Protein AF-R9P8Z2-F1 (afdb_monomer)

Nearest PDB structures (foldseek):
  3o5b-assembly1_A  TM=9.188E-01  e=6.561E-48  Kluyveromyces lactis
  1ig8-assembly1_A  TM=9.311E-01  e=1.978E-47  Saccharomyces cerevisiae
  3b8a-assembly1_X  TM=9.154E-01  e=5.962E-47  Saccharomyces cerevisiae
  4jax-assembly9_F  TM=9.308E-01  e=1.098E-44  Kluyveromyces lactis NRRL Y-1140
  4qs9-assembly1_A  TM=9.046E-01  e=1.386E-37  Arabidopsis thaliana

InterPro domains:
  IPR001312 Hexokinase [PS51748] (271-720)
  IPR001312 Hexokinase [PTHR19443] (221-727)
  IPR019807 Hexokinase, binding site [PS00378] (407-432)
  IPR022672 Hexokinase, N-terminal [PF00349] (278-475)
  IPR022673 Hexokinase, C-terminal [PF03727] (481-721)
  IPR043129 ATPase, nucleotide binding domain [SSF53067] (272-477)
  IPR043129 ATPase, nucleotide binding domain [SSF53067] (479-732)

Foldseek 3Di:
DDDDDDDDDDDDDDDDDDDDDDDDDDDDDDDDDDDPPDDDDDDDDDDPVVVVVVVPDDDDDDDDDDDDDDDDYDDDDDDDDDDDDDDDDDDDDDDDDDDDDDDDDDDDDDDDDDDDDDDDDDDDDDDDDDDDDDDDDDDDDDDDDDDDDDDDDDDDDDDDDDDDDDDDDDDDDDDDDDDDDDDDDDDDDDDDDDDDDDDDDDDDDDDDDDDDDDDDDDDDDDDDDDPDCDDPVNVVVVVVVVADPVRVVVVVVVVVPPCPDPPPFPAFDLVNLVVLLVVVLVQQDQALVLLQLLLVVLLVQLLVLLQAAPGLFNFAFQQQWDAFPLAFFDWAWFWADDLFWTKIWIWGRHGNLDIDIDMDTHTDDLCLLAEALLVVLLVSLVVVLVVQQVPQADPVSDHDDPAQHEYFYADAADFHDPHFLWTAHCDDDSSGDHPPRHRHTSSVSNVVSCVVSVHSHDYLGYGHLQLLLQRSQCSNPVLRAKEWEAAQFIWIKGKDFQLSRNHCVVVVDDRRIITMITRSCLSPCFPPVPSCPVNQDPQLQVCQCPDPHHRGSSLRCLAHQQNLQSSLLVSVVVCVVVVRRQRPHDQVCSVDGSSGTLVLLQLLQPQPDQQSVSPQCVCCPRPVGGDHSSRSVSSNSSSVSSLLSNLLSSLSNVSSVCVSVVCLVVAGEYAYEYCSCPPRPCSVVSNLVSLCSNPPPSSVSHHYDHTDRSSTNSSRSSSSSSVVCVVVVHPVVD

pLDDT: mean 71.3, std 31.74, range [21.75, 98.88]

Structure (mmCIF, N/CA/C/O backbone):
data_AF-R9P8Z2-F1
#
_entry.id   AF-R9P8Z2-F1
#
loop_
_atom_site.group_PDB
_atom_site.id
_atom_site.type_symbol
_atom_site.label_atom_id
_atom_site.label_alt_id
_atom_site.label_comp_id
_atom_site.label_asym_id
_atom_site.label_entity_id
_atom_site.label_seq_id
_atom_site.pdbx_PDB_ins_code
_atom_site.Cartn_x
_atom_site.Cartn_y
_atom_site.Cartn_z
_atom_site.occupancy
_atom_site.B_iso_or_equiv
_atom_site.auth_seq_id
_atom_site.auth_comp_id
_atom_site.auth_asym_id
_atom_site.auth_atom_id
_atom_site.pdbx_PDB_model_num
ATOM 1 N N . MET A 1 1 ? -23.413 -1.712 -39.910 1.00 28.67 1 MET A N 1
ATOM 2 C CA . MET A 1 1 ? -23.652 -2.907 -40.761 1.00 28.67 1 MET A CA 1
ATOM 3 C C . MET A 1 1 ? -22.457 -3.089 -41.691 1.00 28.67 1 MET A C 1
ATOM 5 O O . MET A 1 1 ? -21.985 -2.057 -42.129 1.00 28.67 1 MET A O 1
ATOM 9 N N . ARG A 1 2 ? -22.063 -4.339 -42.013 1.00 27.00 2 ARG A N 1
ATOM 10 C CA . ARG A 1 2 ? -21.223 -4.803 -43.161 1.00 27.00 2 ARG A CA 1
ATOM 11 C C . ARG A 1 2 ? -19.884 -4.048 -43.402 1.00 27.00 2 ARG A C 1
ATOM 13 O O . ARG A 1 2 ? -19.918 -2.874 -43.724 1.00 27.00 2 ARG A O 1
ATOM 20 N N . SER A 1 3 ? -18.672 -4.593 -43.212 1.00 24.34 3 SER A N 1
ATOM 21 C CA . SER A 1 3 ? -18.052 -5.896 -43.591 1.00 24.34 3 SER A CA 1
ATOM 22 C C . SER A 1 3 ? -17.592 -5.994 -45.062 1.00 24.34 3 SER A C 1
ATOM 24 O O . SER A 1 3 ? -18.260 -5.447 -45.931 1.00 24.34 3 SER A O 1
ATOM 26 N N . ILE A 1 4 ? -16.538 -6.807 -45.303 1.00 27.42 4 ILE A N 1
ATOM 27 C CA . ILE A 1 4 ? -15.798 -7.093 -46.572 1.00 27.42 4 ILE A CA 1
ATOM 28 C C . ILE A 1 4 ? -14.643 -6.086 -46.842 1.00 27.42 4 ILE A C 1
ATOM 30 O O . ILE A 1 4 ? -14.912 -4.895 -46.807 1.00 27.42 4 ILE A O 1
ATOM 34 N N . SER A 1 5 ? -13.349 -6.397 -47.094 1.00 27.88 5 SER A N 1
ATOM 35 C CA . SER A 1 5 ? -12.473 -7.610 -47.163 1.00 27.88 5 SER A CA 1
ATOM 36 C C . SER A 1 5 ? -11.809 -7.902 -48.541 1.00 27.88 5 SER A C 1
ATOM 38 O O . SER A 1 5 ? -12.386 -7.599 -49.578 1.00 27.88 5 SER A O 1
ATOM 40 N N . LEU A 1 6 ? -10.635 -8.571 -48.503 1.00 28.00 6 LEU A N 1
ATOM 41 C CA . LEU A 1 6 ? -9.881 -9.299 -49.565 1.00 28.00 6 LEU A CA 1
ATOM 42 C C . LEU A 1 6 ? -8.944 -8.568 -50.577 1.00 28.00 6 LEU A C 1
ATOM 44 O O . LEU A 1 6 ? -9.321 -8.247 -51.696 1.00 28.00 6 LEU A O 1
ATOM 48 N N . ALA A 1 7 ? -7.655 -8.497 -50.200 1.00 27.22 7 ALA A N 1
ATOM 49 C CA . ALA A 1 7 ? -6.505 -9.267 -50.745 1.00 27.22 7 ALA A CA 1
ATOM 50 C C . ALA A 1 7 ? -6.088 -9.284 -52.250 1.00 27.22 7 ALA A C 1
ATOM 52 O O . ALA A 1 7 ? -6.879 -9.583 -53.138 1.00 27.22 7 ALA A O 1
ATOM 53 N N . ARG A 1 8 ? -4.758 -9.168 -52.473 1.00 25.72 8 ARG A N 1
ATOM 54 C CA . ARG A 1 8 ? -3.860 -9.684 -53.558 1.00 25.72 8 ARG A CA 1
ATOM 55 C C . ARG A 1 8 ? -2.406 -9.317 -53.159 1.00 25.72 8 ARG A C 1
ATOM 57 O O . ARG A 1 8 ? -2.261 -8.347 -52.429 1.00 25.72 8 ARG A O 1
ATOM 64 N N . CYS A 1 9 ? -1.283 -9.947 -53.534 1.00 25.83 9 CYS A N 1
ATOM 65 C CA . CYS A 1 9 ? -0.875 -11.172 -54.264 1.00 25.83 9 CYS A CA 1
ATOM 66 C C . CYS A 1 9 ? 0.359 -11.753 -53.495 1.00 25.83 9 CYS A C 1
ATOM 68 O O . CYS A 1 9 ? 0.898 -11.056 -52.646 1.00 25.83 9 CYS A O 1
ATOM 70 N N . TYR A 1 10 ? 0.860 -12.986 -53.657 1.00 24.64 10 TYR A N 1
ATOM 71 C CA . TYR A 1 10 ? 1.324 -13.663 -54.883 1.00 24.64 10 TYR A CA 1
ATOM 72 C C . TYR A 1 10 ? 1.335 -15.204 -54.728 1.00 24.64 10 TYR A C 1
ATOM 74 O O . TYR A 1 10 ? 1.198 -15.733 -53.628 1.00 24.64 10 TYR A O 1
ATOM 82 N N . ARG A 1 11 ? 1.539 -15.934 -55.834 1.00 27.38 11 ARG A N 1
ATOM 83 C CA . ARG A 1 11 ? 1.837 -17.383 -55.871 1.00 27.38 11 ARG A CA 1
ATOM 84 C C . ARG A 1 11 ? 3.133 -17.625 -56.648 1.00 27.38 11 ARG A C 1
ATOM 86 O O . ARG A 1 11 ? 3.341 -16.918 -57.626 1.00 27.38 11 ARG A O 1
ATOM 93 N N . HIS A 1 12 ? 3.870 -18.693 -56.327 1.00 26.55 12 HIS A N 1
ATOM 94 C CA . HIS A 1 12 ? 4.244 -19.741 -57.298 1.00 26.55 12 HIS A CA 1
ATOM 95 C C . HIS A 1 12 ? 5.006 -20.903 -56.638 1.00 26.55 12 HIS A C 1
ATOM 97 O O . HIS A 1 12 ? 6.060 -20.682 -56.059 1.00 26.55 12 HIS A O 1
ATOM 103 N N . PHE A 1 13 ? 4.514 -22.137 -56.805 1.00 26.36 13 PHE A N 1
ATOM 104 C CA . PHE A 1 13 ? 5.244 -23.229 -57.476 1.00 26.36 13 PHE A CA 1
ATOM 105 C C . PHE A 1 13 ? 4.272 -24.377 -57.831 1.00 26.36 13 PHE A C 1
ATOM 107 O O . PHE A 1 13 ? 3.124 -24.392 -57.384 1.00 26.36 13 PHE A O 1
ATOM 114 N N . SER A 1 14 ? 4.700 -25.297 -58.696 1.00 29.19 14 SER A N 1
ATOM 115 C CA . SER A 1 14 ? 3.964 -26.499 -59.148 1.00 29.19 14 SER A CA 1
ATOM 116 C C . SER A 1 14 ? 4.787 -27.765 -58.783 1.00 29.19 14 SER A C 1
ATOM 118 O O . SER A 1 14 ? 5.890 -27.610 -58.274 1.00 29.19 14 SER A O 1
ATOM 120 N N . ALA A 1 15 ? 4.362 -29.025 -58.964 1.00 28.64 15 ALA A N 1
ATOM 121 C CA . ALA A 1 15 ? 3.275 -29.559 -59.787 1.00 28.64 15 ALA A CA 1
ATOM 122 C C . ALA A 1 15 ? 2.685 -30.903 -59.279 1.00 28.64 15 ALA A C 1
ATOM 124 O O . ALA A 1 15 ? 3.244 -31.587 -58.431 1.00 28.64 15 ALA A O 1
ATOM 125 N N . THR A 1 16 ? 1.543 -31.244 -59.880 1.00 27.23 16 THR A N 1
ATOM 126 C CA . THR A 1 16 ? 0.771 -32.506 -59.930 1.00 27.23 16 THR A CA 1
ATOM 127 C C . THR A 1 16 ? 1.476 -33.859 -59.737 1.00 27.23 16 THR A C 1
ATOM 129 O O . THR A 1 16 ? 2.517 -34.093 -60.345 1.00 27.23 16 THR A O 1
ATOM 132 N N . LEU A 1 17 ? 0.729 -34.832 -59.180 1.00 25.80 17 LEU A N 1
ATOM 133 C CA . LEU A 1 17 ? 0.397 -36.083 -59.898 1.00 25.80 17 LEU A CA 1
ATOM 134 C C . LEU A 1 17 ? -0.925 -36.740 -59.410 1.00 25.80 17 LEU A C 1
ATOM 136 O O . LEU A 1 17 ? -1.504 -36.347 -58.401 1.00 25.80 17 LEU A O 1
ATOM 140 N N . SER A 1 18 ? -1.424 -37.677 -60.220 1.00 28.12 18 SER A N 1
ATOM 141 C CA . SER A 1 18 ? -2.702 -38.427 -60.204 1.00 28.12 18 SER A CA 1
ATOM 142 C C . SER A 1 18 ? -2.717 -39.628 -59.225 1.00 28.12 18 SER A C 1
ATOM 144 O O . SER A 1 18 ? -1.652 -40.023 -58.770 1.00 28.12 18 SER A O 1
ATOM 146 N N . SER A 1 19 ? -3.800 -40.368 -58.918 1.00 28.25 19 SER A N 1
ATOM 147 C CA . SER A 1 19 ? -5.279 -40.257 -59.053 1.00 28.25 19 SER A CA 1
ATOM 148 C C . SER A 1 19 ? -5.928 -41.524 -58.449 1.00 28.25 19 SER A C 1
ATOM 150 O O . SER A 1 19 ? -5.305 -42.581 -58.522 1.00 28.25 19 SER A O 1
ATOM 152 N N . GLY A 1 20 ? -7.193 -41.497 -58.003 1.00 24.89 20 GLY A N 1
ATOM 153 C CA . GLY A 1 20 ? -7.981 -42.733 -57.808 1.00 24.89 20 GLY A CA 1
ATOM 154 C C . GLY A 1 20 ? -9.013 -42.701 -56.673 1.00 24.89 20 GLY A C 1
ATOM 155 O O . GLY A 1 20 ? -8.813 -42.047 -55.656 1.00 24.89 20 GLY A O 1
ATOM 156 N N . ALA A 1 21 ? -10.117 -43.428 -56.856 1.00 26.70 21 ALA A N 1
ATOM 157 C CA . ALA A 1 21 ? -11.208 -43.626 -55.895 1.00 26.70 21 ALA A CA 1
ATOM 158 C C . ALA A 1 21 ? -11.855 -45.014 -56.143 1.00 26.70 21 ALA A C 1
ATOM 160 O O . ALA A 1 21 ? -11.475 -45.684 -57.102 1.00 26.70 21 ALA A O 1
ATOM 161 N N . PRO A 1 22 ? -12.882 -45.432 -55.382 1.00 39.81 22 PRO A N 1
ATOM 162 C CA . PRO A 1 22 ? -12.872 -45.619 -53.932 1.00 39.81 22 PRO A CA 1
ATOM 163 C C . PRO A 1 22 ? -13.195 -47.083 -53.551 1.00 39.81 22 PRO A C 1
ATOM 165 O O . PRO A 1 22 ? -13.855 -47.798 -54.302 1.00 39.81 22 PRO A O 1
ATOM 168 N N . ALA A 1 23 ? -12.821 -47.519 -52.344 1.00 26.72 23 ALA A N 1
ATOM 169 C CA . ALA A 1 23 ? -13.267 -48.804 -51.794 1.00 26.72 23 ALA A CA 1
ATOM 170 C C . ALA A 1 23 ? -13.554 -48.696 -50.289 1.00 26.72 23 ALA A C 1
ATOM 172 O O . ALA A 1 23 ? -12.707 -48.262 -49.510 1.00 26.72 23 ALA A O 1
ATOM 173 N N . SER A 1 24 ? -14.758 -49.092 -49.881 1.00 24.89 24 SER A N 1
ATOM 174 C CA . SER A 1 24 ? -15.201 -49.105 -48.486 1.00 24.89 24 SER A CA 1
ATOM 175 C C . SER A 1 24 ? -14.982 -50.470 -47.838 1.00 24.89 24 SER A C 1
ATOM 177 O O . SER A 1 24 ? -15.460 -51.465 -48.375 1.00 24.89 24 SER A O 1
ATOM 179 N N . ILE A 1 25 ? -14.397 -50.509 -46.639 1.00 26.02 25 ILE A N 1
ATOM 180 C CA . ILE A 1 25 ? -14.626 -51.572 -45.646 1.00 26.02 25 ILE A CA 1
ATOM 181 C C . ILE A 1 25 ? -14.477 -50.976 -44.239 1.00 26.02 25 ILE A C 1
ATOM 183 O O . ILE A 1 25 ? -13.687 -50.065 -44.002 1.00 26.02 25 ILE A O 1
ATOM 187 N N . SER A 1 26 ? -15.296 -51.461 -43.311 1.00 25.94 26 SER A N 1
ATOM 188 C CA . SER A 1 26 ? -15.452 -50.917 -41.963 1.00 25.94 26 SER A CA 1
ATOM 189 C C . SER A 1 26 ? -14.285 -51.229 -41.024 1.00 25.94 26 SER A C 1
ATOM 191 O O . SER A 1 26 ? -13.891 -52.390 -40.907 1.00 25.94 26 SER A O 1
ATOM 193 N N . ARG A 1 27 ? -13.890 -50.252 -40.197 1.00 25.56 27 ARG A N 1
ATOM 194 C CA . ARG A 1 27 ? -13.475 -50.499 -38.804 1.00 25.56 27 ARG A CA 1
ATOM 195 C C . ARG A 1 27 ? -13.757 -49.283 -37.923 1.00 25.56 27 ARG A C 1
ATOM 197 O O . ARG A 1 27 ? -13.506 -48.148 -38.311 1.00 25.56 27 ARG A O 1
ATOM 204 N N . SER A 1 28 ? -14.304 -49.538 -36.740 1.00 27.58 28 SER A N 1
ATOM 205 C CA . SER A 1 28 ? -14.616 -48.525 -35.732 1.00 27.58 28 SER A CA 1
ATOM 206 C C . SER A 1 28 ? -13.343 -47.998 -35.069 1.00 27.58 28 SER A C 1
ATOM 208 O O . SER A 1 28 ? -12.590 -48.785 -34.495 1.00 27.58 28 SER A O 1
ATOM 210 N N . LEU A 1 29 ? -13.144 -46.679 -35.074 1.00 25.56 29 LEU A N 1
ATOM 211 C CA . LEU A 1 29 ? -12.130 -46.014 -34.255 1.00 25.56 29 LEU A CA 1
ATOM 212 C C . LEU A 1 29 ? -12.804 -45.065 -33.261 1.00 25.56 29 LEU A C 1
ATOM 214 O O . LEU A 1 29 ? -13.435 -44.077 -33.631 1.00 25.56 29 LEU A O 1
ATOM 218 N N . SER A 1 30 ? -12.667 -45.398 -31.981 1.00 26.55 30 SER A N 1
ATOM 219 C CA . SER A 1 30 ? -13.044 -44.550 -30.853 1.00 26.55 30 SER A CA 1
ATOM 220 C C . SER A 1 30 ? -12.188 -43.282 -30.809 1.00 26.55 30 SER A C 1
ATOM 222 O O . SER A 1 30 ? -10.988 -43.334 -31.076 1.00 26.55 30 SER A O 1
ATOM 224 N N . ARG A 1 31 ? -12.789 -42.155 -30.404 1.00 25.12 31 ARG A N 1
ATOM 225 C CA . ARG A 1 31 ? -12.075 -40.887 -30.177 1.00 25.12 31 ARG A CA 1
ATOM 226 C C . ARG A 1 31 ? -10.886 -41.091 -29.219 1.00 25.12 31 ARG A C 1
ATOM 228 O O . ARG A 1 31 ? -11.092 -41.682 -28.157 1.00 25.12 31 ARG A O 1
ATOM 235 N N . PRO A 1 32 ? -9.690 -40.549 -29.509 1.00 25.56 32 PRO A N 1
ATOM 236 C CA . PRO A 1 32 ? -8.650 -40.401 -28.499 1.00 25.56 32 PRO A CA 1
ATOM 237 C C . PRO A 1 32 ? -9.146 -39.477 -27.381 1.00 25.56 32 PRO A C 1
ATOM 239 O O . PRO A 1 32 ? -9.642 -38.382 -27.651 1.00 25.56 32 PRO A O 1
ATOM 242 N N . GLN A 1 33 ? -9.005 -39.896 -26.124 1.00 26.72 33 GLN A N 1
ATOM 243 C CA . GLN A 1 33 ? -9.189 -38.995 -24.988 1.00 26.72 33 GLN A CA 1
ATOM 244 C C . GLN A 1 33 ? -8.021 -38.003 -24.952 1.00 26.72 33 GLN A C 1
ATOM 246 O O . GLN A 1 33 ? -6.869 -38.417 -24.802 1.00 26.72 33 GLN A O 1
ATOM 251 N N . GLN A 1 34 ? -8.299 -36.699 -25.027 1.00 25.02 34 GLN A N 1
ATOM 252 C CA . GLN A 1 34 ? -7.321 -35.702 -24.596 1.00 25.02 34 GLN A CA 1
ATOM 253 C C . GLN A 1 34 ? -7.116 -35.860 -23.086 1.00 25.02 34 GLN A C 1
ATOM 255 O O . GLN A 1 34 ? -8.022 -35.599 -22.297 1.00 25.02 34 GLN A O 1
ATOM 260 N N . ARG A 1 35 ? -5.922 -36.300 -22.678 1.00 23.81 35 ARG A N 1
ATOM 261 C CA . ARG A 1 35 ? -5.507 -36.257 -21.274 1.00 23.81 35 ARG A CA 1
ATOM 262 C C . ARG A 1 35 ? -5.142 -34.819 -20.925 1.00 23.81 35 ARG A C 1
ATOM 264 O O . ARG A 1 35 ? -4.061 -34.354 -21.277 1.00 23.81 35 ARG A O 1
ATOM 271 N N . SER A 1 36 ? -6.044 -34.130 -20.236 1.00 23.64 36 SER A N 1
ATOM 272 C CA . SER A 1 36 ? -5.796 -32.822 -19.633 1.00 23.64 36 SER A CA 1
ATOM 273 C C . SER A 1 36 ? -4.768 -32.948 -18.504 1.00 23.64 36 SER A C 1
ATOM 275 O O . SER A 1 36 ? -5.113 -33.246 -17.360 1.00 23.64 36 SER A O 1
ATOM 277 N N . PHE A 1 37 ? -3.491 -32.735 -18.824 1.00 21.75 37 PHE A N 1
ATOM 278 C CA . PHE A 1 37 ? -2.439 -32.566 -17.823 1.00 21.75 37 PHE A CA 1
ATOM 279 C C . PHE A 1 37 ? -2.590 -31.196 -17.151 1.00 21.75 37 PHE A C 1
ATOM 281 O O . PHE A 1 37 ? -2.017 -30.205 -17.601 1.00 21.75 37 PHE A O 1
ATOM 288 N N . HIS A 1 38 ? -3.366 -31.143 -16.067 1.00 22.72 38 HIS A N 1
ATOM 289 C CA . HIS A 1 38 ? -3.318 -30.015 -15.142 1.00 22.72 38 HIS A CA 1
ATOM 290 C C . HIS A 1 38 ? -1.957 -30.000 -14.440 1.00 22.72 38 HIS A C 1
ATOM 292 O O . HIS A 1 38 ? -1.668 -30.859 -13.607 1.00 22.72 38 HIS A O 1
ATOM 298 N N . TRP A 1 39 ? -1.137 -29.006 -14.771 1.00 23.30 39 TRP A N 1
ATOM 299 C CA . TRP A 1 39 ? 0.034 -28.637 -13.985 1.00 23.30 39 TRP A CA 1
ATOM 300 C C . TRP A 1 39 ? -0.370 -27.560 -12.969 1.00 23.30 39 TRP A C 1
ATOM 302 O O . TRP A 1 39 ? -1.022 -26.591 -13.366 1.00 23.30 39 TRP A O 1
ATOM 312 N N . PRO A 1 40 ? -0.017 -27.692 -11.678 1.00 24.30 40 PRO A N 1
ATOM 313 C CA . PRO A 1 40 ? -0.265 -26.639 -10.702 1.00 24.30 40 PRO A CA 1
ATOM 314 C C . PRO A 1 40 ? 0.646 -25.433 -10.973 1.00 24.30 40 PRO A C 1
ATOM 316 O O . PRO A 1 40 ? 1.861 -25.574 -11.121 1.00 24.30 40 PRO A O 1
ATOM 319 N N . LEU A 1 41 ? 0.057 -24.236 -11.016 1.00 25.98 41 LEU A N 1
ATOM 320 C CA . LEU A 1 41 ? 0.783 -22.969 -11.114 1.00 25.98 41 LEU A CA 1
ATOM 321 C C . LEU A 1 41 ? 1.364 -22.588 -9.745 1.00 25.98 41 LEU A C 1
ATOM 323 O O . LEU A 1 41 ? 0.754 -21.841 -8.983 1.00 25.98 41 LEU A O 1
ATOM 327 N N . THR A 1 42 ? 2.555 -23.095 -9.426 1.00 25.70 42 THR A N 1
ATOM 328 C CA . THR A 1 42 ? 3.282 -22.692 -8.214 1.00 25.70 42 THR A CA 1
ATOM 329 C C . THR A 1 42 ? 3.860 -21.283 -8.381 1.00 25.70 42 THR A C 1
ATOM 331 O O . THR A 1 42 ? 4.935 -21.106 -8.958 1.00 25.70 42 THR A O 1
ATOM 334 N N . VAL A 1 43 ? 3.149 -20.274 -7.871 1.00 29.25 43 VAL A N 1
ATOM 335 C CA . VAL A 1 43 ? 3.636 -18.889 -7.771 1.00 29.25 43 VAL A CA 1
ATOM 336 C C . VAL A 1 43 ? 4.428 -18.732 -6.471 1.00 29.25 43 VAL A C 1
ATOM 338 O O . VAL A 1 43 ? 3.852 -18.617 -5.393 1.00 29.25 43 VAL A O 1
ATOM 341 N N . SER A 1 44 ? 5.759 -18.733 -6.559 1.00 29.28 44 SER A N 1
ATOM 342 C CA . SER A 1 44 ? 6.631 -18.540 -5.392 1.00 29.28 44 SER A CA 1
ATOM 343 C C . SER A 1 44 ? 6.777 -17.059 -5.033 1.00 29.28 44 SER A C 1
ATOM 345 O O . SER A 1 44 ? 7.654 -16.375 -5.555 1.00 29.28 44 SER A O 1
ATOM 347 N N . LEU A 1 45 ? 5.958 -16.572 -4.100 1.00 34.31 45 LEU A N 1
ATOM 348 C CA . LEU A 1 45 ? 6.156 -15.272 -3.450 1.00 34.31 45 LEU A CA 1
ATOM 349 C C . LEU A 1 45 ? 7.306 -15.362 -2.427 1.00 34.31 45 LEU A C 1
ATOM 351 O O . LEU A 1 45 ? 7.102 -15.841 -1.313 1.00 34.31 45 LEU A O 1
ATOM 355 N N . ILE A 1 46 ? 8.514 -14.912 -2.795 1.00 33.66 46 ILE A N 1
ATOM 356 C CA . ILE A 1 46 ? 9.690 -14.851 -1.899 1.00 33.66 46 ILE A CA 1
ATOM 357 C C . ILE A 1 46 ? 10.438 -13.515 -2.087 1.00 33.66 46 ILE A C 1
ATOM 359 O O . ILE A 1 46 ? 11.534 -13.475 -2.636 1.00 33.66 46 ILE A O 1
ATOM 363 N N . SER A 1 47 ? 9.843 -12.405 -1.636 1.00 40.31 47 SER A N 1
ATOM 364 C CA . SER A 1 47 ? 10.430 -11.052 -1.744 1.00 40.31 47 SER A CA 1
ATOM 365 C C . SER A 1 47 ? 10.816 -10.402 -0.404 1.00 40.31 47 SER A C 1
ATOM 367 O O . SER A 1 47 ? 11.536 -9.403 -0.394 1.00 40.31 47 SER A O 1
ATOM 369 N N . GLU A 1 48 ? 10.378 -10.947 0.737 1.00 36.69 48 GLU A N 1
ATOM 370 C CA . GLU A 1 48 ? 10.626 -10.343 2.057 1.00 36.69 48 GLU A CA 1
ATOM 371 C C . GLU A 1 48 ? 11.911 -10.865 2.721 1.00 36.69 48 GLU A C 1
ATOM 373 O O . GLU A 1 48 ? 12.811 -10.069 3.014 1.00 36.69 48 GLU A O 1
ATOM 378 N N . ASP A 1 49 ? 12.031 -12.188 2.891 1.00 33.94 49 ASP A N 1
ATOM 379 C CA . ASP A 1 49 ? 13.159 -12.841 3.583 1.00 33.94 49 ASP A CA 1
ATOM 380 C C . ASP A 1 49 ? 14.497 -12.712 2.828 1.00 33.94 49 ASP A C 1
ATOM 382 O O . ASP A 1 49 ? 15.567 -12.612 3.438 1.00 33.94 49 ASP A O 1
ATOM 386 N N . LEU A 1 50 ? 14.440 -12.658 1.489 1.00 34.09 50 LEU A N 1
ATOM 387 C CA . LEU A 1 50 ? 15.616 -12.541 0.617 1.00 34.09 50 LEU A CA 1
ATOM 388 C C . LEU A 1 50 ? 16.447 -11.290 0.955 1.00 34.09 50 LEU A C 1
ATOM 390 O O . LEU A 1 50 ? 17.674 -11.332 0.985 1.00 34.09 50 LEU A O 1
ATOM 394 N N . LEU A 1 51 ? 15.759 -10.183 1.251 1.00 35.25 51 LEU A N 1
ATOM 395 C CA . LEU A 1 51 ? 16.370 -8.879 1.508 1.00 35.25 51 LEU A CA 1
ATOM 396 C C . LEU A 1 51 ? 16.770 -8.697 2.981 1.00 35.25 51 LEU A C 1
ATOM 398 O O . LEU A 1 51 ? 17.749 -8.010 3.256 1.00 35.25 51 LEU A O 1
ATOM 402 N N . ALA A 1 52 ? 16.089 -9.365 3.922 1.00 32.19 52 ALA A N 1
ATOM 403 C CA . ALA A 1 52 ? 16.471 -9.364 5.340 1.00 32.19 52 ALA A CA 1
ATOM 404 C C . ALA A 1 52 ? 17.860 -9.994 5.585 1.00 32.19 52 ALA A C 1
ATOM 406 O O . ALA A 1 52 ? 18.570 -9.616 6.519 1.00 32.19 52 ALA A O 1
ATOM 407 N N . THR A 1 53 ? 18.268 -10.922 4.715 1.00 30.97 53 THR A N 1
ATOM 408 C CA . THR A 1 53 ? 19.558 -11.626 4.801 1.00 30.97 53 THR A CA 1
ATOM 409 C C . THR A 1 53 ? 20.757 -10.735 4.432 1.00 30.97 53 THR A C 1
ATOM 411 O O . THR A 1 53 ? 21.868 -10.976 4.897 1.00 30.97 53 THR A O 1
ATOM 414 N N . ILE A 1 54 ? 20.550 -9.676 3.639 1.00 34.16 54 ILE A N 1
ATOM 415 C CA . ILE A 1 54 ? 21.622 -8.775 3.170 1.00 34.16 54 ILE A CA 1
ATOM 416 C C . ILE A 1 54 ? 21.998 -7.738 4.247 1.00 34.16 54 ILE A C 1
ATOM 418 O O . ILE A 1 54 ? 23.160 -7.352 4.369 1.00 34.16 54 ILE A O 1
ATOM 422 N N . SER A 1 55 ? 21.040 -7.339 5.089 1.00 31.41 55 SER A N 1
ATOM 423 C CA . SER A 1 55 ? 21.168 -6.297 6.125 1.00 31.41 55 SER A CA 1
ATOM 424 C C . SER A 1 55 ? 22.107 -6.606 7.311 1.00 31.41 55 SER A C 1
ATOM 426 O O . SER A 1 55 ? 22.159 -5.825 8.258 1.00 31.41 55 SER A O 1
ATOM 428 N N . LEU A 1 56 ? 22.861 -7.712 7.284 1.00 28.55 56 LEU A N 1
ATOM 429 C CA . LEU A 1 56 ? 23.782 -8.127 8.359 1.00 28.55 56 LEU A CA 1
ATOM 430 C C . LEU A 1 56 ? 25.277 -8.042 7.986 1.00 28.55 56 LEU A C 1
ATOM 432 O O . LEU A 1 56 ? 26.129 -8.467 8.768 1.00 28.55 56 LEU A O 1
ATOM 436 N N . LEU A 1 57 ? 25.621 -7.492 6.817 1.00 26.50 57 LEU A N 1
ATOM 437 C CA . LEU A 1 57 ? 27.013 -7.333 6.377 1.00 26.50 57 LEU A CA 1
ATOM 438 C C . LEU A 1 57 ? 27.633 -6.012 6.889 1.00 26.50 57 LEU A C 1
ATOM 440 O O . LEU A 1 57 ? 27.140 -4.937 6.542 1.00 26.50 57 LEU A O 1
ATOM 444 N N . PRO A 1 58 ? 28.728 -6.042 7.677 1.00 25.23 58 PRO A N 1
ATOM 445 C CA . PRO A 1 58 ? 29.400 -4.829 8.137 1.00 25.23 58 PRO A CA 1
ATOM 446 C C . PRO A 1 58 ? 30.251 -4.192 7.027 1.00 25.23 58 PRO A C 1
ATOM 448 O O . PRO A 1 58 ? 31.073 -4.859 6.398 1.00 25.23 58 PRO A O 1
ATOM 451 N N . ILE A 1 59 ? 30.102 -2.880 6.829 1.00 27.58 59 ILE A N 1
ATOM 452 C CA . ILE A 1 59 ? 30.887 -2.099 5.858 1.00 27.58 59 ILE A CA 1
ATOM 453 C C . ILE A 1 59 ? 32.338 -1.940 6.364 1.00 27.58 59 ILE A C 1
ATOM 455 O O . ILE A 1 59 ? 32.536 -1.379 7.445 1.00 27.58 59 ILE A O 1
ATOM 459 N N . PRO A 1 60 ? 33.375 -2.363 5.610 1.00 25.86 60 PRO A N 1
ATOM 460 C CA . PRO A 1 60 ? 34.767 -2.167 6.014 1.00 25.86 60 PRO A CA 1
ATOM 461 C C . PRO A 1 60 ? 35.216 -0.710 5.831 1.00 25.86 60 PRO A C 1
ATOM 463 O O . PRO A 1 60 ? 35.295 -0.203 4.713 1.00 25.86 60 PRO A O 1
ATOM 466 N N . SER A 1 61 ? 35.581 -0.034 6.920 1.00 24.95 61 SER A N 1
ATOM 467 C CA . SER A 1 61 ? 36.157 1.314 6.868 1.00 24.95 61 SER A CA 1
ATOM 468 C C . SER A 1 61 ? 37.624 1.278 6.412 1.00 24.95 61 SER A C 1
ATOM 470 O O . SER A 1 61 ? 38.518 1.001 7.217 1.00 24.95 61 SER A O 1
ATOM 472 N N . MET A 1 62 ? 37.903 1.578 5.140 1.00 24.27 62 MET A N 1
ATOM 473 C CA . MET A 1 62 ? 39.283 1.714 4.654 1.00 24.27 62 MET A CA 1
ATOM 474 C C . MET A 1 62 ? 39.903 3.060 5.054 1.00 24.27 62 MET A C 1
ATOM 476 O O . MET A 1 62 ? 39.590 4.107 4.491 1.00 24.27 62 MET A O 1
ATOM 480 N N . SER A 1 63 ? 40.836 3.024 6.005 1.00 23.19 63 SER A N 1
ATOM 481 C CA . SER A 1 63 ? 41.680 4.165 6.366 1.00 23.19 63 SER A CA 1
ATOM 482 C C . SER A 1 63 ? 42.874 4.292 5.413 1.00 23.19 63 SER A C 1
ATOM 484 O O . SER A 1 63 ? 43.777 3.452 5.443 1.00 23.19 63 SER A O 1
ATOM 486 N N . PHE A 1 64 ? 42.928 5.353 4.607 1.00 24.73 64 PHE A N 1
ATOM 487 C CA . PHE A 1 64 ? 44.103 5.646 3.781 1.00 24.73 64 PHE A CA 1
ATOM 488 C C . PHE A 1 64 ? 45.288 6.131 4.628 1.00 24.73 64 PHE A C 1
ATOM 490 O O . PHE A 1 64 ? 45.201 7.142 5.323 1.00 24.73 64 PHE A O 1
ATOM 497 N N . SER A 1 65 ? 46.424 5.442 4.513 1.00 22.45 65 SER A N 1
ATOM 498 C CA . SER A 1 65 ? 47.715 5.882 5.050 1.00 22.45 65 SER A CA 1
ATOM 499 C C . SER A 1 65 ? 48.616 6.408 3.929 1.00 22.45 65 SER A C 1
ATOM 501 O O . SER A 1 65 ? 49.013 5.642 3.051 1.00 22.45 65 SER A O 1
ATOM 503 N N . SER A 1 66 ? 48.999 7.683 3.987 1.00 26.08 66 SER A N 1
ATOM 504 C CA . SER A 1 66 ? 50.017 8.286 3.111 1.00 26.08 66 SER A CA 1
ATOM 505 C C . SER A 1 66 ? 51.144 8.878 3.957 1.00 26.08 66 SER A C 1
ATOM 507 O O . SER A 1 66 ? 50.877 9.695 4.840 1.00 26.08 66 SER A O 1
ATOM 509 N N . ASP A 1 67 ? 52.393 8.473 3.713 1.00 24.97 67 ASP A N 1
ATOM 510 C CA . ASP A 1 67 ? 53.503 8.720 4.641 1.00 24.97 67 ASP A CA 1
ATOM 511 C C . ASP A 1 67 ? 54.536 9.756 4.140 1.00 24.97 67 ASP A C 1
ATOM 513 O O . ASP A 1 67 ? 55.030 9.659 3.024 1.00 24.97 67 ASP A O 1
ATOM 517 N N . LYS A 1 68 ? 54.886 10.699 5.033 1.00 27.56 68 LYS A N 1
ATOM 518 C CA . LYS A 1 68 ? 56.068 11.606 5.073 1.00 27.56 68 LYS A CA 1
ATOM 519 C C . LYS A 1 68 ? 56.455 12.449 3.830 1.00 27.56 68 LYS A C 1
ATOM 521 O O . LYS A 1 68 ? 56.942 11.949 2.827 1.00 27.56 68 LYS A O 1
ATOM 526 N N . GLY A 1 69 ? 56.458 13.784 4.019 1.00 23.67 69 GLY A N 1
ATOM 527 C CA . GLY A 1 69 ? 56.861 14.796 3.014 1.00 23.67 69 GLY A CA 1
ATOM 528 C C . GLY A 1 69 ? 57.839 15.919 3.450 1.00 23.67 69 GLY A C 1
ATOM 529 O O . GLY A 1 69 ? 58.003 16.880 2.716 1.00 23.67 69 GLY A O 1
ATOM 530 N N . SER A 1 70 ? 58.522 15.807 4.602 1.00 25.52 70 SER A N 1
ATOM 531 C CA . SER A 1 70 ? 59.711 16.613 5.003 1.00 25.52 70 SER A CA 1
ATOM 532 C C . SER A 1 70 ? 59.623 18.161 5.199 1.00 25.52 70 SER A C 1
ATOM 534 O O . SER A 1 70 ? 59.807 18.923 4.255 1.00 25.52 70 SER A O 1
ATOM 536 N N . ARG A 1 71 ? 59.736 18.584 6.483 1.00 26.30 71 ARG A N 1
ATOM 537 C CA . ARG A 1 71 ? 60.355 19.852 6.996 1.00 26.30 71 ARG A CA 1
ATOM 538 C C . ARG A 1 71 ? 59.560 21.166 6.712 1.00 26.30 71 ARG A C 1
ATOM 540 O O . ARG A 1 71 ? 58.799 21.230 5.767 1.00 26.30 71 ARG A O 1
ATOM 547 N N . ARG A 1 72 ? 59.669 22.259 7.497 1.00 26.80 72 ARG A N 1
ATOM 548 C CA . ARG A 1 72 ? 60.761 22.708 8.399 1.00 26.80 72 ARG A CA 1
ATOM 549 C C . ARG A 1 72 ? 60.301 23.737 9.477 1.00 26.80 72 ARG A C 1
ATOM 551 O O . ARG A 1 72 ? 59.931 24.843 9.112 1.00 26.80 72 ARG A O 1
ATOM 558 N N . GLY A 1 73 ? 60.491 23.437 10.773 1.00 25.36 73 GLY A N 1
ATOM 559 C CA . GLY A 1 73 ? 60.595 24.436 11.870 1.00 25.36 73 GLY A CA 1
ATOM 560 C C . GLY A 1 73 ? 59.295 25.093 12.394 1.00 25.36 73 GLY A C 1
ATOM 561 O O . GLY A 1 73 ? 58.272 25.021 11.730 1.00 25.36 73 GLY A O 1
ATOM 562 N N . SER A 1 74 ? 59.250 25.737 13.575 1.00 25.56 74 SER A N 1
ATOM 563 C CA . SER A 1 74 ? 60.244 25.872 14.669 1.00 25.56 74 SER A CA 1
ATOM 564 C C . SER A 1 74 ? 59.573 26.362 15.975 1.00 25.56 74 SER A C 1
ATOM 566 O O . SER A 1 74 ? 58.796 27.302 15.884 1.00 25.56 74 SER A O 1
ATOM 568 N N . ILE A 1 75 ? 60.016 25.874 17.156 1.00 27.02 75 ILE A N 1
ATOM 569 C CA . ILE A 1 75 ? 59.935 26.551 18.491 1.00 27.02 75 ILE A CA 1
ATOM 570 C C . ILE A 1 75 ? 58.502 26.744 19.081 1.00 27.02 75 ILE A C 1
ATOM 572 O O . ILE A 1 75 ? 57.541 26.874 18.343 1.00 27.02 75 ILE A O 1
ATOM 576 N N . SER A 1 76 ? 58.250 26.849 20.398 1.00 25.09 76 SER A N 1
ATOM 577 C CA . SER A 1 76 ? 58.782 26.195 21.620 1.00 25.09 76 SER A CA 1
ATOM 578 C C . SER A 1 76 ? 57.925 26.642 22.832 1.00 25.09 76 SER A C 1
ATOM 580 O O . SER A 1 76 ? 57.335 27.715 22.773 1.00 25.09 76 SER A O 1
ATOM 582 N N . LEU A 1 77 ? 57.968 25.889 23.945 1.00 27.72 77 LEU A N 1
ATOM 583 C CA . LEU A 1 77 ? 57.369 26.175 25.273 1.00 27.72 77 LEU A CA 1
ATOM 584 C C . LEU A 1 77 ? 55.810 26.191 25.299 1.00 27.72 77 LEU A C 1
ATOM 586 O O . LEU A 1 77 ? 55.170 26.673 24.379 1.00 27.72 77 LEU A O 1
ATOM 590 N N . ALA A 1 78 ? 55.079 25.562 26.234 1.00 27.53 78 ALA A N 1
ATOM 591 C CA . ALA A 1 78 ? 55.207 25.404 27.696 1.00 27.53 78 ALA A CA 1
ATOM 592 C C . ALA A 1 78 ? 54.846 26.693 28.476 1.00 27.53 78 ALA A C 1
ATOM 594 O O . ALA A 1 78 ? 55.365 27.754 28.172 1.00 27.53 78 ALA A O 1
ATOM 595 N N . SER A 1 79 ? 54.033 26.680 29.544 1.00 28.47 79 SER A N 1
ATOM 596 C CA . SER A 1 79 ? 53.253 25.605 30.201 1.00 28.47 79 SER A CA 1
ATOM 597 C C . SER A 1 79 ? 52.291 26.209 31.251 1.00 28.47 79 SER A C 1
ATOM 599 O O . SER A 1 79 ? 52.390 27.403 31.513 1.00 28.47 79 SER A O 1
ATOM 601 N N . LYS A 1 80 ? 51.517 25.356 31.960 1.00 29.44 80 LYS A N 1
ATOM 602 C CA . LYS A 1 80 ? 50.863 25.621 33.275 1.00 29.44 80 LYS A CA 1
ATOM 603 C C . LYS A 1 80 ? 49.666 26.603 33.270 1.00 29.44 80 LYS A C 1
ATOM 605 O O . LYS A 1 80 ? 49.580 27.465 32.416 1.00 29.44 80 LYS A O 1
ATOM 610 N N . ARG A 1 81 ? 48.744 26.571 34.251 1.00 28.53 81 ARG A N 1
ATOM 611 C CA . ARG A 1 81 ? 48.141 25.464 35.054 1.00 28.53 81 ARG A CA 1
ATOM 612 C C . ARG A 1 81 ? 47.021 26.067 35.929 1.00 28.53 81 ARG A C 1
ATOM 614 O O . ARG A 1 81 ? 47.322 27.022 36.634 1.00 28.53 81 ARG A O 1
ATOM 621 N N . ARG A 1 82 ? 45.868 25.382 36.052 1.00 30.41 82 ARG A N 1
ATOM 622 C CA . ARG A 1 82 ? 44.766 25.659 37.020 1.00 30.41 82 ARG A CA 1
ATOM 623 C C . ARG A 1 82 ? 44.033 27.005 36.781 1.00 30.41 82 ARG A C 1
ATOM 625 O O . ARG A 1 82 ? 44.621 27.922 36.235 1.00 30.41 82 ARG A O 1
ATOM 632 N N . GLY A 1 83 ? 42.762 27.176 37.153 1.00 26.44 83 GLY A N 1
ATOM 633 C CA . GLY A 1 83 ? 41.774 26.221 37.693 1.00 26.44 83 GLY A CA 1
ATOM 634 C C . GLY A 1 83 ? 40.917 26.830 38.815 1.00 26.44 83 GLY A C 1
ATOM 635 O O . GLY A 1 83 ? 41.401 27.738 39.480 1.00 26.44 83 GLY A O 1
ATOM 636 N N . SER A 1 84 ? 39.717 26.267 39.053 1.00 27.06 84 SER A N 1
ATOM 637 C CA . SER A 1 84 ? 38.737 26.581 40.134 1.00 27.06 84 SER A CA 1
ATOM 638 C C . SER A 1 84 ? 38.233 28.041 40.228 1.00 27.06 84 SER A C 1
ATOM 640 O O . SER A 1 84 ? 39.029 28.967 40.212 1.00 27.06 84 SER A O 1
ATOM 642 N N . GLY A 1 85 ? 36.935 28.323 40.380 1.00 26.77 85 GLY A N 1
ATOM 643 C CA . GLY A 1 85 ? 35.753 27.453 40.504 1.00 26.77 85 GLY A CA 1
ATOM 644 C C . GLY A 1 85 ? 34.461 28.238 40.184 1.00 26.77 85 GLY A C 1
ATOM 645 O O . GLY A 1 85 ? 34.542 29.318 39.614 1.00 26.77 85 GLY A O 1
ATOM 646 N N . THR A 1 86 ? 33.254 27.678 40.333 1.00 27.53 86 THR A N 1
ATOM 647 C CA . THR A 1 86 ? 32.424 27.783 41.562 1.00 27.53 86 THR A CA 1
ATOM 648 C C . THR A 1 86 ? 32.360 29.225 42.108 1.00 27.53 86 THR A C 1
ATOM 650 O O . THR A 1 86 ? 33.390 29.741 42.523 1.00 27.53 86 THR A O 1
ATOM 653 N N . GLU A 1 87 ? 31.215 29.912 42.172 1.00 31.42 87 GLU A N 1
ATOM 654 C CA . GLU A 1 87 ? 29.834 29.431 42.374 1.00 31.42 87 GLU A CA 1
ATOM 655 C C . GLU A 1 87 ? 28.749 30.273 41.644 1.00 31.42 87 GLU A C 1
ATOM 657 O O . GLU A 1 87 ? 29.063 31.291 41.042 1.00 31.42 87 GLU A O 1
ATOM 662 N N . LYS A 1 88 ? 27.492 29.778 41.686 1.00 28.39 88 LYS A N 1
ATOM 663 C CA . LYS A 1 88 ? 26.210 30.432 42.088 1.00 28.39 88 LYS A CA 1
ATOM 664 C C . LYS A 1 88 ? 26.047 31.972 41.933 1.00 28.39 88 LYS A C 1
ATOM 666 O O . LYS A 1 88 ? 26.981 32.722 42.165 1.00 28.39 88 LYS A O 1
ATOM 671 N N . LEU A 1 89 ? 24.850 32.527 41.699 1.00 27.78 89 LEU A N 1
ATOM 672 C CA . LEU A 1 89 ? 23.475 31.994 41.809 1.00 27.78 89 LEU A CA 1
ATOM 673 C C . LEU A 1 89 ? 22.505 32.759 40.859 1.00 27.78 89 LEU A C 1
ATOM 675 O O . LEU A 1 89 ? 22.931 33.647 40.130 1.00 27.78 89 LEU A O 1
ATOM 679 N N . GLU A 1 90 ? 21.222 32.374 40.882 1.00 27.39 90 GLU A N 1
ATOM 680 C CA . GLU A 1 90 ? 19.980 33.191 40.816 1.00 27.39 90 GLU A CA 1
ATOM 681 C C . GLU A 1 90 ? 20.064 34.724 40.558 1.00 27.39 90 GLU A C 1
ATOM 683 O O . GLU A 1 90 ? 20.934 35.408 41.082 1.00 27.39 90 GLU A O 1
ATOM 688 N N . SER A 1 91 ? 19.107 35.371 39.864 1.00 27.31 91 SER A N 1
ATOM 689 C CA . SER A 1 91 ? 17.845 34.879 39.261 1.00 27.31 91 SER A CA 1
ATOM 690 C C . SER A 1 91 ? 17.113 35.940 38.410 1.00 27.31 91 SER A C 1
ATOM 692 O O . SER A 1 91 ? 17.233 37.124 38.689 1.00 27.31 91 SER A O 1
ATOM 694 N N . HIS A 1 92 ? 16.257 35.468 37.488 1.00 27.88 92 HIS A N 1
ATOM 695 C CA . HIS A 1 92 ? 14.927 35.993 37.096 1.00 27.88 92 HIS A CA 1
ATOM 696 C C . HIS A 1 92 ? 14.637 37.498 36.835 1.00 27.88 92 HIS A C 1
ATOM 698 O O . HIS A 1 92 ? 14.763 38.332 37.719 1.00 27.88 92 HIS A O 1
ATOM 704 N N . VAL A 1 93 ? 13.918 37.722 35.709 1.00 27.41 93 VAL A N 1
ATOM 705 C CA . VAL A 1 93 ? 12.863 38.757 35.490 1.00 27.41 93 VAL A CA 1
ATOM 706 C C . VAL A 1 93 ? 13.368 40.216 35.326 1.00 27.41 93 VAL A C 1
ATOM 708 O O . VAL A 1 93 ? 14.341 40.618 35.941 1.00 27.41 93 VAL A O 1
ATOM 711 N N . SER A 1 94 ? 12.804 41.085 34.468 1.00 24.50 94 SER A N 1
ATOM 712 C CA . SER A 1 94 ? 11.607 41.020 33.599 1.00 24.50 94 SER A CA 1
ATOM 713 C C . SER A 1 94 ? 11.916 41.445 32.154 1.00 24.50 94 SER A C 1
ATOM 715 O O . SER A 1 94 ? 12.879 42.163 31.902 1.00 24.50 94 SER A O 1
ATOM 717 N N . ALA A 1 95 ? 11.034 41.094 31.215 1.00 29.62 95 ALA A N 1
ATOM 718 C CA . ALA A 1 95 ? 10.946 41.760 29.916 1.00 29.62 95 ALA A CA 1
ATOM 719 C C . ALA A 1 95 ? 10.261 43.139 30.020 1.00 29.62 95 ALA A C 1
ATOM 721 O O . ALA A 1 95 ? 9.430 43.334 30.906 1.00 29.62 95 ALA A O 1
ATOM 722 N N . TYR A 1 96 ? 10.547 44.025 29.057 1.00 27.62 96 TYR A N 1
ATOM 723 C CA . TYR A 1 96 ? 9.582 44.909 28.377 1.00 27.62 96 TYR A CA 1
ATOM 724 C C . TYR A 1 96 ? 10.116 45.244 26.960 1.00 27.62 96 TYR A C 1
ATOM 726 O O . TYR A 1 96 ? 11.334 45.261 26.773 1.00 27.62 96 TYR A O 1
ATOM 734 N N . PRO A 1 97 ? 9.254 45.472 25.948 1.00 49.25 97 PRO A N 1
ATOM 735 C CA . PRO A 1 97 ? 9.660 45.805 24.582 1.00 49.25 97 PRO A CA 1
ATOM 736 C C . PRO A 1 97 ? 9.648 47.323 24.339 1.00 49.25 97 PRO A C 1
ATOM 738 O O . PRO A 1 97 ? 9.063 48.066 25.123 1.00 49.25 97 PRO A O 1
ATOM 741 N N . LEU A 1 98 ? 10.175 47.772 23.193 1.00 26.06 98 LEU A N 1
ATOM 742 C CA . LEU A 1 98 ? 9.636 48.929 22.460 1.00 26.06 98 LEU A CA 1
ATOM 743 C C . LEU A 1 98 ? 10.197 49.002 21.031 1.00 26.06 98 LEU A C 1
ATOM 745 O O . LEU A 1 98 ? 11.365 48.712 20.788 1.00 26.06 98 LEU A O 1
ATOM 749 N N . SER A 1 99 ? 9.354 49.413 20.086 1.00 32.72 99 SER A N 1
ATOM 750 C CA . SER A 1 99 ? 9.733 49.740 18.709 1.00 32.72 99 SER A CA 1
ATOM 751 C C . SER A 1 99 ? 10.167 51.201 18.592 1.00 32.72 99 SER A C 1
ATOM 753 O O . SER A 1 99 ? 9.464 52.070 19.107 1.00 32.72 99 SER A O 1
ATOM 755 N N . LEU A 1 100 ? 11.218 51.497 17.822 1.00 25.83 100 LEU A N 1
ATOM 756 C CA . LEU A 1 100 ? 11.478 52.852 17.326 1.00 25.83 100 LEU A CA 1
ATOM 757 C C . LEU A 1 100 ? 12.236 52.821 15.989 1.00 25.83 100 LEU A C 1
ATOM 759 O O . LEU A 1 100 ? 13.234 52.122 15.839 1.00 25.83 100 LEU A O 1
ATOM 763 N N . SER A 1 101 ? 11.738 53.584 15.018 1.00 26.30 101 SER A N 1
ATOM 764 C CA . SER A 1 101 ? 12.382 53.829 13.720 1.00 26.30 101 SER A CA 1
ATOM 765 C C . SER A 1 101 ? 13.474 54.907 13.844 1.00 26.30 101 SER A C 1
ATOM 767 O O . SER A 1 101 ? 13.428 55.676 14.798 1.00 26.30 101 SER A O 1
ATOM 769 N N . PHE A 1 102 ? 14.379 55.040 12.858 1.00 25.97 102 PHE A N 1
ATOM 770 C CA . PHE A 1 102 ? 14.487 56.236 11.982 1.00 25.97 102 PHE A CA 1
ATOM 771 C C . PHE A 1 102 ? 15.718 56.216 11.027 1.00 25.97 102 PHE A C 1
ATOM 773 O O . PHE A 1 102 ? 16.858 56.252 11.463 1.00 25.97 102 PHE A O 1
ATOM 780 N N . PHE A 1 103 ? 15.425 56.318 9.720 1.00 25.92 103 PHE A N 1
ATOM 781 C CA . PHE A 1 103 ? 16.078 57.171 8.697 1.00 25.92 103 PHE A CA 1
ATOM 782 C C . PHE A 1 103 ? 17.492 56.951 8.091 1.00 25.92 103 PHE A C 1
ATOM 784 O O . PHE A 1 103 ? 18.509 56.887 8.771 1.00 25.92 103 PHE A O 1
ATOM 791 N N . SER A 1 104 ? 17.510 57.202 6.763 1.00 24.98 104 SER A N 1
ATOM 792 C CA . SER A 1 104 ? 18.581 57.830 5.946 1.00 24.98 104 SER A CA 1
ATOM 793 C C . SER A 1 104 ? 19.745 56.936 5.446 1.00 24.98 104 SER A C 1
ATOM 795 O O . SER A 1 104 ? 20.092 55.964 6.101 1.00 24.98 104 SER A O 1
ATOM 797 N N . LEU A 1 105 ? 20.379 57.182 4.280 1.00 26.23 105 LEU A N 1
ATOM 798 C CA . LEU A 1 105 ? 20.175 58.213 3.231 1.00 26.23 105 LEU A CA 1
ATOM 799 C C . LEU A 1 105 ? 20.823 57.785 1.880 1.00 26.23 105 LEU A C 1
ATOM 801 O O . LEU A 1 105 ? 21.868 57.146 1.901 1.00 26.23 105 LEU A O 1
ATOM 805 N N . SER A 1 106 ? 20.304 58.288 0.741 1.00 26.44 106 SER A N 1
ATOM 806 C CA . SER A 1 106 ? 20.979 58.469 -0.585 1.00 26.44 106 SER A CA 1
ATOM 807 C C . SER A 1 106 ? 21.496 57.235 -1.378 1.00 26.44 106 SER A C 1
ATOM 809 O O . SER A 1 106 ? 21.918 56.249 -0.799 1.00 26.44 106 SER A O 1
ATOM 811 N N . SER A 1 107 ? 21.546 57.227 -2.725 1.00 26.95 107 SER A N 1
ATOM 812 C CA . SER A 1 107 ? 20.931 58.118 -3.742 1.00 26.95 107 SER A CA 1
ATOM 813 C C . SER A 1 107 ? 20.999 57.550 -5.179 1.00 26.95 107 SER A C 1
ATOM 815 O O . SER A 1 107 ? 22.042 57.061 -5.592 1.00 26.95 107 SER A O 1
ATOM 817 N N . SER A 1 108 ? 19.919 57.759 -5.943 1.00 28.41 108 SER A N 1
ATOM 818 C CA . SER A 1 108 ? 19.853 58.147 -7.374 1.00 28.41 108 SER A CA 1
ATOM 819 C C . SER A 1 108 ? 20.812 57.556 -8.431 1.00 28.41 108 SER A C 1
ATOM 821 O O . SER A 1 108 ? 21.993 57.891 -8.449 1.00 28.41 108 SER A O 1
ATOM 823 N N . SER A 1 109 ? 20.253 56.968 -9.504 1.00 26.97 109 SER A N 1
ATOM 824 C CA . SER A 1 109 ? 20.089 57.656 -10.817 1.00 26.97 109 SER A CA 1
ATOM 825 C C . SER A 1 109 ? 19.356 56.794 -11.866 1.00 26.97 109 SER A C 1
ATOM 827 O O . SER A 1 109 ? 19.306 55.574 -11.754 1.00 26.97 109 SER A O 1
ATOM 829 N N . ALA A 1 110 ? 18.739 57.439 -12.863 1.00 27.61 110 ALA A N 1
ATOM 830 C CA . ALA A 1 110 ? 17.801 56.831 -13.820 1.00 27.61 110 ALA A CA 1
ATOM 831 C C . ALA A 1 110 ? 18.434 56.413 -15.164 1.00 27.61 110 ALA A C 1
ATOM 833 O O . ALA A 1 110 ? 19.495 56.916 -15.517 1.00 27.61 110 ALA A O 1
ATOM 834 N N . HIS A 1 111 ? 17.702 55.627 -15.971 1.00 26.52 111 HIS A N 1
ATOM 835 C CA . HIS A 1 111 ? 17.439 55.981 -17.380 1.00 26.52 111 HIS A CA 1
ATOM 836 C C . HIS A 1 111 ? 16.215 55.249 -17.975 1.00 26.52 111 HIS A C 1
ATOM 838 O O . HIS A 1 111 ? 15.813 54.193 -17.495 1.00 26.52 111 HIS A O 1
ATOM 844 N N . VAL A 1 112 ? 15.621 55.840 -19.022 1.00 30.17 112 VAL A N 1
ATOM 845 C CA . VAL A 1 112 ? 14.440 55.363 -19.779 1.00 30.17 112 VAL A CA 1
ATOM 846 C C . VAL A 1 112 ? 14.682 55.592 -21.283 1.00 30.17 112 VAL A C 1
ATOM 848 O O . VAL A 1 112 ? 15.266 56.619 -21.637 1.00 30.17 112 VAL A O 1
ATOM 851 N N . PRO A 1 113 ? 14.278 54.655 -22.161 1.00 41.16 113 PRO A N 1
ATOM 852 C CA . PRO A 1 113 ? 13.355 54.964 -23.276 1.00 41.16 113 PRO A CA 1
ATOM 853 C C . PRO A 1 113 ? 12.215 53.915 -23.370 1.00 41.16 113 PRO A C 1
ATOM 855 O O . PRO A 1 113 ? 12.433 52.748 -23.070 1.00 41.16 113 PRO A O 1
ATOM 858 N N . LEU A 1 114 ? 10.935 54.221 -23.627 1.00 26.62 114 LEU A N 1
ATOM 859 C CA . LEU A 1 114 ? 10.245 55.024 -24.665 1.00 26.62 114 LEU A CA 1
ATOM 860 C C . LEU A 1 114 ? 9.934 54.289 -25.993 1.00 26.62 114 LEU A C 1
ATOM 862 O O . LEU A 1 114 ? 10.782 54.167 -26.864 1.00 26.62 114 LEU A O 1
ATOM 866 N N . LEU A 1 115 ? 8.654 53.896 -26.111 1.00 28.34 115 LEU A N 1
ATOM 867 C CA . LEU A 1 115 ? 7.728 53.956 -27.266 1.00 28.34 115 LEU A CA 1
ATOM 868 C C . LEU A 1 115 ? 8.248 53.870 -28.723 1.00 28.34 115 LEU A C 1
ATOM 870 O O . LEU A 1 115 ? 9.009 54.720 -29.163 1.00 28.34 115 LEU A O 1
ATOM 874 N N . TYR A 1 116 ? 7.581 53.023 -29.526 1.00 23.19 116 TYR A N 1
ATOM 875 C CA . TYR A 1 116 ? 6.724 53.368 -30.696 1.00 23.19 116 TYR A CA 1
ATOM 876 C C . TYR A 1 116 ? 5.918 52.087 -31.063 1.00 23.19 116 TYR A C 1
ATOM 878 O O . TYR A 1 116 ? 6.461 50.995 -30.973 1.00 23.19 116 TYR A O 1
ATOM 886 N N . SER A 1 117 ? 4.580 52.080 -31.175 1.00 26.05 117 SER A N 1
ATOM 887 C CA . SER A 1 117 ? 3.718 52.447 -32.328 1.00 26.05 117 SER A CA 1
ATOM 888 C C . SER A 1 117 ? 3.973 51.610 -33.616 1.00 26.05 117 SER A C 1
ATOM 890 O O . SER A 1 117 ? 5.112 51.277 -33.901 1.00 26.05 117 SER A O 1
ATOM 892 N N . SER A 1 118 ? 2.984 51.211 -34.440 1.00 26.84 118 SER A N 1
ATOM 893 C CA . SER A 1 118 ? 1.617 51.742 -34.634 1.00 26.84 118 SER A CA 1
ATOM 894 C C . SER A 1 118 ? 0.642 50.776 -35.373 1.00 26.84 118 SER A C 1
ATOM 896 O O . SER A 1 118 ? 1.097 49.849 -36.025 1.00 26.84 118 SER A O 1
ATOM 898 N N . GLN A 1 119 ? -0.679 51.056 -35.280 1.00 27.56 119 GLN A N 1
ATOM 899 C CA . GLN A 1 119 ? -1.793 50.921 -36.274 1.00 27.56 119 GLN A CA 1
ATOM 900 C C . GLN A 1 119 ? -1.868 49.695 -37.241 1.00 27.56 119 GLN A C 1
ATOM 902 O O . GLN A 1 119 ? -0.892 49.321 -37.868 1.00 27.56 119 GLN A O 1
ATOM 907 N N . ARG A 1 120 ? -3.041 49.101 -37.552 1.00 24.66 120 ARG A N 1
ATOM 908 C CA . ARG A 1 120 ? -4.287 49.665 -38.165 1.00 24.66 120 ARG A CA 1
ATOM 909 C C . ARG A 1 120 ? -5.521 48.772 -37.837 1.00 24.66 120 ARG A C 1
ATOM 911 O O . ARG A 1 120 ? -5.337 47.588 -37.607 1.00 24.66 120 ARG A O 1
ATOM 918 N N . ARG A 1 121 ? -6.742 49.300 -37.586 1.00 26.36 121 ARG A N 1
ATOM 919 C CA . ARG A 1 121 ? -7.866 49.650 -38.525 1.00 26.36 121 ARG A CA 1
ATOM 920 C C . ARG A 1 121 ? -8.284 48.500 -39.473 1.00 26.36 121 ARG A C 1
ATOM 922 O O . ARG A 1 121 ? -7.391 47.892 -40.040 1.00 26.36 121 ARG A O 1
ATOM 929 N N . SER A 1 122 ? -9.559 48.201 -39.784 1.00 24.97 122 SER A N 1
ATOM 930 C CA . SER A 1 122 ? -10.908 48.776 -39.494 1.00 24.97 122 SER A CA 1
ATOM 931 C C . SER A 1 122 ? -11.984 47.689 -39.813 1.00 24.97 122 SER A C 1
ATOM 933 O O . SER A 1 122 ? -11.697 46.842 -40.645 1.00 24.97 122 SER A O 1
ATOM 935 N N . ALA A 1 123 ? -13.125 47.507 -39.121 1.00 26.12 123 ALA A N 1
ATOM 936 C CA . ALA A 1 123 ? -14.378 48.295 -38.979 1.00 26.12 123 ALA A CA 1
ATOM 937 C C . ALA A 1 123 ? -15.498 48.012 -40.033 1.00 26.12 123 ALA A C 1
ATOM 939 O O . ALA A 1 123 ? -15.218 48.001 -41.224 1.00 26.12 123 ALA A O 1
ATOM 940 N N . CYS A 1 124 ? -16.769 47.928 -39.573 1.00 24.19 124 CYS A N 1
ATOM 941 C CA . CYS A 1 124 ? -18.043 47.762 -40.335 1.00 24.19 124 CYS A CA 1
ATOM 942 C C . CYS A 1 124 ? -18.289 46.386 -41.031 1.00 24.19 124 CYS A C 1
ATOM 944 O O . CYS A 1 124 ? -17.337 45.664 -41.278 1.00 24.19 124 CYS A O 1
ATOM 946 N N . HIS A 1 125 ? -19.526 45.924 -41.326 1.00 25.25 125 HIS A N 1
ATOM 947 C CA . HIS A 1 125 ? -20.865 46.563 -41.299 1.00 25.25 125 HIS A CA 1
ATOM 948 C C . HIS A 1 125 ? -22.048 45.584 -40.995 1.00 25.25 125 HIS A C 1
ATOM 950 O O . HIS A 1 125 ? -21.925 44.376 -41.144 1.00 25.25 125 HIS A O 1
ATOM 956 N N . ARG A 1 126 ? -23.188 46.185 -40.600 1.00 28.83 126 ARG A N 1
ATOM 957 C CA . ARG A 1 126 ? -24.640 45.904 -40.845 1.00 28.83 126 ARG A CA 1
ATOM 958 C C . ARG A 1 126 ? -25.065 44.777 -41.836 1.00 28.83 126 ARG A C 1
ATOM 960 O O . ARG A 1 126 ? -24.347 44.547 -42.796 1.00 28.83 126 ARG A O 1
ATOM 967 N N . ALA A 1 127 ? -26.281 44.184 -41.785 1.00 26.56 127 ALA A N 1
ATOM 968 C CA . ALA A 1 127 ? -27.422 44.262 -40.833 1.00 26.56 127 ALA A CA 1
ATOM 969 C C . ALA A 1 127 ? -28.570 43.233 -41.117 1.00 26.56 127 ALA A C 1
ATOM 971 O O . ALA A 1 127 ? -28.710 42.768 -42.239 1.00 26.56 127 ALA A O 1
ATOM 972 N N . GLN A 1 128 ? -29.409 42.985 -40.089 1.00 30.31 128 GLN A N 1
ATOM 973 C CA . GLN A 1 128 ? -30.887 42.767 -40.059 1.00 30.31 128 GLN A CA 1
ATOM 974 C C . GLN A 1 128 ? -31.635 41.944 -41.146 1.00 30.31 128 GLN A C 1
ATOM 976 O O . GLN A 1 128 ? -31.687 42.359 -42.300 1.00 30.31 128 GLN A O 1
ATOM 981 N N . ASN A 1 129 ? -32.472 40.971 -40.721 1.00 28.41 129 ASN A N 1
ATOM 982 C CA . ASN A 1 129 ? -33.944 41.167 -40.599 1.00 28.41 129 ASN A CA 1
ATOM 983 C C . ASN A 1 129 ? -34.743 39.954 -40.036 1.00 28.41 129 ASN A C 1
ATOM 985 O O . ASN A 1 129 ? -34.479 38.829 -40.431 1.00 28.41 129 ASN A O 1
ATOM 989 N N . LEU A 1 130 ? -35.729 40.260 -39.161 1.00 30.11 130 LEU A N 1
ATOM 990 C CA . LEU A 1 130 ? -37.138 39.769 -39.041 1.00 30.11 130 LEU A CA 1
ATOM 991 C C . LEU A 1 130 ? -37.454 38.257 -39.238 1.00 30.11 130 LEU A C 1
ATOM 993 O O . LEU A 1 130 ? -37.005 37.658 -40.204 1.00 30.11 130 LEU A O 1
ATOM 997 N N . PHE A 1 131 ? -38.270 37.551 -38.431 1.00 27.45 131 PHE A N 1
ATOM 998 C CA . PHE A 1 131 ? -39.476 37.835 -37.596 1.00 27.45 131 PHE A CA 1
ATOM 999 C C . PHE A 1 131 ? -39.565 36.795 -36.415 1.00 27.45 131 PHE A C 1
ATOM 1001 O O . PHE A 1 131 ? -38.659 35.974 -36.329 1.00 27.45 131 PHE A O 1
ATOM 1008 N N . LEU A 1 132 ? -40.535 36.662 -35.474 1.00 26.62 132 LEU A N 1
ATOM 1009 C CA . LEU A 1 132 ? -41.811 37.314 -35.050 1.00 26.62 132 LEU A CA 1
ATOM 1010 C C . LEU A 1 132 ? -42.105 36.965 -33.543 1.00 26.62 132 LEU A C 1
ATOM 1012 O O . LEU A 1 132 ? -41.316 36.268 -32.915 1.00 26.62 132 LEU A O 1
ATOM 1016 N N . HIS A 1 133 ? -43.243 37.402 -32.974 1.00 27.59 133 HIS A N 1
ATOM 1017 C CA . HIS A 1 133 ? -43.767 37.149 -31.601 1.00 27.59 133 HIS A CA 1
ATOM 1018 C C . HIS A 1 133 ? -45.305 37.406 -31.571 1.00 27.59 133 HIS A C 1
ATOM 1020 O O . HIS A 1 133 ? -45.791 37.992 -32.542 1.00 27.59 133 HIS A O 1
ATOM 1026 N N . PRO A 1 134 ? -46.072 37.184 -30.470 1.00 60.09 134 PRO A N 1
ATOM 1027 C CA . PRO A 1 134 ? -46.010 36.193 -29.378 1.00 60.09 134 PRO A CA 1
ATOM 1028 C C . PRO A 1 134 ? -47.374 35.423 -29.256 1.00 60.09 134 PRO A C 1
ATOM 1030 O O . PRO A 1 134 ? -48.034 35.274 -30.286 1.00 60.09 134 PRO A O 1
ATOM 1033 N N . PRO A 1 135 ? -47.798 34.867 -28.085 1.00 51.44 135 PRO A N 1
ATOM 1034 C CA . PRO A 1 135 ? -48.417 35.652 -26.993 1.00 51.44 135 PRO A CA 1
ATOM 1035 C C . PRO A 1 135 ? -47.940 35.246 -25.564 1.00 51.44 135 PRO A C 1
ATOM 1037 O O . PRO A 1 135 ? -46.742 35.065 -25.365 1.00 51.44 135 PRO A O 1
ATOM 1040 N N . SER A 1 136 ? -48.820 35.224 -24.545 1.00 33.06 136 SER A N 1
ATOM 1041 C CA . SER A 1 136 ? -48.472 35.417 -23.114 1.00 33.06 136 SER A CA 1
ATOM 1042 C C . SER A 1 136 ? -49.525 34.873 -22.110 1.00 33.06 136 SER A C 1
ATOM 1044 O O . SER A 1 136 ? -50.535 34.326 -22.542 1.00 33.06 136 SER A O 1
ATOM 1046 N N . SER A 1 137 ? -49.340 35.164 -20.802 1.00 30.58 137 SER A N 1
ATOM 1047 C CA . SER A 1 137 ? -50.269 35.029 -19.636 1.00 30.58 137 SER A CA 1
ATOM 1048 C C . SER A 1 137 ? -50.399 33.643 -18.955 1.00 30.58 137 SER A C 1
ATOM 1050 O O .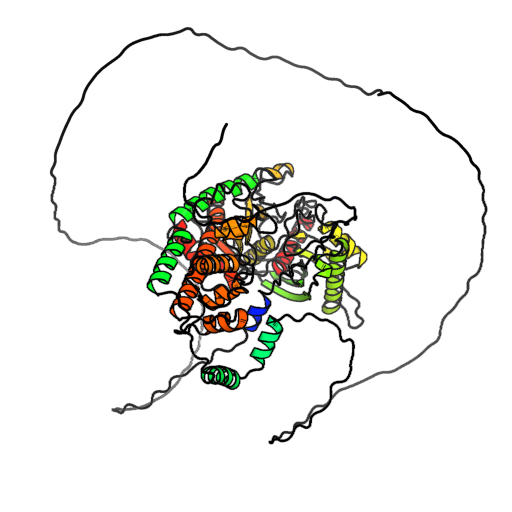 SER A 1 137 ? -50.219 32.635 -19.629 1.00 30.58 137 SER A O 1
ATOM 1052 N N . SER A 1 138 ? -50.722 33.505 -17.651 1.00 31.47 138 SER A N 1
ATOM 1053 C CA . SER A 1 138 ? -50.483 34.365 -16.453 1.00 31.47 138 SER A CA 1
ATOM 1054 C C . SER A 1 138 ? -50.881 33.654 -15.131 1.00 31.47 138 SER A C 1
ATOM 1056 O O . SER A 1 138 ? -51.823 32.871 -15.125 1.00 31.47 138 SER A O 1
ATOM 1058 N N . ASP A 1 139 ? -50.246 34.061 -14.023 1.00 31.92 139 ASP A N 1
ATOM 1059 C CA . ASP A 1 139 ? -50.756 34.103 -12.631 1.00 31.92 139 ASP A CA 1
ATOM 1060 C C . ASP A 1 139 ? -51.061 32.832 -11.792 1.00 31.92 139 ASP A C 1
ATOM 1062 O O . ASP A 1 139 ? -51.051 31.686 -12.233 1.00 31.92 139 ASP A O 1
ATOM 1066 N N . THR A 1 140 ? -51.204 33.099 -10.487 1.00 28.45 140 THR A N 1
ATOM 1067 C CA . THR A 1 140 ? -51.215 32.212 -9.307 1.00 28.45 140 THR A CA 1
ATOM 1068 C C . THR A 1 140 ? -52.620 31.739 -8.892 1.00 28.45 140 THR A C 1
ATOM 1070 O O . THR A 1 140 ? -53.605 32.342 -9.303 1.00 28.45 140 THR A O 1
ATOM 1073 N N . PHE A 1 141 ? -52.724 30.736 -7.994 1.00 26.92 141 PHE A N 1
ATOM 1074 C CA . PHE A 1 141 ? -53.316 30.914 -6.642 1.00 26.92 141 PHE A CA 1
ATOM 1075 C C . PHE A 1 141 ? -53.094 29.703 -5.689 1.00 26.92 141 PHE A C 1
ATOM 1077 O O . PHE A 1 141 ? -52.206 28.888 -5.928 1.00 26.92 141 PHE A O 1
ATOM 1084 N N . LEU A 1 142 ? -53.806 29.656 -4.550 1.00 28.58 142 LEU A N 1
ATOM 1085 C CA . LEU A 1 142 ? -53.399 29.038 -3.272 1.00 28.58 142 LEU A CA 1
ATOM 1086 C C . LEU A 1 142 ? -54.255 27.848 -2.765 1.00 28.58 142 LEU A C 1
ATOM 1088 O O . LEU A 1 142 ? -55.471 27.967 -2.677 1.00 28.58 142 LEU A O 1
ATOM 1092 N N . ALA A 1 143 ? -53.555 26.843 -2.212 1.00 28.31 143 ALA A N 1
ATOM 1093 C CA . ALA A 1 143 ? -53.811 26.165 -0.919 1.00 28.31 143 ALA A CA 1
ATOM 1094 C C . ALA A 1 143 ? -55.099 25.326 -0.657 1.00 28.31 143 ALA A C 1
ATOM 1096 O O . ALA A 1 143 ? -56.012 25.240 -1.466 1.00 28.31 143 ALA A O 1
ATOM 1097 N N . THR A 1 144 ? -55.137 24.758 0.567 1.00 27.64 144 THR A N 1
ATOM 1098 C CA . THR A 1 144 ? -56.222 24.025 1.280 1.00 27.64 144 THR A CA 1
ATOM 1099 C C . THR A 1 144 ? -56.554 22.587 0.837 1.00 27.64 144 THR A C 1
ATOM 1101 O O . THR A 1 144 ? -56.552 22.293 -0.349 1.00 27.64 144 THR A O 1
ATOM 1104 N N . ASP A 1 145 ? -56.891 21.636 1.730 1.00 28.30 145 ASP A N 1
ATOM 1105 C CA . ASP A 1 145 ? -56.542 21.425 3.162 1.00 28.30 145 ASP A CA 1
ATOM 1106 C C . ASP A 1 145 ? -56.775 19.922 3.535 1.00 28.30 145 ASP A C 1
ATOM 1108 O O . ASP A 1 145 ? -57.360 19.182 2.748 1.00 28.30 145 ASP A O 1
ATOM 1112 N N . ARG A 1 146 ? -56.326 19.482 4.725 1.00 29.05 146 ARG A N 1
ATOM 1113 C CA . ARG A 1 146 ? -56.865 18.402 5.608 1.00 29.05 146 ARG A CA 1
ATOM 1114 C C . ARG A 1 146 ? -57.784 17.314 4.990 1.00 29.05 146 ARG A C 1
ATOM 1116 O O . ARG A 1 146 ? -58.901 17.598 4.575 1.00 29.05 146 ARG A O 1
ATOM 1123 N N . SER A 1 147 ? -57.549 16.006 5.186 1.00 27.23 147 SER A N 1
ATOM 1124 C CA . SER A 1 147 ? -57.594 15.343 6.515 1.00 27.23 147 SER A CA 1
ATOM 1125 C C . SER A 1 147 ? -57.492 13.794 6.456 1.00 27.23 147 SER A C 1
ATOM 1127 O O . SER A 1 147 ? -57.809 13.197 5.438 1.00 27.23 147 SER A O 1
ATOM 1129 N N . ASN A 1 148 ? -57.092 13.189 7.591 1.00 27.06 148 ASN A N 1
ATOM 1130 C CA . ASN A 1 148 ? -57.470 11.891 8.216 1.00 27.06 148 ASN A CA 1
ATOM 1131 C C . ASN A 1 148 ? -57.733 10.624 7.334 1.00 27.06 148 ASN A C 1
ATOM 1133 O O . ASN A 1 148 ? -58.554 10.652 6.430 1.00 27.06 148 ASN A O 1
ATOM 1137 N N . ILE A 1 149 ? -57.115 9.437 7.534 1.00 30.81 149 ILE A N 1
ATOM 1138 C CA . ILE A 1 149 ? -57.093 8.542 8.735 1.00 30.81 149 ILE A CA 1
ATOM 1139 C C . ILE A 1 149 ? -58.534 8.103 9.137 1.00 30.81 149 ILE A C 1
ATOM 1141 O O . ILE A 1 149 ? -59.340 9.015 9.296 1.00 30.81 149 ILE A O 1
ATOM 1145 N N . PRO A 1 150 ? -58.912 6.803 9.362 1.00 46.75 150 PRO A N 1
ATOM 1146 C CA . PRO A 1 150 ? -58.090 5.650 9.811 1.00 46.75 150 PRO A CA 1
ATOM 1147 C C . PRO A 1 150 ? -58.397 4.204 9.274 1.00 46.75 150 PRO A C 1
ATOM 1149 O O . PRO A 1 150 ? -59.527 3.729 9.307 1.00 46.75 150 PRO A O 1
ATOM 1152 N N . SER A 1 151 ? -57.333 3.391 9.151 1.00 29.58 151 SER A N 1
ATOM 1153 C CA . SER A 1 151 ? -57.208 2.008 9.708 1.00 29.58 151 SER A CA 1
ATOM 1154 C C . SER A 1 151 ? -57.897 0.741 9.120 1.00 29.58 151 SER A C 1
ATOM 1156 O O . SER A 1 151 ? -58.936 0.779 8.477 1.00 29.58 151 SER A O 1
ATOM 1158 N N . LYS A 1 152 ? -57.315 -0.398 9.565 1.00 30.75 152 LYS A N 1
ATOM 1159 C CA . LYS A 1 152 ? -57.844 -1.771 9.789 1.00 30.75 152 LYS A CA 1
ATOM 1160 C C . LYS A 1 152 ? -57.767 -2.869 8.700 1.00 30.75 152 LYS A C 1
ATOM 1162 O O . LYS A 1 152 ? -58.644 -3.034 7.871 1.00 30.75 152 LYS A O 1
ATOM 1167 N N . GLN A 1 153 ? -56.787 -3.753 8.943 1.00 28.17 153 GLN A N 1
ATOM 1168 C CA . GLN A 1 153 ? -56.913 -5.220 9.090 1.00 28.17 153 GLN A CA 1
ATOM 1169 C C . GLN A 1 153 ? -57.392 -6.094 7.905 1.00 28.17 153 GLN A C 1
ATOM 1171 O O . GLN A 1 153 ? -58.579 -6.227 7.651 1.00 28.17 153 GLN A O 1
ATOM 1176 N N . SER A 1 154 ? -56.430 -6.859 7.363 1.00 30.48 154 SER A N 1
ATOM 1177 C CA . SER A 1 154 ? -56.430 -8.339 7.249 1.00 30.48 154 SER A CA 1
ATOM 1178 C C . SER A 1 154 ? -57.689 -9.076 6.756 1.00 30.48 154 SER A C 1
ATOM 1180 O O . SER A 1 154 ? -58.676 -9.118 7.485 1.00 30.48 154 SER A O 1
ATOM 1182 N N . ILE A 1 155 ? -57.567 -9.840 5.648 1.00 25.98 155 ILE A N 1
ATOM 1183 C CA . ILE A 1 155 ? -57.947 -11.278 5.574 1.00 25.98 155 ILE A CA 1
ATOM 1184 C C . ILE A 1 155 ? -57.583 -11.953 4.218 1.00 25.98 155 ILE A C 1
ATOM 1186 O O . ILE A 1 155 ? -57.835 -11.397 3.159 1.00 25.98 155 ILE A O 1
ATOM 1190 N N . ARG A 1 156 ? -57.063 -13.196 4.296 1.00 24.55 156 ARG A N 1
ATOM 1191 C CA . ARG A 1 156 ? -57.007 -14.304 3.290 1.00 24.55 156 ARG A CA 1
ATOM 1192 C C . ARG A 1 156 ? -56.460 -14.090 1.858 1.00 24.55 156 ARG A C 1
ATOM 1194 O O . ARG A 1 156 ? -57.084 -13.460 1.015 1.00 24.55 156 ARG A O 1
ATOM 1201 N N . ALA A 1 157 ? -55.461 -14.913 1.520 1.00 36.50 157 ALA A N 1
ATOM 1202 C CA . ALA A 1 157 ? -55.382 -15.605 0.221 1.00 36.50 157 ALA A CA 1
ATOM 1203 C C . ALA A 1 157 ? -56.260 -16.882 0.221 1.00 36.50 157 ALA A C 1
ATOM 1205 O O . ALA A 1 157 ? -56.586 -17.378 1.308 1.00 36.50 157 ALA A O 1
ATOM 1206 N N . PRO A 1 158 ? -56.622 -17.449 -0.953 1.00 45.59 158 PRO A N 1
ATOM 1207 C CA . PRO A 1 158 ? -56.561 -18.918 -1.087 1.00 45.59 158 PRO A CA 1
ATOM 1208 C C . PRO A 1 158 ? -56.297 -19.518 -2.502 1.00 45.59 158 PRO A C 1
ATOM 1210 O O . PRO A 1 158 ? -56.905 -19.119 -3.486 1.00 45.59 158 PRO A O 1
ATOM 1213 N N . PHE A 1 159 ? -55.543 -20.632 -2.510 1.00 28.36 159 PHE A N 1
ATOM 1214 C CA . PHE A 1 159 ? -55.761 -21.888 -3.276 1.00 28.36 159 PHE A CA 1
ATOM 1215 C C . PHE A 1 159 ? -55.578 -21.971 -4.815 1.00 28.36 159 PHE A C 1
ATOM 1217 O O . PHE A 1 159 ? -56.411 -21.508 -5.584 1.00 28.36 159 PHE A O 1
ATOM 1224 N N . CYS A 1 160 ? -54.654 -22.849 -5.244 1.00 25.58 160 CYS A N 1
ATOM 1225 C CA . CYS A 1 160 ? -54.908 -24.280 -5.561 1.00 25.58 160 CYS A CA 1
ATOM 1226 C C . CYS A 1 160 ? -53.628 -25.086 -5.216 1.00 25.58 160 CYS A C 1
ATOM 1228 O O . CYS A 1 160 ? -52.542 -24.537 -5.356 1.00 25.58 160 CYS A O 1
ATOM 1230 N N . LYS A 1 161 ? -53.628 -26.254 -4.547 1.00 28.50 161 LYS A N 1
ATOM 1231 C CA . LYS A 1 161 ? -54.268 -27.585 -4.744 1.00 28.50 161 LYS A CA 1
ATOM 1232 C C . LYS A 1 161 ? -53.643 -28.443 -5.869 1.00 28.50 161 LYS A C 1
ATOM 1234 O O . LYS A 1 161 ? -53.486 -27.918 -6.960 1.00 28.50 161 LYS A O 1
ATOM 1239 N N . ALA A 1 162 ? -53.408 -29.763 -5.720 1.00 31.16 162 ALA A N 1
ATOM 1240 C CA . ALA A 1 162 ? -53.301 -30.674 -4.545 1.00 31.16 162 ALA A CA 1
ATOM 1241 C C . ALA A 1 162 ? -52.907 -32.119 -5.006 1.00 31.16 162 ALA A C 1
ATOM 1243 O O . ALA A 1 162 ? -52.709 -32.314 -6.201 1.00 31.16 162 ALA A O 1
ATOM 1244 N N . ILE A 1 163 ? -52.958 -33.100 -4.072 1.00 29.55 163 ILE A N 1
ATOM 1245 C CA . ILE A 1 163 ? -53.253 -34.556 -4.258 1.00 29.55 163 ILE A CA 1
ATOM 1246 C C . ILE A 1 163 ? -52.052 -35.466 -4.650 1.00 29.55 163 ILE A C 1
ATOM 1248 O O . ILE A 1 163 ? -51.372 -35.189 -5.628 1.00 29.55 163 ILE A O 1
ATOM 1252 N N . GLU A 1 164 ? -51.744 -36.584 -3.957 1.00 29.36 164 GLU A N 1
ATOM 1253 C CA . GLU A 1 164 ? -52.180 -37.051 -2.614 1.00 29.36 164 GLU A CA 1
ATOM 1254 C C . GLU A 1 164 ? -51.247 -38.133 -1.989 1.00 29.36 164 GLU A C 1
ATOM 1256 O O . GLU A 1 164 ? -50.157 -38.402 -2.487 1.00 29.36 164 GLU A O 1
ATOM 1261 N N . THR A 1 165 ? -51.667 -38.681 -0.842 1.00 29.25 165 THR A N 1
ATOM 1262 C CA . THR A 1 165 ? -50.982 -39.577 0.130 1.00 29.25 165 THR A CA 1
ATOM 1263 C C . THR A 1 165 ? -51.319 -41.087 -0.174 1.00 29.25 165 THR A C 1
ATOM 1265 O O . THR A 1 165 ? -51.711 -41.302 -1.323 1.00 29.25 165 THR A O 1
ATOM 1268 N N . PRO A 1 166 ? -51.213 -42.162 0.687 1.00 49.78 166 PRO A N 1
ATOM 1269 C CA . PRO A 1 166 ? -51.099 -42.179 2.164 1.00 49.78 166 PRO A CA 1
ATOM 1270 C C . PRO A 1 166 ? -50.464 -43.371 2.969 1.00 49.78 166 PRO A C 1
ATOM 1272 O O . PRO A 1 166 ? -50.282 -44.484 2.492 1.00 49.78 166 PRO A O 1
ATOM 1275 N N . LEU A 1 167 ? -50.367 -43.111 4.294 1.00 29.17 167 LEU A N 1
ATOM 1276 C CA . LEU A 1 167 ? -50.725 -43.972 5.458 1.00 29.17 167 LEU A CA 1
ATOM 1277 C C . LEU A 1 167 ? -49.723 -44.928 6.173 1.00 29.17 167 LEU A C 1
ATOM 1279 O O . LEU A 1 167 ? -48.764 -45.431 5.606 1.00 29.17 167 LEU A O 1
ATOM 1283 N N . ILE A 1 168 ? -50.095 -45.211 7.444 1.00 28.67 168 ILE A N 1
ATOM 1284 C CA . ILE A 1 168 ? -49.536 -46.137 8.472 1.00 28.67 168 ILE A CA 1
ATOM 1285 C C . ILE A 1 168 ? -48.195 -45.690 9.119 1.00 28.67 168 ILE A C 1
ATOM 1287 O O . ILE A 1 168 ? -47.298 -45.242 8.422 1.00 28.67 168 ILE A O 1
ATOM 1291 N N . GLY A 1 169 ? -47.957 -45.782 10.443 1.00 24.83 169 GLY A N 1
ATOM 1292 C CA . GLY A 1 169 ? -48.832 -46.115 11.589 1.00 24.83 169 GLY A CA 1
ATOM 1293 C C . GLY A 1 169 ? -48.121 -46.896 12.726 1.00 24.83 169 GLY A C 1
ATOM 1294 O O . GLY A 1 169 ? -47.270 -47.729 12.441 1.00 24.83 169 GLY A O 1
ATOM 1295 N N . CYS A 1 170 ? -48.537 -46.690 13.992 1.00 24.45 170 CYS A N 1
ATOM 1296 C CA . CYS A 1 170 ? -48.086 -47.396 15.224 1.00 24.45 170 CYS A CA 1
ATOM 1297 C C . CYS A 1 170 ? -46.620 -47.170 15.706 1.00 24.45 170 CYS A C 1
ATOM 1299 O O . CYS A 1 170 ? -45.797 -46.639 14.977 1.00 24.45 170 CYS A O 1
ATOM 1301 N N . THR A 1 171 ? -46.198 -47.642 16.899 1.00 26.77 171 THR A N 1
ATOM 1302 C CA . THR A 1 171 ? -46.485 -47.171 18.296 1.00 26.77 171 THR A CA 1
ATOM 1303 C C . THR A 1 171 ? -45.616 -47.943 19.323 1.00 26.77 171 THR A C 1
ATOM 1305 O O . THR A 1 171 ? -45.205 -49.052 19.002 1.00 26.77 171 THR A O 1
ATOM 1308 N N . ARG A 1 172 ? -45.506 -47.448 20.583 1.00 25.81 172 ARG A N 1
ATOM 1309 C CA . ARG A 1 172 ? -44.893 -48.081 21.800 1.00 25.81 172 ARG A CA 1
ATOM 1310 C C . ARG A 1 172 ? -43.353 -48.008 21.905 1.00 25.81 172 ARG A C 1
ATOM 1312 O O . ARG A 1 172 ? -42.701 -47.836 20.889 1.00 25.81 172 ARG A O 1
ATOM 1319 N N . LEU A 1 173 ? -42.712 -48.263 23.061 1.00 25.27 173 LEU A N 1
ATOM 1320 C CA . LEU A 1 173 ? -42.876 -47.853 24.489 1.00 25.27 173 LEU A CA 1
ATOM 1321 C C . LEU A 1 173 ? -41.777 -48.570 25.331 1.00 25.27 173 LEU A C 1
ATOM 1323 O O . LEU A 1 173 ? -41.203 -49.546 24.859 1.00 25.27 173 LEU A O 1
ATOM 1327 N N . SER A 1 174 ? -41.603 -48.172 26.602 1.00 25.45 174 SER A N 1
ATOM 1328 C CA . SER A 1 174 ? -40.747 -48.774 27.662 1.00 25.45 174 SER A CA 1
ATOM 1329 C C . SER A 1 174 ? -39.211 -48.585 27.566 1.00 25.45 174 SER A C 1
ATOM 1331 O O . SER A 1 174 ? -38.697 -48.407 26.470 1.00 25.45 174 SER A O 1
ATOM 1333 N N . ALA A 1 175 ? -38.418 -48.735 28.646 1.00 26.56 175 ALA A N 1
ATOM 1334 C CA . ALA A 1 175 ? -38.398 -48.078 29.984 1.00 26.56 175 ALA A CA 1
ATOM 1335 C C . ALA A 1 175 ? -37.394 -48.777 30.952 1.00 26.56 175 ALA A C 1
ATOM 1337 O O . ALA A 1 175 ? -37.055 -49.936 30.739 1.00 26.56 175 ALA A O 1
ATOM 1338 N N . SER A 1 176 ? -37.055 -48.114 32.079 1.00 26.23 176 SER A N 1
ATOM 1339 C CA . SER A 1 176 ? -36.332 -48.624 33.284 1.00 26.23 176 SER A CA 1
ATOM 1340 C C . SER A 1 176 ? -34.792 -48.804 33.142 1.00 26.23 176 SER A C 1
ATOM 1342 O O . SER A 1 176 ? -34.331 -49.220 32.088 1.00 26.23 176 SER A O 1
ATOM 1344 N N . LEU A 1 177 ? -33.938 -48.214 34.010 1.00 25.52 177 LEU A N 1
ATOM 1345 C CA . LEU A 1 177 ? -33.467 -48.621 35.372 1.00 25.52 177 LEU A CA 1
ATOM 1346 C C . LEU A 1 177 ? -32.641 -49.934 35.377 1.00 25.52 177 LEU A C 1
ATOM 1348 O O . LEU A 1 177 ? -33.071 -50.888 34.747 1.00 25.52 177 LEU A O 1
ATOM 1352 N N . SER A 1 178 ? -31.521 -50.131 36.099 1.00 26.66 178 SER A N 1
ATOM 1353 C CA . SER A 1 178 ? -30.514 -49.288 36.815 1.00 26.66 178 SER A CA 1
ATOM 1354 C C . SER A 1 178 ? -29.254 -50.198 37.071 1.00 26.66 178 SER A C 1
ATOM 1356 O O . SER A 1 178 ? -29.098 -51.140 36.303 1.00 26.66 178 SER A O 1
ATOM 1358 N N . THR A 1 179 ? -28.278 -50.107 38.005 1.00 25.77 179 THR A N 1
ATOM 1359 C CA . THR A 1 179 ? -28.024 -49.400 39.293 1.00 25.77 179 THR A CA 1
ATOM 1360 C C . THR A 1 179 ? -26.525 -49.570 39.713 1.00 25.77 179 THR A C 1
ATOM 1362 O O . THR A 1 179 ? -25.897 -50.504 39.231 1.00 25.77 179 THR A O 1
ATOM 1365 N N . PHE A 1 180 ? -26.016 -48.786 40.691 1.00 24.55 180 PHE A N 1
ATOM 1366 C CA . PHE A 1 180 ? -24.675 -48.842 41.364 1.00 24.55 180 PHE A CA 1
ATOM 1367 C C . PHE A 1 180 ? -23.421 -48.461 40.520 1.00 24.55 180 PHE A C 1
ATOM 1369 O O . PHE A 1 180 ? -23.361 -48.827 39.357 1.00 24.55 180 PHE A O 1
ATOM 1376 N N . SER A 1 181 ? -22.382 -47.709 40.956 1.00 24.84 181 SER A N 1
ATOM 1377 C CA . SER A 1 181 ? -21.936 -47.022 42.211 1.00 24.84 181 SER A CA 1
ATOM 1378 C C . SER A 1 181 ? -20.728 -47.640 42.969 1.00 24.84 181 SER A C 1
ATOM 1380 O O . SER A 1 181 ? -20.570 -48.856 42.968 1.00 24.84 181 SER A O 1
ATOM 1382 N N . TRP A 1 182 ? -19.975 -46.774 43.684 1.00 26.16 182 TRP A N 1
ATOM 1383 C CA . TRP A 1 182 ? -18.782 -46.972 44.558 1.00 26.16 182 TRP A CA 1
ATOM 1384 C C . TRP A 1 182 ? -17.395 -47.148 43.876 1.00 26.16 182 TRP A C 1
ATOM 1386 O O . TRP A 1 182 ? -17.321 -47.750 42.814 1.00 26.16 182 TRP A O 1
ATOM 1396 N N . SER A 1 183 ? -16.236 -46.736 44.445 1.00 25.17 183 SER A N 1
ATOM 1397 C CA . SER A 1 183 ? -15.878 -45.625 45.378 1.00 25.17 183 SER A CA 1
ATOM 1398 C C . SER A 1 183 ? -14.355 -45.586 45.702 1.00 25.17 183 SER A C 1
ATOM 1400 O O . SER A 1 183 ? -13.698 -46.617 45.653 1.00 25.17 183 SER A O 1
ATOM 1402 N N . LEU A 1 184 ? -13.876 -44.429 46.198 1.00 25.53 184 LEU A N 1
ATOM 1403 C CA . LEU A 1 184 ? -12.755 -44.209 47.155 1.00 25.53 184 LEU A CA 1
ATOM 1404 C C . LEU A 1 184 ? -11.246 -44.326 46.764 1.00 25.53 184 LEU A C 1
ATOM 1406 O O . LEU A 1 184 ? -10.686 -45.384 46.510 1.00 25.53 184 LEU A O 1
ATOM 1410 N N . HIS A 1 185 ? -10.596 -43.160 46.911 1.00 27.30 185 HIS A N 1
ATOM 1411 C CA . HIS A 1 185 ? -9.217 -42.808 47.344 1.00 27.30 185 HIS A CA 1
ATOM 1412 C C . HIS A 1 185 ? -8.801 -43.377 48.743 1.00 27.30 185 HIS A C 1
ATOM 1414 O O . HIS A 1 185 ? -9.662 -43.997 49.369 1.00 27.30 185 HIS A O 1
ATOM 1420 N N . PRO A 1 186 ? -7.619 -43.052 49.364 1.00 54.12 186 PRO A N 1
ATOM 1421 C CA . PRO A 1 186 ? -6.329 -42.444 48.919 1.00 54.12 186 PRO A CA 1
ATOM 1422 C C . PRO A 1 186 ? -5.066 -43.167 49.523 1.00 54.12 186 PRO A C 1
ATOM 1424 O O . PRO A 1 186 ? -5.180 -44.326 49.907 1.00 54.12 186 PRO A O 1
ATOM 1427 N N . LEU A 1 187 ? -3.910 -42.457 49.642 1.00 25.80 187 LEU A N 1
ATOM 1428 C CA . LEU A 1 187 ? -2.754 -42.544 50.604 1.00 25.80 187 LEU A CA 1
ATOM 1429 C C . LEU A 1 187 ? -1.371 -42.502 49.883 1.00 25.80 187 LEU A C 1
ATOM 1431 O O . LEU A 1 187 ? -1.257 -43.107 48.826 1.00 25.80 187 LEU A O 1
ATOM 1435 N N . THR A 1 188 ? -0.243 -41.926 50.361 1.00 27.02 188 THR A N 1
ATOM 1436 C CA . THR A 1 188 ? 0.105 -40.714 51.176 1.00 27.02 188 THR A CA 1
ATOM 1437 C C . THR A 1 188 ? 1.646 -40.521 51.193 1.00 27.02 188 THR A C 1
ATOM 1439 O O . THR A 1 188 ? 2.348 -41.525 51.193 1.00 27.02 188 THR A O 1
ATOM 1442 N N . CYS A 1 189 ? 2.145 -39.281 51.396 1.00 23.55 189 CYS A N 1
ATOM 1443 C CA . CYS A 1 189 ? 3.500 -38.935 51.922 1.00 23.55 189 CYS A CA 1
ATOM 1444 C C . CYS A 1 189 ? 4.760 -39.265 51.057 1.00 23.55 189 CYS A C 1
ATOM 1446 O O . CYS A 1 189 ? 4.727 -40.161 50.228 1.00 23.55 189 CYS A O 1
ATOM 1448 N N . SER A 1 190 ? 5.932 -38.605 51.194 1.00 26.97 190 SER A N 1
ATOM 1449 C CA . SER A 1 190 ? 6.306 -37.325 51.859 1.00 26.97 190 SER A CA 1
ATOM 1450 C C . SER A 1 190 ? 7.777 -36.906 51.602 1.00 26.97 190 SER A C 1
ATOM 1452 O O . SER A 1 190 ? 8.645 -37.770 51.672 1.00 26.97 190 SER A O 1
ATOM 1454 N N . SER A 1 191 ? 8.065 -35.585 51.576 1.00 28.11 191 SER A N 1
ATOM 1455 C CA . SER A 1 191 ? 9.358 -34.938 51.978 1.00 28.11 191 SER A CA 1
ATOM 1456 C C . SER A 1 191 ? 10.616 -35.170 51.080 1.00 28.11 191 SER A C 1
ATOM 1458 O O . SER A 1 191 ? 10.656 -36.150 50.353 1.00 28.11 191 SER A O 1
ATOM 1460 N N . THR A 1 192 ? 11.686 -34.343 51.022 1.00 27.61 192 THR A N 1
ATOM 1461 C CA . THR A 1 192 ? 11.994 -33.007 51.608 1.00 27.61 192 THR A CA 1
ATOM 1462 C C . THR A 1 192 ? 13.104 -32.245 50.830 1.00 27.61 192 THR A C 1
ATOM 1464 O O . THR A 1 192 ? 14.082 -32.855 50.426 1.00 27.61 192 THR A O 1
ATOM 1467 N N . ARG A 1 193 ? 12.999 -30.902 50.760 1.00 27.84 193 ARG A N 1
ATOM 1468 C CA . ARG A 1 193 ? 14.056 -29.849 50.905 1.00 27.84 193 ARG A CA 1
ATOM 1469 C C . ARG A 1 193 ? 15.481 -29.949 50.265 1.00 27.84 193 ARG A C 1
ATOM 1471 O O . ARG A 1 193 ? 16.305 -30.737 50.704 1.00 27.84 193 ARG A O 1
ATOM 1478 N N . CYS A 1 194 ? 15.823 -28.865 49.535 1.00 26.12 194 CYS A N 1
ATOM 1479 C CA . CYS A 1 194 ? 16.972 -27.935 49.757 1.00 26.12 194 CYS A CA 1
ATOM 1480 C C . CYS A 1 194 ? 18.331 -27.997 48.984 1.00 26.12 194 CYS A C 1
ATOM 1482 O O . CYS A 1 194 ? 19.138 -28.891 49.192 1.00 26.12 194 CYS A O 1
ATOM 1484 N N . ILE A 1 195 ? 18.653 -26.831 48.371 1.00 26.05 195 ILE A N 1
ATOM 1485 C CA . ILE A 1 195 ? 19.907 -26.017 48.480 1.00 26.05 195 ILE A CA 1
ATOM 1486 C C . ILE A 1 195 ? 21.084 -26.162 47.457 1.00 26.05 195 ILE A C 1
ATOM 1488 O O . ILE A 1 195 ? 21.647 -27.225 47.253 1.00 26.05 195 ILE A O 1
ATOM 1492 N N . HIS A 1 196 ? 21.464 -24.985 46.911 1.00 26.80 196 HIS A N 1
ATOM 1493 C CA . HIS A 1 196 ? 22.705 -24.479 46.257 1.00 26.80 196 HIS A CA 1
ATOM 1494 C C . HIS A 1 196 ? 23.504 -25.241 45.157 1.00 26.80 196 HIS A C 1
ATOM 1496 O O . HIS A 1 196 ? 24.097 -26.288 45.372 1.00 26.80 196 HIS A O 1
ATOM 1502 N N . GLN A 1 197 ? 23.628 -24.564 43.995 1.00 23.50 197 GLN A N 1
ATOM 1503 C CA . GLN A 1 197 ? 24.854 -23.999 43.354 1.00 23.50 197 GLN A CA 1
ATOM 1504 C C . GLN A 1 197 ? 26.274 -24.318 43.916 1.00 23.50 197 GLN A C 1
ATOM 1506 O O . GLN A 1 197 ? 26.406 -24.526 45.118 1.00 23.50 197 GLN A O 1
ATOM 1511 N N . PRO A 1 198 ? 27.376 -24.046 43.155 1.00 49.88 198 PRO A N 1
ATOM 1512 C CA . PRO A 1 198 ? 27.555 -23.980 41.682 1.00 49.88 198 PRO A CA 1
ATOM 1513 C C . PRO A 1 198 ? 28.898 -24.598 41.176 1.00 49.88 198 PRO A C 1
ATOM 1515 O O . PRO A 1 198 ? 29.762 -24.948 41.975 1.00 49.88 198 PRO A O 1
ATOM 1518 N N . SER A 1 199 ? 29.158 -24.629 39.852 1.00 24.23 199 SER A N 1
ATOM 1519 C CA . SER A 1 199 ? 30.497 -24.309 39.270 1.00 24.23 199 SER A CA 1
ATOM 1520 C C . SER A 1 199 ? 30.579 -24.333 37.723 1.00 24.23 199 SER A C 1
ATOM 1522 O O . SER A 1 199 ? 29.796 -24.968 37.024 1.00 24.23 199 SER A O 1
ATOM 1524 N N . ARG A 1 200 ? 31.578 -23.599 37.211 1.00 26.95 200 ARG A N 1
ATOM 1525 C CA . ARG A 1 200 ? 32.163 -23.515 35.848 1.00 26.95 200 ARG A CA 1
ATOM 1526 C C . ARG A 1 200 ? 33.695 -23.391 36.060 1.00 26.95 200 ARG A C 1
ATOM 1528 O O . ARG A 1 200 ? 34.080 -23.079 37.189 1.00 26.95 200 ARG A O 1
ATOM 1535 N N . PRO A 1 2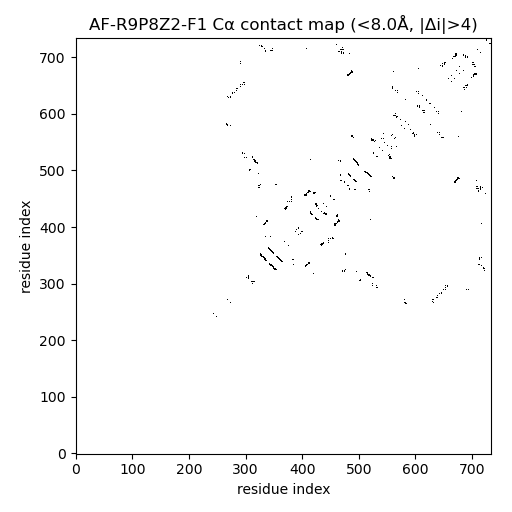01 ? 34.563 -23.388 35.027 1.00 53.53 201 PRO A N 1
ATOM 1536 C CA . PRO A 1 201 ? 34.551 -24.054 33.713 1.00 53.53 201 PRO A CA 1
ATOM 1537 C C . PRO A 1 201 ? 35.861 -24.880 33.529 1.00 53.53 201 PRO A C 1
ATOM 1539 O O . PRO A 1 201 ? 36.584 -25.070 34.499 1.00 53.53 201 PRO A O 1
ATOM 1542 N N . HIS A 1 202 ? 36.252 -25.269 32.302 1.00 27.22 202 HIS A N 1
ATOM 1543 C CA . HIS A 1 202 ? 37.615 -24.955 31.814 1.00 27.22 202 HIS A CA 1
ATOM 1544 C C . HIS A 1 202 ? 37.775 -25.036 30.281 1.00 27.22 202 HIS A C 1
ATOM 1546 O O . HIS A 1 202 ? 36.844 -25.370 29.554 1.00 27.22 202 HIS A O 1
ATOM 1552 N N . LEU A 1 203 ? 38.962 -24.636 29.813 1.00 26.53 203 LEU A N 1
ATOM 1553 C CA . LEU A 1 203 ? 39.329 -24.263 28.443 1.00 26.53 203 LEU A CA 1
ATOM 1554 C C . LEU A 1 203 ? 40.575 -25.043 27.972 1.00 26.53 203 LEU A C 1
ATOM 1556 O O . LEU A 1 203 ? 41.532 -25.140 28.738 1.00 26.53 203 LEU A O 1
ATOM 1560 N N . ALA A 1 204 ? 40.621 -25.489 26.709 1.00 25.69 204 ALA A N 1
ATOM 1561 C CA . ALA A 1 204 ? 41.855 -25.918 26.031 1.00 25.69 204 ALA A CA 1
ATOM 1562 C C . ALA A 1 204 ? 41.771 -25.726 24.499 1.00 25.69 204 ALA A C 1
ATOM 1564 O O . ALA A 1 204 ? 40.682 -25.647 23.935 1.00 25.69 204 ALA A O 1
ATOM 1565 N N . LYS A 1 205 ? 42.928 -25.636 23.828 1.00 25.59 205 LYS A N 1
ATOM 1566 C CA . LYS A 1 205 ? 43.095 -25.450 22.370 1.00 25.59 205 LYS A CA 1
ATOM 1567 C C . LYS A 1 205 ? 44.023 -26.544 21.820 1.00 25.59 205 LYS A C 1
ATOM 1569 O O . LYS A 1 205 ? 44.929 -26.934 22.547 1.00 25.59 205 LYS A O 1
ATOM 1574 N N . MET A 1 206 ? 43.919 -26.903 20.533 1.00 23.56 206 MET A N 1
ATOM 1575 C CA . MET A 1 206 ? 44.930 -26.563 19.501 1.00 23.56 206 MET A CA 1
ATOM 1576 C C . MET A 1 206 ? 44.675 -27.237 18.135 1.00 23.56 206 MET A C 1
ATOM 1578 O O . MET A 1 206 ? 43.975 -28.234 18.015 1.00 23.56 206 MET A O 1
ATOM 1582 N N . THR A 1 207 ? 45.248 -26.624 17.100 1.00 24.67 207 THR A N 1
ATOM 1583 C CA . THR A 1 207 ? 45.262 -27.001 15.674 1.00 24.67 207 THR A CA 1
ATOM 1584 C C . THR A 1 207 ? 46.318 -28.061 15.330 1.00 24.67 207 THR A C 1
ATOM 1586 O O . THR A 1 207 ? 47.398 -27.980 15.911 1.00 24.67 207 THR A O 1
ATOM 1589 N N . ALA A 1 208 ? 46.103 -28.886 14.283 1.00 26.41 208 ALA A N 1
ATOM 1590 C CA . ALA A 1 208 ? 46.930 -28.866 13.046 1.00 26.41 208 ALA A CA 1
ATOM 1591 C C . ALA A 1 208 ? 46.663 -30.007 12.012 1.00 26.41 208 ALA A C 1
ATOM 1593 O O . ALA A 1 208 ? 46.907 -31.169 12.296 1.00 26.41 208 ALA A O 1
ATOM 1594 N N . VAL A 1 209 ? 46.331 -29.602 10.771 1.00 25.91 209 VAL A N 1
ATOM 1595 C CA . VAL A 1 209 ? 46.976 -30.006 9.486 1.00 25.91 209 VAL A CA 1
ATOM 1596 C C . VAL A 1 209 ? 46.793 -31.423 8.857 1.00 25.91 209 VAL A C 1
ATOM 1598 O O . VAL A 1 209 ? 47.251 -32.431 9.373 1.00 25.91 209 VAL A O 1
ATOM 1601 N N . ALA A 1 210 ? 46.327 -31.378 7.590 1.00 25.00 210 ALA A N 1
ATOM 1602 C CA . ALA A 1 210 ? 46.599 -32.241 6.414 1.00 25.00 210 ALA A CA 1
ATOM 1603 C C . ALA A 1 210 ? 45.805 -33.537 6.082 1.00 25.00 210 ALA A C 1
ATOM 1605 O O . ALA A 1 210 ? 45.479 -34.376 6.910 1.00 25.00 210 ALA A O 1
ATOM 1606 N N . HIS A 1 211 ? 45.585 -33.642 4.759 1.00 25.34 211 HIS A N 1
ATOM 1607 C CA . HIS A 1 211 ? 45.187 -34.744 3.864 1.00 25.34 211 HIS A CA 1
ATOM 1608 C C . HIS A 1 211 ? 45.659 -36.167 4.272 1.00 25.34 211 HIS A C 1
ATOM 1610 O O . HIS A 1 211 ? 46.693 -36.327 4.909 1.00 25.34 211 HIS A O 1
ATOM 1616 N N . THR A 1 212 ? 45.046 -37.274 3.816 1.00 24.67 212 THR A N 1
ATOM 1617 C CA . THR A 1 212 ? 44.724 -37.596 2.400 1.00 24.67 212 THR A CA 1
ATOM 1618 C C . THR A 1 212 ? 43.724 -38.771 2.270 1.00 24.67 212 THR A C 1
ATOM 1620 O O . THR A 1 212 ? 43.443 -39.443 3.253 1.00 24.67 212 THR A O 1
ATOM 1623 N N . LEU A 1 213 ? 43.299 -39.064 1.027 1.00 25.12 213 LEU A N 1
ATOM 1624 C CA . LEU A 1 213 ? 42.626 -40.281 0.516 1.00 25.12 213 LEU A CA 1
ATOM 1625 C C . LEU A 1 213 ? 41.104 -40.422 0.733 1.00 25.12 213 LEU A C 1
ATOM 1627 O O . LEU A 1 213 ? 40.614 -40.617 1.839 1.00 25.12 213 LEU A O 1
ATOM 1631 N N . MET A 1 214 ? 40.376 -40.475 -0.391 1.00 24.19 214 MET A N 1
ATOM 1632 C CA . MET A 1 214 ? 39.132 -41.249 -0.508 1.00 24.19 214 MET A CA 1
ATOM 1633 C C . MET A 1 214 ? 39.460 -42.737 -0.711 1.00 24.19 214 MET A C 1
ATOM 1635 O O . MET A 1 214 ? 40.455 -43.062 -1.363 1.00 24.19 214 MET A O 1
ATOM 1639 N N . PRO A 1 215 ? 38.548 -43.628 -0.306 1.00 30.45 215 PRO A N 1
ATOM 1640 C CA . PRO A 1 215 ? 38.113 -44.725 -1.169 1.00 30.45 215 PRO A CA 1
ATOM 1641 C C . PRO A 1 215 ? 36.615 -44.617 -1.519 1.00 30.45 215 PRO A C 1
ATOM 1643 O O . PRO A 1 215 ? 35.870 -43.837 -0.932 1.00 30.45 215 PRO A O 1
ATOM 1646 N N . SER A 1 216 ? 36.189 -45.382 -2.524 1.00 28.38 216 SER A N 1
ATOM 1647 C CA . SER A 1 216 ? 34.846 -45.355 -3.122 1.00 28.38 216 SER A CA 1
ATOM 1648 C C . SER A 1 216 ? 33.932 -46.496 -2.623 1.00 28.38 216 SER A C 1
ATOM 1650 O O . SER A 1 216 ? 34.349 -47.288 -1.782 1.00 28.38 216 SER A O 1
ATOM 1652 N N . LEU A 1 217 ? 32.728 -46.606 -3.226 1.00 25.98 217 LEU A N 1
ATOM 1653 C CA . LEU A 1 217 ? 31.668 -47.635 -3.065 1.00 25.98 217 LEU A CA 1
ATOM 1654 C C . LEU A 1 217 ? 30.592 -47.350 -1.986 1.00 25.98 217 LEU A C 1
ATOM 1656 O O . LEU A 1 217 ? 30.906 -46.763 -0.955 1.00 25.98 217 LEU A O 1
ATOM 1660 N N . PRO A 1 218 ? 29.349 -47.871 -2.137 1.00 27.81 218 PRO A N 1
ATOM 1661 C CA . PRO A 1 218 ? 28.608 -48.172 -3.374 1.00 27.81 218 PRO A CA 1
ATOM 1662 C C . PRO A 1 218 ? 27.153 -47.633 -3.377 1.00 27.81 218 PRO A C 1
ATOM 1664 O O . PRO A 1 218 ? 26.602 -47.222 -2.359 1.00 27.81 218 PRO A O 1
ATOM 1667 N N . VAL A 1 219 ? 26.479 -47.692 -4.532 1.00 30.98 219 VAL A N 1
ATOM 1668 C CA . VAL A 1 219 ? 25.048 -47.347 -4.665 1.00 30.98 219 VAL A CA 1
ATOM 1669 C C . VAL A 1 219 ? 24.161 -48.518 -4.217 1.00 30.98 219 VAL A C 1
ATOM 1671 O O . VAL A 1 219 ? 24.234 -49.595 -4.805 1.00 30.98 219 VAL A O 1
ATOM 1674 N N . GLY A 1 220 ? 23.270 -48.313 -3.235 1.00 24.81 220 GLY A N 1
ATOM 1675 C CA . GLY A 1 220 ? 22.341 -49.369 -2.804 1.00 24.81 220 GLY A CA 1
ATOM 1676 C C . GLY A 1 220 ? 21.303 -48.986 -1.738 1.00 24.81 220 GLY A C 1
ATOM 1677 O O . GLY A 1 220 ? 21.526 -49.223 -0.562 1.00 24.81 220 GLY A O 1
ATOM 1678 N N . LYS A 1 221 ? 20.133 -48.493 -2.176 1.00 26.62 221 LYS A N 1
ATOM 1679 C CA . LYS A 1 221 ? 18.846 -48.428 -1.437 1.00 26.62 221 LYS A CA 1
ATOM 1680 C C . LYS A 1 221 ? 18.867 -47.940 0.033 1.00 26.62 221 LYS A C 1
ATOM 1682 O O . LYS A 1 221 ? 18.919 -48.741 0.961 1.00 26.62 221 LYS A O 1
ATOM 1687 N N . VAL A 1 222 ? 18.522 -46.666 0.234 1.00 26.33 222 VAL A N 1
ATOM 1688 C CA . VAL A 1 222 ? 17.680 -46.241 1.373 1.00 26.33 222 VAL A CA 1
ATOM 1689 C C . VAL A 1 222 ? 16.453 -45.526 0.805 1.00 26.33 222 VAL A C 1
ATOM 1691 O O . VAL A 1 222 ? 16.564 -44.773 -0.161 1.00 26.33 222 VAL A O 1
ATOM 1694 N N . SER A 1 223 ? 15.270 -45.807 1.349 1.00 24.98 223 SER A N 1
ATOM 1695 C CA . SER A 1 223 ? 13.981 -45.335 0.827 1.00 24.98 223 SER A CA 1
ATOM 1696 C C . SER A 1 223 ? 13.238 -44.457 1.830 1.00 24.98 223 SER A C 1
ATOM 1698 O O . SER A 1 223 ? 13.200 -44.803 3.006 1.00 24.98 223 SER A O 1
ATOM 1700 N N . ARG A 1 224 ? 12.539 -43.429 1.324 1.00 29.16 224 ARG A N 1
ATOM 1701 C CA . ARG A 1 224 ? 11.646 -42.509 2.059 1.00 29.16 224 ARG A CA 1
ATOM 1702 C C . ARG A 1 224 ? 12.326 -41.680 3.159 1.00 29.16 224 ARG A C 1
ATOM 1704 O O . ARG A 1 224 ? 12.332 -42.054 4.325 1.00 29.16 224 ARG A O 1
ATOM 1711 N N . LEU A 1 225 ? 12.737 -40.469 2.787 1.00 23.56 225 LEU A N 1
ATOM 1712 C CA . LEU A 1 225 ? 12.715 -39.314 3.688 1.00 23.56 225 LEU A CA 1
ATOM 1713 C C . LEU A 1 225 ? 11.790 -38.233 3.113 1.00 23.56 225 LEU A C 1
ATOM 1715 O O . LEU A 1 225 ? 11.519 -38.213 1.912 1.00 23.56 225 LEU A O 1
ATOM 1719 N N . VAL A 1 226 ? 11.238 -37.415 4.008 1.00 25.33 226 VAL A N 1
ATOM 1720 C CA . VAL A 1 226 ? 10.091 -36.526 3.770 1.00 25.33 226 VAL A CA 1
ATOM 1721 C C . VAL A 1 226 ? 10.395 -35.457 2.714 1.00 25.33 226 VAL A C 1
ATOM 1723 O O . VAL A 1 226 ? 11.432 -34.799 2.759 1.00 25.33 226 VAL A O 1
ATOM 1726 N N . GLY A 1 227 ? 9.460 -35.255 1.782 1.00 26.97 227 GLY A N 1
ATOM 1727 C CA . GLY A 1 227 ? 9.548 -34.235 0.735 1.00 26.97 227 GLY A CA 1
ATOM 1728 C C . GLY A 1 227 ? 9.266 -32.819 1.243 1.00 26.97 227 GLY A C 1
ATOM 1729 O O . GLY A 1 227 ? 8.214 -32.266 0.945 1.00 26.97 227 GLY A O 1
ATOM 1730 N N . GLY A 1 228 ? 10.206 -32.229 1.985 1.00 25.56 228 GLY A N 1
ATOM 1731 C CA . GLY A 1 228 ? 10.203 -30.799 2.313 1.00 25.56 228 GLY A CA 1
ATOM 1732 C C . GLY A 1 228 ? 10.750 -29.959 1.153 1.00 25.56 228 GLY A C 1
ATOM 1733 O O . GLY A 1 228 ? 11.928 -30.060 0.801 1.00 25.56 228 GLY A O 1
ATOM 1734 N N . GLY A 1 229 ? 9.902 -29.132 0.541 1.00 27.42 229 GLY A N 1
ATOM 1735 C CA . GLY A 1 229 ? 10.232 -28.342 -0.649 1.00 27.42 229 GLY A CA 1
ATOM 1736 C C . GLY A 1 229 ? 11.052 -27.076 -0.381 1.00 27.42 229 GLY A C 1
ATOM 1737 O O . GLY A 1 229 ? 10.556 -25.988 -0.643 1.00 27.42 229 GLY A O 1
ATOM 1738 N N . ILE A 1 230 ? 12.305 -27.197 0.082 1.00 31.50 230 ILE A N 1
ATOM 1739 C CA . ILE A 1 230 ? 13.244 -26.053 0.127 1.00 31.50 230 ILE A CA 1
ATOM 1740 C C . ILE A 1 230 ? 13.418 -25.509 -1.298 1.00 31.50 230 ILE A C 1
ATOM 1742 O O . ILE A 1 230 ? 13.748 -26.283 -2.210 1.00 31.50 230 ILE A O 1
ATOM 1746 N N . SER A 1 231 ? 13.217 -24.209 -1.499 1.00 44.72 231 SER A N 1
ATOM 1747 C CA . SER A 1 231 ? 13.246 -23.572 -2.817 1.00 44.72 231 SER A CA 1
ATOM 1748 C C . SER A 1 231 ? 14.631 -23.625 -3.474 1.00 44.72 231 SER A C 1
ATOM 1750 O O . SER A 1 231 ? 15.658 -23.864 -2.834 1.00 44.72 231 SER A O 1
ATOM 1752 N N . TYR A 1 232 ? 14.668 -23.397 -4.788 1.00 35.34 232 TYR A N 1
ATOM 1753 C CA . TYR A 1 232 ? 15.926 -23.329 -5.540 1.00 35.34 232 TYR A CA 1
ATOM 1754 C C . TYR A 1 232 ? 16.779 -22.122 -5.095 1.00 35.34 232 TYR A C 1
ATOM 1756 O O . TYR A 1 232 ? 17.996 -22.241 -4.980 1.00 35.34 232 TYR A O 1
ATOM 1764 N N . MET A 1 233 ? 16.125 -21.003 -4.749 1.00 37.97 233 MET A N 1
ATOM 1765 C CA . MET A 1 233 ? 16.747 -19.780 -4.219 1.00 37.97 233 MET A CA 1
ATOM 1766 C C . MET A 1 233 ? 17.356 -19.976 -2.826 1.00 37.97 233 MET A C 1
ATOM 1768 O O . MET A 1 233 ? 18.506 -19.605 -2.619 1.00 37.97 233 MET A O 1
ATOM 1772 N N . GLU A 1 234 ? 16.648 -20.615 -1.886 1.00 38.41 234 GLU A N 1
ATOM 1773 C CA . GLU A 1 234 ? 17.203 -20.918 -0.553 1.00 38.41 234 GLU A CA 1
ATOM 1774 C C . GLU A 1 234 ? 18.456 -21.802 -0.661 1.00 38.41 234 GLU A C 1
ATOM 1776 O O . GLU A 1 234 ? 19.442 -21.562 0.031 1.00 38.41 234 GLU A O 1
ATOM 1781 N N . ARG A 1 235 ? 18.473 -22.783 -1.575 1.00 36.12 235 ARG A N 1
ATOM 1782 C CA . ARG A 1 235 ? 19.664 -23.617 -1.825 1.00 36.12 235 ARG A CA 1
ATOM 1783 C C . ARG A 1 235 ? 20.801 -22.822 -2.469 1.00 36.12 235 ARG A C 1
ATOM 1785 O O . ARG A 1 235 ? 21.952 -23.018 -2.083 1.00 36.12 235 ARG A O 1
ATOM 1792 N N . ALA A 1 236 ? 20.500 -21.928 -3.411 1.00 40.88 236 ALA A N 1
ATOM 1793 C CA . ALA A 1 236 ? 21.493 -21.054 -4.032 1.00 40.88 236 ALA A CA 1
ATOM 1794 C C . ALA A 1 236 ? 22.126 -20.101 -3.003 1.00 40.88 236 ALA A C 1
ATOM 1796 O O . ALA A 1 236 ? 23.349 -20.034 -2.916 1.00 40.88 236 ALA A O 1
ATOM 1797 N N . LEU A 1 237 ? 21.320 -19.452 -2.155 1.00 38.31 237 LEU A N 1
ATOM 1798 C CA . LEU A 1 237 ? 21.796 -18.564 -1.088 1.00 38.31 237 LEU A CA 1
ATOM 1799 C C . LEU A 1 237 ? 22.566 -19.307 0.008 1.00 38.31 237 LEU A C 1
ATOM 1801 O O . LEU A 1 237 ? 23.621 -18.837 0.421 1.00 38.31 237 LEU A O 1
ATOM 1805 N N . LEU A 1 238 ? 22.116 -20.490 0.440 1.00 40.66 238 LEU A N 1
ATOM 1806 C CA . LEU A 1 238 ? 22.883 -21.328 1.373 1.00 40.66 238 LEU A CA 1
ATOM 1807 C C . LEU A 1 238 ? 24.223 -21.783 0.773 1.00 40.66 238 LEU A C 1
ATOM 1809 O O . LEU A 1 238 ? 25.208 -21.897 1.498 1.00 40.66 238 LEU A O 1
ATOM 1813 N N . THR A 1 239 ? 24.282 -21.995 -0.545 1.00 37.19 239 THR A N 1
ATOM 1814 C CA . THR A 1 239 ? 25.534 -22.314 -1.247 1.00 37.19 239 THR A CA 1
ATOM 1815 C C . THR A 1 239 ? 26.444 -21.086 -1.329 1.00 37.19 239 THR A C 1
ATOM 1817 O O . THR A 1 239 ? 27.609 -21.180 -0.953 1.00 37.19 239 THR A O 1
ATOM 1820 N N . LEU A 1 240 ? 25.923 -19.920 -1.725 1.00 37.97 240 LEU A N 1
ATOM 1821 C CA . LEU A 1 240 ? 26.669 -18.654 -1.774 1.00 37.97 240 LEU A CA 1
ATOM 1822 C C . LEU A 1 240 ? 27.225 -18.263 -0.396 1.00 37.97 240 LEU A C 1
ATOM 1824 O O . LEU A 1 240 ? 28.411 -17.976 -0.282 1.00 37.97 240 LEU A O 1
ATOM 1828 N N . ASN A 1 241 ? 26.420 -18.377 0.662 1.00 38.19 241 ASN A N 1
ATOM 1829 C CA . ASN A 1 241 ? 26.836 -18.122 2.047 1.00 38.19 241 ASN A CA 1
ATOM 1830 C C . ASN A 1 241 ? 27.861 -19.143 2.587 1.00 38.19 241 ASN A C 1
ATOM 1832 O O . ASN A 1 241 ? 28.455 -18.909 3.638 1.00 38.19 241 ASN A O 1
ATOM 1836 N N . SER A 1 242 ? 28.083 -20.269 1.894 1.00 36.38 242 SER A N 1
ATOM 1837 C CA . SER A 1 242 ? 29.124 -21.254 2.233 1.00 36.38 242 SER A CA 1
ATOM 1838 C C . SER A 1 242 ? 30.461 -21.015 1.515 1.00 36.38 242 SER A C 1
ATOM 1840 O O . SER A 1 242 ? 31.469 -21.634 1.863 1.00 36.38 242 SER A O 1
ATOM 1842 N N . LEU A 1 243 ? 30.494 -20.116 0.526 1.00 38.19 243 LEU A N 1
ATOM 1843 C CA . LEU A 1 243 ? 31.688 -19.786 -0.248 1.00 38.19 243 LEU A CA 1
ATOM 1844 C C . LEU A 1 243 ? 32.413 -18.596 0.388 1.00 38.19 243 LEU A C 1
ATOM 1846 O O . LEU A 1 243 ? 31.858 -17.511 0.540 1.00 38.19 243 LEU A O 1
ATOM 1850 N N . THR A 1 244 ? 33.692 -18.770 0.724 1.00 40.94 244 THR A N 1
ATOM 1851 C CA . THR A 1 244 ? 34.540 -17.635 1.121 1.00 40.94 244 THR A CA 1
ATOM 1852 C C . THR A 1 244 ? 34.749 -16.679 -0.066 1.00 40.94 244 THR A C 1
ATOM 1854 O O . THR A 1 244 ? 34.670 -17.125 -1.215 1.00 40.94 244 THR A O 1
ATOM 1857 N N . PRO A 1 245 ? 35.092 -15.392 0.159 1.00 43.25 245 PRO A N 1
ATOM 1858 C CA . PRO A 1 245 ? 35.406 -14.457 -0.929 1.00 43.25 245 PRO A CA 1
ATOM 1859 C C . PRO A 1 245 ? 36.486 -14.997 -1.878 1.00 43.25 245 PRO A C 1
ATOM 1861 O O . PRO A 1 245 ? 36.360 -14.906 -3.096 1.00 43.25 245 PRO A O 1
ATOM 1864 N N . ASP A 1 246 ? 37.492 -15.668 -1.314 1.00 35.16 246 ASP A N 1
ATOM 1865 C CA . ASP A 1 246 ? 38.518 -16.429 -2.027 1.00 35.16 246 ASP A CA 1
ATOM 1866 C C . ASP A 1 246 ? 37.945 -17.529 -2.934 1.00 35.16 246 ASP A C 1
ATOM 1868 O O . ASP A 1 246 ? 38.429 -17.727 -4.045 1.00 35.16 246 ASP A O 1
ATOM 1872 N N . SER A 1 247 ? 36.932 -18.263 -2.465 1.00 37.31 247 SER A N 1
ATOM 1873 C CA . SER A 1 247 ? 36.288 -19.357 -3.202 1.00 37.31 247 SER A CA 1
ATOM 1874 C C . SER A 1 247 ? 35.415 -18.833 -4.342 1.00 37.31 247 SER A C 1
ATOM 1876 O O . SER A 1 247 ? 35.489 -19.355 -5.452 1.00 37.31 247 SER A O 1
ATOM 1878 N N . LEU A 1 248 ? 34.656 -17.758 -4.103 1.00 40.81 248 LEU A N 1
ATOM 1879 C CA . LEU A 1 248 ? 33.878 -17.076 -5.140 1.00 40.81 248 LEU A CA 1
ATOM 1880 C C . LEU A 1 248 ? 34.806 -16.489 -6.217 1.00 40.81 248 LEU A C 1
ATOM 1882 O O . LEU A 1 248 ? 34.621 -16.748 -7.403 1.00 40.81 248 LEU A O 1
ATOM 1886 N N . THR A 1 249 ? 35.875 -15.801 -5.802 1.00 40.53 249 THR A N 1
ATOM 1887 C CA . THR A 1 249 ? 36.907 -15.263 -6.706 1.00 40.53 249 THR A CA 1
ATOM 1888 C C . THR A 1 249 ? 37.589 -16.376 -7.507 1.00 40.53 2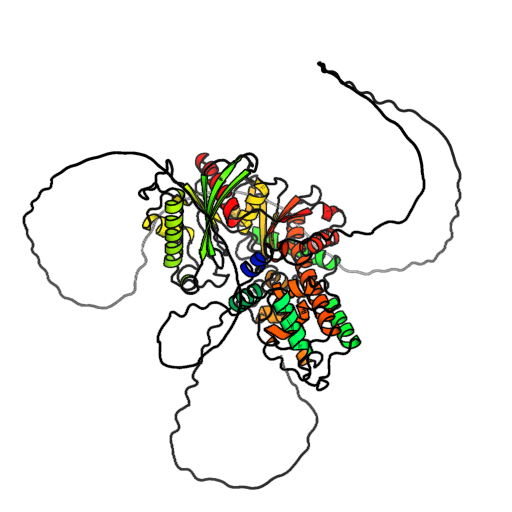49 THR A C 1
ATOM 1890 O O . THR A 1 249 ? 37.845 -16.207 -8.695 1.00 40.53 249 THR A O 1
ATOM 1893 N N . LYS A 1 250 ? 37.834 -17.550 -6.905 1.00 37.34 250 LYS A N 1
ATOM 1894 C CA . LYS A 1 250 ? 38.397 -18.723 -7.600 1.00 37.34 250 LYS A CA 1
ATOM 1895 C C . LYS A 1 250 ? 37.397 -19.416 -8.531 1.00 37.34 250 LYS A C 1
ATOM 1897 O O . LYS A 1 250 ? 37.834 -19.957 -9.541 1.00 37.34 250 LYS A O 1
ATOM 1902 N N . GLN A 1 251 ? 36.088 -19.377 -8.268 1.00 40.41 251 GLN A N 1
ATOM 1903 C CA . GLN A 1 251 ? 35.080 -19.831 -9.237 1.00 40.41 251 GLN A CA 1
ATOM 1904 C C . GLN A 1 251 ? 34.966 -18.870 -10.425 1.00 40.41 251 GLN A C 1
ATOM 1906 O O . GLN A 1 251 ? 35.012 -19.329 -11.561 1.00 40.41 251 GLN A O 1
ATOM 1911 N N . ILE A 1 252 ? 34.938 -17.557 -10.186 1.00 43.53 252 ILE A N 1
ATOM 1912 C CA . ILE A 1 252 ? 34.947 -16.536 -11.246 1.00 43.53 252 ILE A CA 1
ATOM 1913 C C . ILE A 1 252 ? 36.231 -16.649 -12.092 1.00 43.53 252 ILE A C 1
ATOM 1915 O O . ILE A 1 252 ? 36.165 -16.737 -13.315 1.00 43.53 252 ILE A O 1
ATOM 1919 N N . ALA A 1 253 ? 37.404 -16.770 -11.461 1.00 35.34 253 ALA A N 1
ATOM 1920 C CA . ALA A 1 253 ? 38.675 -16.988 -12.161 1.00 35.34 253 ALA A CA 1
ATOM 1921 C C . ALA A 1 253 ? 38.760 -18.348 -12.887 1.00 35.34 253 ALA A C 1
ATOM 1923 O O . ALA A 1 253 ? 39.436 -18.452 -13.907 1.00 35.34 253 ALA A O 1
ATOM 1924 N N . SER A 1 254 ? 38.071 -19.383 -12.394 1.00 33.69 254 SER A N 1
ATOM 1925 C CA . SER A 1 254 ? 37.922 -20.674 -13.085 1.00 33.69 254 SER A CA 1
ATOM 1926 C C . SER A 1 254 ? 37.056 -20.538 -14.343 1.00 33.69 254 SER A C 1
ATOM 1928 O O . SER A 1 254 ? 37.389 -21.080 -15.393 1.00 33.69 254 SER A O 1
ATOM 1930 N N . TRP A 1 255 ? 35.983 -19.745 -14.290 1.00 39.50 255 TRP A N 1
ATOM 1931 C CA . TRP A 1 255 ? 35.174 -19.443 -15.473 1.00 39.50 255 TRP A CA 1
ATOM 1932 C C . TRP A 1 255 ? 35.977 -18.647 -16.514 1.00 39.50 255 TRP A C 1
ATOM 1934 O O . TRP A 1 255 ? 35.920 -18.978 -17.695 1.00 39.50 255 TRP A O 1
ATOM 1944 N N . HIS A 1 256 ? 36.845 -17.722 -16.086 1.00 40.62 256 HIS A N 1
ATOM 1945 C CA . HIS A 1 256 ? 37.798 -17.033 -16.971 1.00 40.62 256 HIS A CA 1
ATOM 1946 C C . HIS A 1 256 ? 38.881 -17.931 -17.612 1.00 40.62 256 HIS A C 1
ATOM 1948 O O . HIS A 1 256 ? 39.602 -17.449 -18.485 1.00 40.62 256 HIS A O 1
ATOM 1954 N N . THR A 1 257 ? 39.020 -19.212 -17.236 1.00 34.00 257 THR A N 1
ATOM 1955 C CA . THR A 1 257 ? 39.922 -20.160 -17.930 1.00 34.00 257 THR A CA 1
ATOM 1956 C C . THR A 1 257 ? 39.206 -21.170 -18.826 1.00 34.00 257 THR A C 1
ATOM 1958 O O . THR A 1 257 ? 39.876 -21.865 -19.593 1.00 34.00 257 THR A O 1
ATOM 1961 N N . SER A 1 258 ? 37.868 -21.211 -18.826 1.00 34.66 258 SER A N 1
ATOM 1962 C CA . SER A 1 258 ? 37.111 -21.950 -19.841 1.00 34.66 258 SER A CA 1
ATOM 1963 C C . SER A 1 258 ? 36.859 -21.060 -21.055 1.00 34.66 258 SER A C 1
ATOM 1965 O O . SER A 1 258 ? 35.793 -20.464 -21.205 1.00 34.66 258 SER A O 1
ATOM 1967 N N . SER A 1 259 ? 37.847 -20.980 -21.948 1.00 36.56 259 SER A N 1
ATOM 1968 C CA . SER A 1 259 ? 37.694 -20.362 -23.268 1.00 36.56 259 SER A CA 1
ATOM 1969 C C . SER A 1 259 ? 36.834 -21.234 -24.190 1.00 36.56 259 SER A C 1
ATOM 1971 O O . SER A 1 259 ? 37.289 -21.768 -25.207 1.00 36.56 259 SER A O 1
ATOM 1973 N N . HIS A 1 260 ? 35.544 -21.344 -23.852 1.00 38.47 260 HIS A N 1
ATOM 1974 C CA . HIS A 1 260 ? 34.527 -21.592 -24.862 1.00 38.47 260 HIS A CA 1
ATOM 1975 C C . HIS A 1 260 ? 34.731 -20.559 -25.964 1.00 38.47 260 HIS A C 1
ATOM 1977 O O . HIS A 1 260 ? 34.796 -19.357 -25.712 1.00 38.47 260 HIS A O 1
ATOM 1983 N N . LYS A 1 261 ? 34.918 -21.051 -27.188 1.00 36.31 261 LYS A N 1
ATOM 1984 C CA . LYS A 1 261 ? 35.051 -20.183 -28.350 1.00 36.31 261 LYS A CA 1
ATOM 1985 C C . LYS A 1 261 ? 33.771 -19.364 -28.441 1.00 36.31 261 LYS A C 1
ATOM 1987 O O . LYS A 1 261 ? 32.697 -19.959 -28.472 1.00 36.31 261 LYS A O 1
ATOM 1992 N N . HIS A 1 262 ? 33.902 -18.044 -28.531 1.00 40.78 262 HIS A N 1
ATOM 1993 C CA . HIS A 1 262 ? 32.841 -17.247 -29.118 1.00 40.78 262 HIS A CA 1
ATOM 1994 C C . HIS A 1 262 ? 32.637 -17.775 -30.543 1.00 40.78 262 HIS A C 1
ATOM 1996 O O . HIS A 1 262 ? 33.483 -17.597 -31.418 1.00 40.78 262 HIS A O 1
ATOM 2002 N N . GLU A 1 263 ? 31.540 -18.497 -30.752 1.00 44.75 263 GLU A N 1
ATOM 2003 C CA . GLU A 1 263 ? 30.782 -18.284 -31.974 1.00 44.75 263 GLU A CA 1
ATOM 2004 C C . GLU A 1 263 ? 30.215 -16.867 -31.834 1.00 44.75 263 GLU A C 1
ATOM 2006 O O . GLU A 1 263 ? 29.651 -16.537 -30.787 1.00 44.75 263 GLU A O 1
ATOM 2011 N N . ASP A 1 264 ? 30.464 -16.006 -32.823 1.00 54.94 264 ASP A N 1
ATOM 2012 C CA . ASP A 1 264 ? 30.100 -14.586 -32.780 1.00 54.94 264 ASP A CA 1
ATOM 2013 C C . ASP A 1 264 ? 28.576 -14.420 -32.921 1.00 54.94 264 ASP A C 1
ATOM 2015 O O . ASP A 1 264 ? 28.056 -14.023 -33.967 1.00 54.94 264 ASP A O 1
ATOM 2019 N N . ASN A 1 265 ? 27.850 -14.770 -31.857 1.00 56.69 265 ASN A N 1
ATOM 2020 C CA . ASN A 1 265 ? 26.419 -14.537 -31.725 1.00 56.69 265 ASN A CA 1
ATOM 2021 C C . ASN A 1 265 ? 26.151 -13.030 -31.892 1.00 56.69 265 ASN A C 1
ATOM 2023 O O . ASN A 1 265 ? 26.763 -12.223 -31.186 1.00 56.69 265 ASN A O 1
ATOM 2027 N N . PRO A 1 266 ? 25.284 -12.616 -32.833 1.00 64.94 266 PRO A N 1
ATOM 2028 C CA . PRO A 1 266 ? 25.105 -11.203 -33.135 1.00 64.94 266 PRO A CA 1
ATOM 2029 C C . PRO A 1 266 ? 24.366 -10.489 -31.996 1.00 64.94 266 PRO A C 1
ATOM 2031 O O . PRO A 1 266 ? 23.157 -10.618 -31.834 1.00 64.94 266 PRO A O 1
ATOM 2034 N N . HIS A 1 267 ? 25.110 -9.720 -31.206 1.00 70.94 267 HIS A N 1
ATOM 2035 C CA . HIS A 1 267 ? 24.565 -8.898 -30.128 1.00 70.94 267 HIS A CA 1
ATOM 2036 C C . HIS A 1 267 ? 23.978 -7.574 -30.634 1.00 70.94 267 HIS A C 1
ATOM 2038 O O . HIS A 1 267 ? 24.331 -7.080 -31.710 1.00 70.94 267 HIS A O 1
ATOM 2044 N N . ALA A 1 268 ? 23.112 -6.969 -29.819 1.00 74.38 268 ALA A N 1
ATOM 2045 C CA . ALA A 1 268 ? 22.486 -5.688 -30.123 1.00 74.38 268 ALA A CA 1
ATOM 2046 C C . ALA A 1 268 ? 23.532 -4.570 -30.293 1.00 74.38 268 ALA A C 1
ATOM 2048 O O . ALA A 1 268 ? 24.333 -4.308 -29.395 1.00 74.38 268 ALA A O 1
ATOM 2049 N N . HIS A 1 269 ? 23.506 -3.853 -31.419 1.00 78.00 269 HIS A N 1
ATOM 2050 C CA . HIS A 1 269 ? 24.376 -2.689 -31.605 1.00 78.00 269 HIS A CA 1
ATOM 2051 C C . HIS A 1 269 ? 23.972 -1.533 -30.670 1.00 78.00 269 HIS A C 1
ATOM 2053 O O . HIS A 1 269 ? 22.784 -1.260 -30.486 1.00 78.00 269 HIS A O 1
ATOM 2059 N N . GLU A 1 270 ? 24.953 -0.804 -30.124 1.00 85.25 270 GLU A N 1
ATOM 2060 C CA . GLU A 1 270 ? 24.745 0.271 -29.134 1.00 85.25 270 GLU A CA 1
ATOM 2061 C C . GLU A 1 270 ? 23.682 1.298 -29.572 1.00 85.25 270 GLU A C 1
ATOM 2063 O O . GLU A 1 270 ? 22.765 1.621 -28.817 1.00 85.25 270 GLU A O 1
ATOM 2068 N N . GLU A 1 271 ? 23.748 1.761 -30.823 1.00 88.25 271 GLU A N 1
ATOM 2069 C CA . GLU A 1 271 ? 22.796 2.729 -31.382 1.00 88.25 271 GLU A CA 1
ATOM 2070 C C . GLU A 1 271 ? 21.364 2.162 -31.477 1.00 88.25 271 GLU A C 1
ATOM 2072 O O . GLU A 1 271 ? 20.394 2.892 -31.278 1.00 88.25 271 GLU A O 1
ATOM 2077 N N . GLN A 1 272 ? 21.212 0.852 -31.698 1.00 91.19 272 GLN A N 1
ATOM 2078 C CA . GLN A 1 272 ? 19.914 0.172 -31.722 1.00 91.19 272 GLN A CA 1
ATOM 2079 C C . GLN A 1 272 ? 19.334 0.032 -30.306 1.00 91.19 272 GLN A C 1
ATOM 2081 O O . GLN A 1 272 ? 18.144 0.289 -30.107 1.00 91.19 272 GLN A O 1
ATOM 2086 N N . LEU A 1 273 ? 20.165 -0.276 -29.302 1.00 93.50 273 LEU A N 1
ATOM 2087 C CA . LEU A 1 273 ? 19.773 -0.243 -27.884 1.00 93.50 273 LEU A CA 1
ATOM 2088 C C . LEU A 1 273 ? 19.422 1.176 -27.415 1.00 93.50 273 LEU A C 1
ATOM 2090 O O . LEU A 1 273 ? 18.476 1.356 -26.648 1.00 93.50 273 LEU A O 1
ATOM 2094 N N . LYS A 1 274 ? 20.131 2.198 -27.901 1.00 94.19 274 LYS A N 1
ATOM 2095 C CA . LYS A 1 274 ? 19.847 3.613 -27.624 1.00 94.19 274 LYS A CA 1
ATOM 2096 C C . LYS A 1 274 ? 18.501 4.049 -28.208 1.00 94.19 274 LYS A C 1
ATOM 2098 O O . LYS A 1 274 ? 17.665 4.555 -27.464 1.00 94.19 274 LYS A O 1
ATOM 2103 N N . GLN A 1 275 ? 18.245 3.795 -29.492 1.00 94.12 275 GLN A N 1
ATOM 2104 C CA . GLN A 1 275 ? 16.950 4.094 -30.129 1.00 94.12 275 GLN A CA 1
ATOM 2105 C C . GLN A 1 275 ? 15.797 3.324 -29.464 1.00 94.12 275 GLN A C 1
ATOM 2107 O O . GLN A 1 275 ? 14.707 3.862 -29.258 1.00 94.12 275 GLN A O 1
ATOM 2112 N N . THR A 1 276 ? 16.063 2.084 -29.051 1.00 95.75 276 THR A N 1
ATOM 2113 C CA . THR A 1 276 ? 15.146 1.264 -28.253 1.00 95.75 276 THR A CA 1
ATOM 2114 C C . THR A 1 276 ? 14.859 1.890 -26.887 1.00 95.75 276 THR A C 1
ATOM 2116 O O . THR A 1 276 ? 13.696 1.992 -26.494 1.00 95.75 276 THR A O 1
ATOM 2119 N N . TYR A 1 277 ? 15.882 2.358 -26.168 1.00 97.38 277 TYR A N 1
ATOM 2120 C CA . TYR A 1 277 ? 15.704 3.056 -24.894 1.00 97.38 277 TYR A CA 1
ATOM 2121 C C . TYR A 1 277 ? 14.898 4.345 -25.072 1.00 97.38 277 TYR A C 1
ATOM 2123 O O . TYR A 1 277 ? 13.947 4.565 -24.330 1.00 97.38 277 TYR A O 1
ATOM 2131 N N . GLU A 1 278 ? 15.178 5.147 -26.102 1.00 97.62 278 GLU A N 1
ATOM 2132 C CA . GLU A 1 278 ? 14.387 6.343 -26.408 1.00 97.62 278 GLU A CA 1
ATOM 2133 C C . GLU A 1 278 ? 12.908 6.027 -26.707 1.00 97.62 278 GLU A C 1
ATOM 2135 O O . GLU A 1 278 ? 12.034 6.840 -26.399 1.00 97.62 278 GLU A O 1
ATOM 2140 N N . ARG A 1 279 ? 12.601 4.866 -27.307 1.00 96.81 279 ARG A N 1
ATOM 2141 C CA . ARG A 1 279 ? 11.221 4.380 -27.496 1.00 96.81 279 ARG A CA 1
ATOM 2142 C C . ARG A 1 279 ? 10.552 4.086 -26.151 1.00 96.81 279 ARG A C 1
ATOM 2144 O O . ARG A 1 279 ? 9.419 4.514 -25.942 1.00 96.81 279 ARG A O 1
ATOM 2151 N N . PHE A 1 280 ? 11.244 3.404 -25.238 1.00 98.31 280 PHE A N 1
ATOM 2152 C CA . PHE A 1 280 ? 10.729 3.126 -23.893 1.00 98.31 280 PHE A CA 1
ATOM 2153 C C . PHE A 1 280 ? 10.611 4.387 -23.029 1.00 98.31 280 PHE A C 1
ATOM 2155 O O . PHE A 1 280 ? 9.620 4.547 -22.322 1.00 98.31 280 PHE A O 1
ATOM 2162 N N . GLU A 1 281 ? 11.561 5.317 -23.111 1.00 98.12 281 GLU A N 1
ATOM 2163 C CA . GLU A 1 281 ? 11.546 6.574 -22.357 1.00 98.12 281 GLU A CA 1
ATOM 2164 C C . GLU A 1 281 ? 10.332 7.435 -22.731 1.00 98.12 281 GLU A C 1
ATOM 2166 O O . GLU A 1 281 ? 9.619 7.908 -21.845 1.00 98.12 281 GLU A O 1
ATOM 2171 N N . LYS A 1 282 ? 10.014 7.540 -24.029 1.00 97.00 282 LYS A N 1
ATOM 2172 C CA . LYS A 1 282 ? 8.795 8.203 -24.535 1.00 97.00 282 LYS A CA 1
ATOM 2173 C C . LYS A 1 282 ? 7.499 7.507 -24.085 1.00 97.00 282 LYS A C 1
ATOM 2175 O O . LYS A 1 282 ? 6.470 8.168 -23.990 1.00 97.00 282 LYS A O 1
ATOM 2180 N N . LEU A 1 283 ? 7.546 6.200 -23.816 1.00 96.69 283 LEU A N 1
ATOM 2181 C CA . LEU A 1 283 ? 6.395 5.373 -23.437 1.00 96.69 283 LEU A CA 1
ATOM 2182 C C . LEU A 1 283 ? 6.126 5.364 -21.919 1.00 96.69 283 LEU A C 1
ATOM 2184 O O . LEU A 1 283 ? 4.971 5.334 -21.502 1.00 96.69 283 LEU A O 1
ATOM 2188 N N . PHE A 1 284 ? 7.174 5.383 -21.092 1.00 98.31 284 PHE A N 1
ATOM 2189 C CA . PHE A 1 284 ? 7.072 5.244 -19.634 1.00 98.31 284 PHE A CA 1
ATOM 2190 C C . PHE A 1 284 ? 7.240 6.561 -18.850 1.00 98.31 284 PHE A C 1
ATOM 2192 O O . PHE A 1 284 ? 6.912 6.599 -17.663 1.00 98.31 284 PHE A O 1
ATOM 2199 N N . THR A 1 285 ? 7.720 7.650 -19.463 1.00 97.94 285 THR A N 1
ATOM 2200 C CA . THR A 1 285 ? 7.924 8.932 -18.758 1.00 97.94 285 THR A CA 1
ATOM 2201 C C . THR A 1 285 ? 6.610 9.680 -18.518 1.00 97.94 285 THR A C 1
ATOM 2203 O O . THR A 1 285 ? 5.996 10.210 -19.443 1.00 97.94 285 THR A O 1
ATOM 2206 N N . ILE A 1 286 ? 6.210 9.811 -17.249 1.00 97.75 286 ILE A N 1
ATOM 2207 C CA . ILE A 1 286 ? 5.011 10.566 -16.852 1.00 97.75 286 ILE A CA 1
ATOM 2208 C C . ILE A 1 286 ? 5.381 12.022 -16.535 1.00 97.75 286 ILE A C 1
ATOM 2210 O O . ILE A 1 286 ? 6.084 12.305 -15.558 1.00 97.75 286 ILE A O 1
ATOM 2214 N N . THR A 1 287 ? 4.915 12.962 -17.361 1.00 97.75 287 THR A N 1
ATOM 2215 C CA . THR A 1 287 ? 5.228 14.395 -17.218 1.00 97.75 287 THR A CA 1
ATOM 2216 C C . THR A 1 287 ? 4.517 15.031 -16.010 1.00 97.75 287 THR A C 1
ATOM 2218 O O . THR A 1 287 ? 3.434 14.578 -15.636 1.00 97.75 287 THR A O 1
ATOM 2221 N N . PRO A 1 288 ? 5.048 16.129 -15.430 1.00 98.44 288 PRO A N 1
ATOM 2222 C CA . PRO A 1 288 ? 4.389 16.864 -14.340 1.00 98.44 288 PRO A CA 1
ATOM 2223 C C . PRO A 1 288 ? 2.945 17.295 -14.650 1.00 98.44 288 PRO A C 1
ATOM 2225 O O . PRO A 1 288 ? 2.078 17.284 -13.780 1.00 98.44 288 PRO A O 1
ATOM 2228 N N . GLN A 1 289 ? 2.660 17.642 -15.912 1.00 98.12 289 GLN A N 1
ATOM 2229 C CA . GLN A 1 289 ? 1.302 17.956 -16.364 1.00 98.12 289 GLN A CA 1
ATOM 2230 C C . GLN A 1 289 ? 0.384 16.730 -16.303 1.00 98.12 289 GLN A C 1
ATOM 2232 O O . GLN A 1 289 ? -0.750 16.847 -15.844 1.00 98.12 289 GLN A O 1
ATOM 2237 N N . ARG A 1 290 ? 0.867 15.557 -16.733 1.00 97.94 290 ARG A N 1
ATOM 2238 C CA . ARG A 1 290 ? 0.089 14.316 -16.678 1.00 97.94 290 ARG A CA 1
ATOM 2239 C C . ARG A 1 290 ? -0.151 13.870 -15.233 1.00 97.94 290 ARG A C 1
ATOM 2241 O O . ARG A 1 290 ? -1.257 13.442 -14.934 1.00 97.94 290 ARG A O 1
ATOM 2248 N N . LEU A 1 291 ? 0.829 14.038 -14.339 1.00 98.56 291 LEU A N 1
ATOM 2249 C CA . LEU A 1 291 ? 0.655 13.756 -12.908 1.00 98.56 291 LEU A CA 1
ATOM 2250 C C . LEU A 1 291 ? -0.459 14.608 -12.281 1.00 98.56 291 LEU A C 1
ATOM 2252 O O . LEU A 1 291 ? -1.305 14.056 -11.581 1.00 98.56 291 LEU A O 1
ATOM 2256 N N . ARG A 1 292 ? -0.523 15.916 -12.580 1.00 98.62 292 ARG A N 1
ATOM 2257 C CA . ARG A 1 292 ? -1.662 16.765 -12.174 1.00 98.62 292 ARG A CA 1
ATOM 2258 C C . ARG A 1 292 ? -2.988 16.243 -12.727 1.00 98.62 292 ARG A C 1
ATOM 2260 O O . ARG A 1 292 ? -3.869 15.928 -11.945 1.00 98.62 292 ARG A O 1
ATOM 2267 N N . MET A 1 293 ? -3.083 16.021 -14.041 1.00 98.38 293 MET A N 1
ATOM 2268 C CA . MET A 1 293 ? -4.314 15.515 -14.670 1.00 98.38 293 MET A CA 1
ATOM 2269 C C . MET A 1 293 ? -4.805 14.181 -14.084 1.00 98.38 293 MET A C 1
ATOM 2271 O O . MET A 1 293 ? -6.010 13.973 -13.976 1.00 98.38 293 MET A O 1
ATOM 2275 N N . ILE A 1 294 ? -3.895 13.273 -13.719 1.00 98.44 294 ILE A N 1
ATOM 2276 C CA . ILE A 1 294 ? -4.245 12.015 -13.042 1.00 98.44 294 ILE A CA 1
ATOM 2277 C C . ILE A 1 294 ? -4.715 12.301 -11.615 1.00 98.44 294 ILE A C 1
ATOM 2279 O O . ILE A 1 294 ? -5.755 11.786 -11.226 1.00 98.44 294 ILE A O 1
ATOM 2283 N N . THR A 1 295 ? -4.009 13.157 -10.870 1.00 98.62 295 THR A N 1
ATOM 2284 C CA . THR A 1 295 ? -4.378 13.577 -9.504 1.00 98.62 295 THR A CA 1
ATOM 2285 C C . THR A 1 295 ? -5.785 14.179 -9.459 1.00 98.62 295 THR A C 1
ATOM 2287 O O . THR A 1 295 ? -6.603 13.735 -8.658 1.00 98.62 295 THR A O 1
ATOM 2290 N N . ASP A 1 296 ? -6.100 15.111 -10.362 1.00 98.38 296 ASP A N 1
ATOM 2291 C CA . ASP A 1 296 ? -7.409 15.777 -10.450 1.00 98.38 296 ASP A CA 1
ATOM 2292 C C . ASP A 1 296 ? -8.548 14.764 -10.690 1.00 98.38 296 ASP A C 1
ATOM 2294 O O . ASP A 1 296 ? -9.613 14.845 -10.079 1.00 98.38 296 ASP A O 1
ATOM 2298 N N . ARG A 1 297 ? -8.311 13.761 -11.551 1.00 98.25 297 ARG A N 1
ATOM 2299 C CA . ARG A 1 297 ? -9.248 12.647 -11.795 1.00 98.25 297 ARG A CA 1
ATOM 2300 C C . ARG A 1 297 ? -9.376 11.732 -10.576 1.00 98.25 297 ARG A C 1
ATOM 2302 O O . ARG A 1 297 ? -10.471 11.265 -10.276 1.00 98.25 297 ARG A O 1
ATOM 2309 N N . PHE A 1 298 ? -8.271 11.480 -9.878 1.00 98.38 298 PHE A N 1
ATOM 2310 C CA . PHE A 1 298 ? -8.218 10.630 -8.690 1.00 98.38 298 PHE A CA 1
ATOM 2311 C C . PHE A 1 298 ? -9.055 11.227 -7.548 1.00 98.38 298 PHE A C 1
ATOM 2313 O O . PHE A 1 298 ? -9.824 10.494 -6.932 1.00 98.38 298 PHE A O 1
ATOM 2320 N N . VAL A 1 299 ? -8.991 12.549 -7.319 1.00 98.56 299 VAL A N 1
ATOM 2321 C CA . VAL A 1 299 ? -9.832 13.253 -6.325 1.00 98.56 299 VAL A CA 1
ATOM 2322 C C . VAL A 1 299 ? -11.317 12.953 -6.547 1.00 98.56 299 VAL A C 1
ATOM 2324 O O . VAL A 1 299 ? -11.976 12.473 -5.629 1.00 98.56 299 VAL A O 1
ATOM 2327 N N . GLY A 1 300 ? -11.825 13.128 -7.772 1.00 97.75 300 GLY A N 1
ATOM 2328 C CA . GLY A 1 300 ? -13.238 12.872 -8.080 1.00 97.75 300 GLY A CA 1
ATOM 2329 C C . GLY A 1 300 ? -13.672 11.412 -7.880 1.00 97.75 300 GLY A C 1
ATOM 2330 O O . GLY A 1 300 ? -14.804 11.157 -7.475 1.00 97.75 300 GLY A O 1
ATOM 2331 N N . VAL A 1 301 ? -12.776 10.443 -8.103 1.00 97.94 301 VAL A N 1
ATOM 2332 C CA . VAL A 1 301 ? -13.061 9.014 -7.863 1.00 97.94 301 VAL A CA 1
ATOM 2333 C C . VAL A 1 301 ? -13.068 8.673 -6.365 1.00 97.94 301 VAL A C 1
ATOM 2335 O O . VAL A 1 301 ? -13.898 7.876 -5.929 1.00 97.94 301 VAL A O 1
ATOM 2338 N N . LEU A 1 302 ? -12.198 9.300 -5.563 1.00 98.50 302 LEU A N 1
ATOM 2339 C CA . LEU A 1 302 ? -12.237 9.198 -4.096 1.00 98.50 302 LEU A CA 1
ATOM 2340 C C . LEU A 1 302 ? -13.535 9.814 -3.545 1.00 98.50 302 LEU A C 1
ATOM 2342 O O . LEU A 1 302 ? -14.184 9.227 -2.683 1.00 98.50 302 LEU A O 1
ATOM 2346 N N . GLU A 1 303 ? -13.951 10.967 -4.070 1.00 98.06 303 GLU A N 1
ATOM 2347 C CA . GLU A 1 303 ? -15.202 11.628 -3.684 1.00 98.06 303 GLU A CA 1
ATOM 2348 C C . GLU A 1 303 ? -16.443 10.795 -4.042 1.00 98.06 303 GLU A C 1
ATOM 2350 O O . GLU A 1 303 ? -17.325 10.642 -3.193 1.00 98.06 303 GLU A O 1
ATOM 2355 N N . GLU A 1 304 ? -16.509 10.199 -5.242 1.00 96.94 304 GLU A N 1
ATOM 2356 C CA . GLU A 1 304 ? -17.622 9.320 -5.640 1.00 96.94 304 GLU A CA 1
ATOM 2357 C C . GLU A 1 304 ? -17.723 8.071 -4.746 1.00 96.94 304 GLU A C 1
ATOM 2359 O O . GLU A 1 304 ? -18.832 7.691 -4.356 1.00 96.94 304 GLU A O 1
ATOM 2364 N N . GLY A 1 305 ? -16.589 7.474 -4.358 1.00 97.38 305 GLY A N 1
ATOM 2365 C CA . GLY A 1 305 ? -16.542 6.315 -3.458 1.00 97.38 305 GLY A CA 1
ATOM 2366 C C . GLY A 1 305 ? -17.107 6.572 -2.054 1.00 97.38 305 GLY A C 1
ATOM 2367 O O . GLY A 1 305 ? -17.569 5.638 -1.395 1.00 97.38 305 GLY A O 1
ATOM 2368 N N . LEU A 1 306 ? -17.129 7.826 -1.593 1.00 98.12 306 LEU A N 1
ATOM 2369 C CA . LEU A 1 306 ? -17.730 8.218 -0.309 1.00 98.12 306 LEU A CA 1
ATOM 2370 C C . LEU A 1 306 ? -19.254 8.431 -0.396 1.00 98.12 306 LEU A C 1
ATOM 2372 O O . LEU A 1 306 ? -19.951 8.299 0.613 1.00 98.12 306 LEU A O 1
ATOM 2376 N N . GLN A 1 307 ? -19.796 8.724 -1.585 1.00 97.50 307 GLN A N 1
ATOM 2377 C CA . GLN A 1 307 ? -21.226 9.027 -1.763 1.00 97.50 307 GLN A CA 1
ATOM 2378 C C . GLN A 1 307 ? -22.135 7.796 -1.621 1.00 97.50 307 GLN A C 1
ATOM 2380 O O . GLN A 1 307 ? -23.286 7.922 -1.205 1.00 97.50 307 GLN A O 1
ATOM 2385 N N . LYS A 1 308 ? -21.651 6.621 -2.039 1.00 93.94 308 LYS A N 1
ATOM 2386 C CA . LYS A 1 308 ? -22.433 5.386 -2.240 1.00 93.94 308 LYS A CA 1
ATOM 2387 C C . LYS A 1 308 ? -21.504 4.174 -2.309 1.00 93.94 308 LYS A C 1
ATOM 2389 O O . LYS A 1 308 ? -20.334 4.310 -2.652 1.00 93.94 308 LYS A O 1
ATOM 2394 N N . ASP A 1 309 ? -22.036 2.988 -2.046 1.00 91.31 309 ASP A N 1
ATOM 2395 C CA . ASP A 1 309 ? -21.295 1.729 -2.175 1.00 91.31 309 ASP A CA 1
ATOM 2396 C C . ASP A 1 309 ? -21.216 1.233 -3.627 1.00 91.31 309 ASP A C 1
ATOM 2398 O O . ASP A 1 309 ? -21.846 1.785 -4.534 1.00 91.31 309 ASP A O 1
ATOM 2402 N N . GLY A 1 310 ? -20.417 0.189 -3.869 1.00 89.88 310 GLY A N 1
ATOM 2403 C CA . GLY A 1 310 ? -20.278 -0.435 -5.193 1.00 89.88 310 GLY A CA 1
ATOM 2404 C C . GLY A 1 310 ? -19.558 0.425 -6.239 1.00 89.88 310 GLY A C 1
ATOM 2405 O O . GLY A 1 310 ? -19.801 0.257 -7.433 1.00 89.88 310 GLY A O 1
ATOM 2406 N N . GLN A 1 311 ? -18.714 1.366 -5.807 1.00 94.31 311 GLN A N 1
ATOM 2407 C CA . GLN A 1 311 ? -17.895 2.204 -6.691 1.00 94.31 311 GLN A CA 1
ATOM 2408 C C . GLN A 1 311 ? -16.523 1.578 -6.949 1.00 94.31 311 GLN A C 1
ATOM 2410 O O . GLN A 1 311 ? -16.059 0.741 -6.177 1.00 94.31 311 GLN A O 1
ATOM 2415 N N . THR A 1 312 ? -15.875 1.993 -8.042 1.00 92.81 312 THR A N 1
ATOM 2416 C 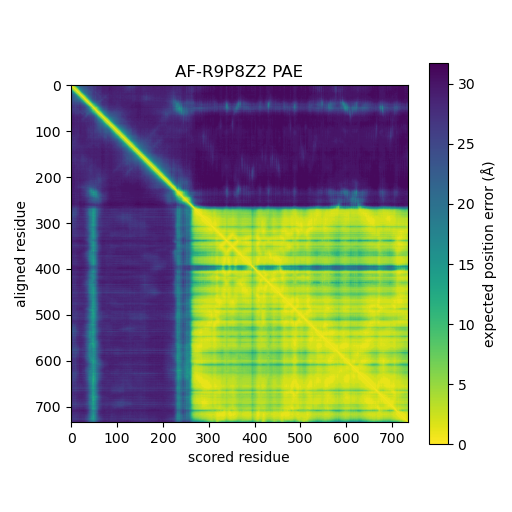CA . THR A 1 312 ? -14.595 1.430 -8.502 1.00 92.81 312 THR A CA 1
ATOM 2417 C C . THR A 1 312 ? -13.492 1.523 -7.446 1.00 92.81 312 THR A C 1
ATOM 2419 O O . THR A 1 312 ? -12.774 0.551 -7.244 1.00 92.81 312 THR A O 1
ATOM 2422 N N . VAL A 1 313 ? -13.380 2.660 -6.751 1.00 95.44 313 VAL A N 1
ATOM 2423 C CA . VAL A 1 313 ? -12.600 2.785 -5.511 1.00 95.44 313 VAL A CA 1
ATOM 2424 C C . VAL A 1 313 ? -13.614 2.839 -4.362 1.00 95.44 313 VAL A C 1
ATOM 2426 O O . VAL A 1 313 ? -14.435 3.758 -4.342 1.00 95.44 313 VAL A O 1
ATOM 2429 N N . PRO A 1 314 ? -13.638 1.854 -3.446 1.00 93.06 314 PRO A N 1
ATOM 2430 C CA . PRO A 1 314 ? -14.781 1.661 -2.558 1.00 93.06 314 PRO A CA 1
ATOM 2431 C C . PRO A 1 314 ? -14.786 2.561 -1.317 1.00 93.06 314 PRO A C 1
ATOM 2433 O O . PRO A 1 314 ? -15.849 2.694 -0.717 1.00 93.06 314 PRO A O 1
ATOM 2436 N N . MET A 1 315 ? -13.656 3.175 -0.929 1.00 97.25 315 MET A N 1
ATOM 2437 C CA . MET A 1 315 ? -13.564 4.130 0.196 1.00 97.25 315 MET A CA 1
ATOM 2438 C C . MET A 1 315 ? -14.272 3.613 1.460 1.00 97.25 315 MET A C 1
ATOM 2440 O O . MET A 1 315 ? -15.303 4.139 1.887 1.00 97.25 315 MET A O 1
ATOM 2444 N N . LEU A 1 316 ? -13.775 2.498 1.988 1.00 94.94 316 LEU A N 1
ATOM 2445 C CA . LEU A 1 316 ? -14.404 1.716 3.048 1.00 94.94 316 LEU A CA 1
ATOM 2446 C C . LEU A 1 316 ? -14.217 2.406 4.413 1.00 94.94 316 LEU A C 1
ATOM 2448 O O . LEU A 1 316 ? -13.072 2.599 4.830 1.00 94.94 316 LEU A O 1
ATOM 2452 N N . PRO A 1 317 ? -15.296 2.752 5.139 1.00 96.19 317 PRO A N 1
ATOM 2453 C CA . PRO A 1 317 ? -15.196 3.183 6.530 1.00 96.19 317 PRO A CA 1
ATOM 2454 C C . PRO A 1 317 ? -14.649 2.041 7.392 1.00 96.19 317 PRO A C 1
ATOM 2456 O O . PRO A 1 317 ? -15.185 0.935 7.365 1.00 96.19 317 PRO A O 1
ATOM 2459 N N . ALA A 1 318 ? -13.582 2.302 8.146 1.00 95.69 318 ALA A N 1
ATOM 2460 C CA . ALA A 1 318 ? -12.890 1.295 8.956 1.00 95.69 318 ALA A CA 1
ATOM 2461 C C . ALA A 1 318 ? -13.337 1.278 10.433 1.00 95.69 318 ALA A C 1
ATOM 2463 O O . ALA A 1 318 ? -12.761 0.564 11.249 1.00 95.69 318 ALA A O 1
ATOM 2464 N N . TYR A 1 319 ? -14.336 2.095 10.791 1.00 96.88 319 TYR A N 1
ATOM 2465 C CA . TYR A 1 319 ? -14.944 2.193 12.128 1.00 96.88 319 TYR A CA 1
ATOM 2466 C C . TYR A 1 319 ? -13.978 2.555 13.276 1.00 96.88 319 TYR A C 1
ATOM 2468 O O . TYR A 1 319 ? -14.322 2.462 14.457 1.00 96.88 319 TYR A O 1
ATOM 2476 N N . VAL A 1 320 ? -12.788 3.053 12.925 1.00 97.25 320 VAL A N 1
ATOM 2477 C CA . VAL A 1 320 ? -11.865 3.743 13.832 1.00 97.25 320 VAL A CA 1
ATOM 2478 C C . VAL A 1 320 ? -12.248 5.219 13.864 1.00 97.25 320 VAL A C 1
ATOM 2480 O O . VAL A 1 320 ? -12.265 5.877 12.823 1.00 97.25 320 VAL A O 1
ATOM 2483 N N . PHE A 1 321 ? -12.561 5.716 15.059 1.00 96.31 321 PHE A N 1
ATOM 2484 C CA . PHE A 1 321 ? -13.027 7.079 15.294 1.00 96.31 321 PHE A CA 1
ATOM 2485 C C . PHE A 1 321 ? -11.890 7.960 15.815 1.00 96.31 321 PHE A C 1
ATOM 2487 O O . PHE A 1 321 ? -11.257 7.607 16.813 1.00 96.31 321 PHE A O 1
ATOM 2494 N N . GLY A 1 322 ? -11.670 9.101 15.162 1.00 95.75 322 GLY A N 1
ATOM 2495 C CA . GLY A 1 322 ? -10.657 10.087 15.536 1.00 95.75 322 GLY A CA 1
ATOM 2496 C C . GLY A 1 322 ? -9.205 9.589 15.500 1.00 95.75 322 GLY A C 1
ATOM 2497 O O . GLY A 1 322 ? -8.889 8.472 15.086 1.00 95.75 322 GLY A O 1
ATOM 2498 N N . TRP A 1 323 ? -8.296 10.460 15.934 1.00 97.81 323 TRP A N 1
ATOM 2499 C CA . TRP A 1 323 ? -6.862 10.176 16.043 1.00 97.81 323 TRP A CA 1
ATOM 2500 C C . TRP A 1 323 ? -6.502 9.586 17.415 1.00 97.81 323 TRP A C 1
ATOM 2502 O O . TRP A 1 323 ? -7.178 9.897 18.398 1.00 97.81 323 TRP A O 1
ATOM 2512 N N . PRO A 1 324 ? -5.424 8.785 17.518 1.00 97.56 324 PRO A N 1
ATOM 2513 C CA . PRO A 1 324 ? -4.873 8.410 18.815 1.00 97.56 324 PRO A CA 1
ATOM 2514 C C . PRO A 1 324 ? -4.365 9.660 19.544 1.00 97.56 324 PRO A C 1
ATOM 2516 O O . PRO A 1 324 ? -3.784 10.561 18.933 1.00 97.56 324 PRO A O 1
ATOM 2519 N N . SER A 1 325 ? -4.559 9.709 20.857 1.00 96.50 325 SER A N 1
ATOM 2520 C CA . SER A 1 325 ? -4.114 10.825 21.697 1.00 96.50 325 SER A CA 1
ATOM 2521 C C . SER A 1 325 ? -2.594 10.889 21.855 1.00 96.50 325 SER A C 1
ATOM 2523 O O . SER A 1 325 ? -2.059 11.954 22.151 1.00 96.50 325 SER A O 1
ATOM 2525 N N . GLY A 1 326 ? -1.903 9.759 21.669 1.00 95.81 326 GLY A N 1
ATOM 2526 C CA . GLY A 1 326 ? -0.491 9.594 22.005 1.00 95.81 326 GLY A CA 1
ATOM 2527 C C . GLY A 1 326 ? -0.290 9.128 23.449 1.00 95.81 326 GLY A C 1
ATOM 2528 O O . GLY A 1 326 ? 0.760 8.567 23.756 1.00 95.81 326 GLY A O 1
ATOM 2529 N N . ASP A 1 327 ? -1.289 9.304 24.319 1.00 96.69 327 ASP A N 1
ATOM 2530 C CA . ASP A 1 327 ? -1.259 8.960 25.744 1.00 96.69 327 ASP A CA 1
ATOM 2531 C C . ASP A 1 327 ? -1.953 7.623 26.070 1.00 96.69 327 ASP A C 1
ATOM 2533 O O . ASP A 1 327 ? -2.125 7.275 27.240 1.00 96.69 327 ASP A O 1
ATOM 2537 N N . GLU A 1 328 ? -2.296 6.825 25.051 1.00 97.50 328 GLU A N 1
ATOM 2538 C CA . GLU A 1 328 ? -2.767 5.450 25.234 1.00 97.50 328 GLU A CA 1
ATOM 2539 C C . GLU A 1 328 ? -1.759 4.610 26.050 1.00 97.50 328 GLU A C 1
ATOM 2541 O O . GLU A 1 328 ? -0.550 4.594 25.799 1.00 97.50 328 GLU A O 1
ATOM 2546 N N . VAL A 1 329 ? -2.271 3.865 27.032 1.00 96.94 329 VAL A N 1
ATOM 2547 C CA . VAL A 1 329 ? -1.495 2.997 27.930 1.00 96.94 329 VAL A CA 1
ATOM 2548 C C . VAL A 1 329 ? -2.173 1.645 28.093 1.00 96.94 329 VAL A C 1
ATOM 2550 O O . VAL A 1 329 ? -3.394 1.550 28.013 1.00 96.94 329 VAL A O 1
ATOM 2553 N N . GLY A 1 330 ? -1.392 0.599 28.367 1.00 95.69 330 GLY A N 1
ATOM 2554 C CA . GLY A 1 330 ? -1.918 -0.724 28.714 1.00 95.69 330 GLY A CA 1
ATOM 2555 C C . GLY A 1 330 ? -1.291 -1.865 27.919 1.00 95.69 330 GLY A C 1
ATOM 2556 O O . GLY A 1 330 ? -0.295 -1.687 27.220 1.00 95.69 330 GLY A O 1
ATOM 2557 N N . SER A 1 331 ? -1.873 -3.055 28.064 1.00 95.44 331 SER A N 1
ATOM 2558 C CA . SER A 1 331 ? -1.385 -4.312 27.494 1.00 95.44 331 SER A CA 1
ATOM 2559 C C . SER A 1 331 ? -2.401 -4.866 26.499 1.00 95.44 331 SER A C 1
ATOM 2561 O O . SER A 1 331 ? -3.504 -5.244 26.888 1.00 95.44 331 SER A O 1
ATOM 2563 N N . TYR A 1 332 ? -2.015 -4.945 25.228 1.00 97.38 332 TYR A N 1
ATOM 2564 C CA . TYR A 1 332 ? -2.901 -5.296 24.119 1.00 97.38 332 TYR A CA 1
ATOM 2565 C C . TYR A 1 332 ? -2.297 -6.410 23.269 1.00 97.38 332 TYR A C 1
ATOM 2567 O O . TYR A 1 332 ? -1.074 -6.535 23.153 1.00 97.38 332 TYR A O 1
ATOM 2575 N N . LEU A 1 333 ? -3.155 -7.216 22.652 1.00 97.88 333 LEU A N 1
ATOM 2576 C CA . LEU A 1 333 ? -2.753 -8.202 21.656 1.00 97.88 333 LEU A CA 1
ATOM 2577 C C . LEU A 1 333 ? -3.127 -7.715 20.254 1.00 97.88 333 LEU A C 1
ATOM 2579 O O . LEU A 1 333 ? -4.147 -7.055 20.055 1.00 97.88 333 LEU A O 1
ATOM 2583 N N . ALA A 1 334 ? -2.317 -8.095 19.275 1.00 98.12 334 ALA A N 1
ATOM 2584 C CA . ALA A 1 334 ? -2.624 -7.954 17.861 1.00 98.12 334 ALA A CA 1
ATOM 2585 C C . ALA A 1 334 ? -2.368 -9.277 17.132 1.00 98.12 334 ALA A C 1
ATOM 2587 O O . ALA A 1 334 ? -1.349 -9.938 17.354 1.00 98.12 334 ALA A O 1
ATOM 2588 N N . LEU A 1 335 ? -3.292 -9.652 16.251 1.00 98.00 335 LEU A N 1
ATOM 2589 C CA . LEU A 1 335 ? -3.151 -10.772 15.324 1.00 98.00 335 LEU A CA 1
ATOM 2590 C C . LEU A 1 335 ? -3.070 -10.231 13.894 1.00 98.00 335 LEU A C 1
ATOM 2592 O O . LEU A 1 335 ? -3.867 -9.380 13.521 1.00 98.00 335 LEU A O 1
ATOM 2596 N N . ASP A 1 336 ? -2.145 -10.739 13.089 1.00 96.62 336 ASP A N 1
ATOM 2597 C CA . ASP A 1 336 ? -1.834 -10.235 11.747 1.00 96.62 336 ASP A CA 1
ATOM 2598 C C . ASP A 1 336 ? -1.767 -11.403 10.748 1.00 96.62 336 ASP A C 1
ATOM 2600 O O . ASP A 1 336 ? -0.811 -12.185 10.741 1.00 96.62 336 ASP A O 1
ATOM 2604 N N . LEU A 1 337 ? -2.820 -11.567 9.933 1.00 94.12 337 LEU A N 1
ATOM 2605 C CA . LEU A 1 337 ? -2.939 -12.648 8.942 1.00 94.12 337 LEU A CA 1
ATOM 2606 C C . LEU A 1 337 ? -2.307 -12.249 7.596 1.00 94.12 337 LEU A C 1
ATOM 2608 O O . LEU A 1 337 ? -2.987 -12.005 6.592 1.00 94.12 337 LEU A O 1
ATOM 2612 N N . GLY A 1 338 ? -0.976 -12.202 7.587 1.00 83.75 338 GLY A N 1
ATOM 2613 C CA . GLY A 1 338 ? -0.167 -11.906 6.407 1.00 83.75 338 GLY A CA 1
ATOM 2614 C C . GLY A 1 338 ? -0.176 -13.003 5.329 1.00 83.75 338 GLY A C 1
ATOM 2615 O O . GLY A 1 338 ? -0.637 -14.126 5.526 1.00 83.75 338 GLY A O 1
ATOM 2616 N N . GLY A 1 339 ? 0.395 -12.684 4.160 1.00 79.19 339 GLY A N 1
ATOM 2617 C CA . GLY A 1 339 ? 0.390 -13.567 2.980 1.00 79.19 339 GLY A CA 1
ATOM 2618 C C . GLY A 1 339 ? 1.235 -14.850 3.099 1.00 79.19 339 GLY A C 1
ATOM 2619 O O . GLY A 1 339 ? 0.990 -15.829 2.392 1.00 79.19 339 GLY A O 1
ATOM 2620 N N . THR A 1 340 ? 2.228 -14.852 3.993 1.00 80.25 340 THR A N 1
ATOM 2621 C CA . THR A 1 340 ? 3.225 -15.936 4.149 1.00 80.25 340 THR A CA 1
ATOM 2622 C C . THR A 1 340 ? 3.337 -16.427 5.591 1.00 80.25 340 THR A C 1
ATOM 2624 O O . THR A 1 340 ? 3.636 -17.595 5.834 1.00 80.25 340 THR A O 1
ATOM 2627 N N . ASN A 1 341 ? 3.075 -15.549 6.558 1.00 88.88 341 ASN A N 1
ATOM 2628 C CA . ASN A 1 341 ? 3.125 -15.845 7.980 1.00 88.88 341 ASN A CA 1
ATOM 2629 C C . ASN A 1 341 ? 1.892 -15.236 8.646 1.00 88.88 341 ASN A C 1
ATOM 2631 O O . ASN A 1 341 ? 1.548 -14.091 8.359 1.00 88.88 341 ASN A O 1
ATOM 2635 N N . LEU A 1 342 ? 1.293 -15.981 9.567 1.00 94.69 342 LEU A N 1
ATOM 2636 C CA . LEU A 1 342 ? 0.496 -15.405 10.638 1.00 94.69 342 LEU A CA 1
ATOM 2637 C C . LEU A 1 342 ? 1.463 -14.809 11.667 1.00 94.69 342 LEU A C 1
ATOM 2639 O O . LEU A 1 342 ? 2.508 -15.399 11.959 1.00 94.69 342 LEU A O 1
ATOM 2643 N N . ARG A 1 343 ? 1.123 -13.663 12.243 1.00 96.69 343 ARG A N 1
ATOM 2644 C CA . ARG A 1 343 ? 1.897 -13.038 13.313 1.00 96.69 343 ARG A CA 1
ATOM 2645 C C . ARG A 1 343 ? 1.007 -12.743 14.515 1.00 96.69 343 ARG A C 1
ATOM 2647 O O . ARG A 1 343 ? -0.113 -12.271 14.355 1.00 96.69 343 ARG A O 1
ATOM 2654 N N . VAL A 1 344 ? 1.529 -13.018 15.707 1.00 97.75 344 VAL A N 1
ATOM 2655 C CA . VAL A 1 344 ? 0.935 -12.612 16.985 1.00 97.75 344 VAL A CA 1
ATOM 2656 C C . VAL A 1 344 ? 1.882 -11.614 17.639 1.00 97.75 344 VAL A C 1
ATOM 2658 O O . VAL A 1 344 ? 3.085 -11.877 17.720 1.00 97.75 344 VAL A O 1
ATOM 2661 N N . CYS A 1 345 ? 1.346 -10.488 18.099 1.00 97.31 345 CYS A N 1
ATOM 2662 C CA . CYS A 1 345 ? 2.077 -9.452 18.817 1.00 97.31 345 CYS A CA 1
ATOM 2663 C C . CYS A 1 345 ? 1.412 -9.176 20.170 1.00 97.31 345 CYS A C 1
ATOM 2665 O O . CYS A 1 345 ? 0.198 -9.005 20.251 1.00 97.31 345 CYS A O 1
ATOM 2667 N N . HIS A 1 346 ? 2.221 -9.055 21.216 1.00 97.44 346 HIS A N 1
ATOM 2668 C CA . HIS A 1 346 ? 1.884 -8.365 22.456 1.00 97.44 346 HIS A CA 1
ATOM 2669 C C . HIS A 1 346 ? 2.498 -6.973 22.405 1.00 97.44 346 HIS A C 1
ATOM 2671 O O . HIS A 1 346 ? 3.696 -6.835 22.148 1.00 97.44 346 HIS A O 1
ATOM 2677 N N . VAL A 1 347 ? 1.675 -5.953 22.624 1.00 97.69 347 VAL A N 1
ATOM 2678 C CA . VAL A 1 347 ? 2.066 -4.546 22.563 1.00 97.69 347 VAL A CA 1
ATOM 2679 C C . VAL A 1 347 ? 1.728 -3.890 23.897 1.00 97.69 347 VAL A C 1
ATOM 2681 O O . VAL A 1 347 ? 0.581 -3.913 24.345 1.00 97.69 347 VAL A O 1
ATOM 2684 N N . VAL A 1 348 ? 2.738 -3.299 24.530 1.00 97.56 348 VAL A N 1
ATOM 2685 C CA . VAL A 1 348 ? 2.598 -2.538 25.775 1.00 97.56 348 VAL A CA 1
ATOM 2686 C C . VAL A 1 348 ? 2.706 -1.058 25.441 1.00 97.56 348 VAL A C 1
ATOM 2688 O O . VAL A 1 348 ? 3.799 -0.571 25.150 1.00 97.56 348 VAL A O 1
ATOM 2691 N N . LEU A 1 349 ? 1.580 -0.348 25.472 1.00 98.06 349 LEU A N 1
ATOM 2692 C CA . LEU A 1 349 ? 1.514 1.096 25.240 1.00 98.06 349 LEU A CA 1
ATOM 2693 C C . LEU A 1 349 ? 1.909 1.845 26.522 1.00 98.06 349 LEU A C 1
ATOM 2695 O O . LEU A 1 349 ? 1.544 1.436 27.629 1.00 98.06 349 LEU A O 1
ATOM 2699 N N . LYS A 1 350 ? 2.693 2.919 26.377 1.00 97.81 350 LYS A N 1
ATOM 2700 C CA . LYS A 1 350 ? 3.356 3.634 27.486 1.00 97.81 350 LYS A CA 1
ATOM 2701 C C . LYS A 1 350 ? 3.033 5.132 27.549 1.00 97.81 350 LYS A C 1
ATOM 2703 O O . LYS A 1 350 ? 3.670 5.839 28.332 1.00 97.81 350 LYS A O 1
ATOM 2708 N N . GLY A 1 351 ? 2.089 5.605 26.737 1.00 96.56 351 GLY A N 1
ATOM 2709 C CA . GLY A 1 351 ? 1.808 7.022 26.529 1.00 96.56 351 GLY A CA 1
ATOM 2710 C C . GLY A 1 351 ? 2.972 7.794 25.895 1.00 96.56 351 GLY A C 1
ATOM 2711 O O . GLY A 1 351 ? 4.032 7.227 25.592 1.00 96.56 351 GLY A O 1
ATOM 2712 N N . ALA A 1 352 ? 2.784 9.100 25.682 1.00 95.44 352 ALA A N 1
ATOM 2713 C CA . ALA A 1 352 ? 3.711 9.976 24.960 1.00 95.44 352 ALA A CA 1
ATOM 2714 C C . ALA A 1 352 ? 4.317 9.347 23.677 1.00 95.44 352 ALA A C 1
ATOM 2716 O O . ALA A 1 352 ? 5.534 9.433 23.458 1.00 95.44 352 ALA A O 1
ATOM 2717 N N . GLY A 1 353 ? 3.485 8.666 22.880 1.00 94.75 353 GLY A N 1
ATOM 2718 C CA . GLY A 1 353 ? 3.832 8.050 21.594 1.00 94.75 353 GLY A CA 1
ATOM 2719 C C . GLY A 1 353 ? 4.762 6.835 21.672 1.00 94.75 353 GLY A C 1
ATOM 2720 O O . GLY A 1 353 ? 5.462 6.533 20.707 1.00 94.75 353 GLY A O 1
ATOM 2721 N N . LYS A 1 354 ? 4.837 6.148 22.822 1.00 96.94 354 LYS A N 1
ATOM 2722 C CA . LYS A 1 354 ? 5.792 5.045 23.060 1.00 96.94 354 LYS A CA 1
ATOM 2723 C C . LYS A 1 354 ? 5.108 3.708 23.291 1.00 96.94 354 LYS A C 1
ATOM 2725 O O . LYS A 1 354 ? 4.043 3.631 23.903 1.00 96.94 354 LYS A O 1
ATOM 2730 N N . PHE A 1 355 ? 5.771 2.647 22.845 1.00 97.25 355 PHE A N 1
ATOM 2731 C CA . PHE A 1 355 ? 5.334 1.267 23.008 1.00 97.25 355 PHE A CA 1
ATOM 2732 C C . PHE A 1 355 ? 6.530 0.311 23.134 1.00 97.25 355 PHE A C 1
ATOM 2734 O O . PHE A 1 355 ? 7.655 0.642 22.766 1.00 97.25 355 PHE A O 1
ATOM 2741 N N . GLU A 1 356 ? 6.274 -0.892 23.639 1.00 97.00 356 GLU A N 1
ATOM 2742 C CA . GLU A 1 356 ? 7.141 -2.068 23.499 1.00 97.00 356 GLU A CA 1
ATOM 2743 C C . GLU A 1 356 ? 6.365 -3.186 22.800 1.00 97.00 356 GLU A C 1
ATOM 2745 O O . GLU A 1 356 ? 5.150 -3.286 22.963 1.00 97.00 356 GLU A O 1
ATOM 2750 N N . ILE A 1 357 ? 7.059 -4.022 22.023 1.00 96.25 357 ILE A N 1
ATOM 2751 C CA . ILE A 1 357 ? 6.458 -5.114 21.249 1.00 96.25 357 ILE A CA 1
ATOM 2752 C C . ILE A 1 357 ? 7.224 -6.428 21.450 1.00 96.25 357 ILE A C 1
ATOM 2754 O O . ILE A 1 357 ? 8.437 -6.497 21.255 1.00 96.25 357 ILE A O 1
ATOM 2758 N N . THR A 1 358 ? 6.490 -7.486 21.790 1.00 96.25 358 THR A N 1
ATOM 2759 C CA . THR A 1 358 ? 6.939 -8.886 21.739 1.00 96.25 358 THR A CA 1
ATOM 2760 C C . THR A 1 358 ? 6.130 -9.594 20.658 1.00 96.25 358 THR A C 1
ATOM 2762 O O . THR A 1 358 ? 4.916 -9.434 20.615 1.00 96.25 358 THR A O 1
ATOM 2765 N N . GLN A 1 359 ? 6.765 -10.348 19.758 1.00 95.94 359 GLN A N 1
ATOM 2766 C CA . GLN A 1 359 ? 6.069 -10.946 18.610 1.00 95.94 359 GLN A CA 1
ATOM 2767 C C . GLN A 1 359 ? 6.579 -12.345 18.258 1.00 95.94 359 GLN A C 1
ATOM 2769 O O . GLN A 1 359 ? 7.776 -12.625 18.346 1.00 95.94 359 GLN A O 1
ATOM 2774 N N . SER A 1 360 ? 5.679 -13.200 17.773 1.00 96.38 360 SER A N 1
ATOM 2775 C CA . SER A 1 360 ? 6.000 -14.499 17.173 1.00 96.38 360 SER A CA 1
ATOM 2776 C C . SER A 1 360 ? 5.375 -14.627 15.787 1.00 96.38 360 SER A C 1
ATOM 2778 O O . SER A 1 360 ? 4.286 -14.113 15.524 1.00 96.38 360 SER A O 1
ATOM 2780 N N . LYS A 1 361 ? 6.079 -15.317 14.884 1.00 95.81 361 LYS A N 1
ATOM 2781 C CA . LYS A 1 361 ? 5.647 -15.565 13.503 1.00 95.81 361 LYS A CA 1
ATOM 2782 C C . LYS A 1 361 ? 5.445 -17.060 13.280 1.00 95.81 361 LYS A C 1
ATOM 2784 O O . LYS A 1 361 ? 6.344 -17.853 13.550 1.00 95.81 361 LYS A O 1
ATOM 2789 N N . PHE A 1 362 ? 4.292 -17.419 12.733 1.00 95.12 362 PHE A N 1
ATOM 2790 C CA . PHE A 1 362 ? 3.874 -18.783 12.441 1.00 95.12 362 PHE A CA 1
ATOM 2791 C C . PHE A 1 362 ? 3.701 -18.916 10.923 1.00 95.12 362 PHE A C 1
ATOM 2793 O O . PHE A 1 362 ? 2.843 -18.265 10.321 1.00 95.12 362 PHE A O 1
ATOM 2800 N N . ARG A 1 363 ? 4.556 -19.713 10.272 1.00 92.31 363 ARG A N 1
ATOM 2801 C CA . ARG A 1 363 ? 4.579 -19.817 8.805 1.00 92.31 363 ARG A CA 1
ATOM 2802 C C . ARG A 1 363 ? 3.344 -20.552 8.289 1.00 92.31 363 ARG A C 1
ATOM 2804 O O . ARG A 1 363 ? 3.058 -21.663 8.727 1.00 92.31 363 ARG A O 1
ATOM 2811 N N . LEU A 1 364 ? 2.654 -19.949 7.325 1.00 90.56 364 LEU A N 1
ATOM 2812 C CA . LEU A 1 364 ? 1.486 -20.540 6.679 1.00 90.56 364 LEU A CA 1
ATOM 2813 C C . LEU A 1 364 ? 1.916 -21.510 5.577 1.00 90.56 364 LEU A C 1
ATOM 2815 O O . LEU A 1 364 ? 2.813 -21.225 4.781 1.00 90.56 364 LEU A O 1
ATOM 2819 N N . THR A 1 365 ? 1.243 -22.654 5.514 1.00 92.62 365 THR A N 1
ATOM 2820 C CA . THR A 1 365 ? 1.357 -23.616 4.414 1.00 92.62 365 THR A CA 1
ATOM 2821 C C . THR A 1 365 ? 0.342 -23.311 3.313 1.00 92.62 365 THR A C 1
ATOM 2823 O O . THR A 1 365 ? -0.733 -22.767 3.565 1.00 92.62 365 THR A O 1
ATOM 2826 N N . GLU A 1 366 ? 0.642 -23.728 2.082 1.00 86.88 366 GLU A N 1
ATOM 2827 C CA . GLU A 1 366 ? -0.311 -23.612 0.970 1.00 86.88 366 GLU A CA 1
ATOM 2828 C C . GLU A 1 366 ? -1.574 -24.468 1.188 1.00 86.88 366 GLU A C 1
ATOM 2830 O O . GLU A 1 366 ? -2.642 -24.107 0.704 1.00 86.88 366 GLU A O 1
ATOM 2835 N N . GLU A 1 367 ? -1.498 -25.552 1.972 1.00 92.25 367 GLU A N 1
ATOM 2836 C CA . GLU A 1 367 ? -2.686 -26.319 2.374 1.00 92.25 367 GLU A CA 1
ATOM 2837 C C . GLU A 1 367 ? -3.622 -25.473 3.250 1.00 92.25 367 GLU A C 1
ATOM 2839 O O . GLU A 1 367 ? -4.821 -25.414 2.985 1.00 92.25 367 GLU A O 1
ATOM 2844 N N . GLN A 1 368 ? -3.092 -24.741 4.237 1.00 93.06 368 GLN A N 1
ATOM 2845 C CA . GLN A 1 368 ? -3.902 -23.868 5.095 1.00 93.06 368 GLN A CA 1
ATOM 2846 C C . GLN A 1 368 ? -4.600 -22.757 4.299 1.00 93.06 368 GLN A C 1
ATOM 2848 O O . GLN A 1 368 ? -5.782 -22.517 4.539 1.00 93.06 368 GLN A O 1
ATOM 2853 N N . LYS A 1 369 ? -3.933 -22.156 3.304 1.00 90.56 369 LYS A N 1
ATOM 2854 C CA . LYS A 1 369 ? -4.497 -21.120 2.405 1.00 90.56 369 LYS A CA 1
ATOM 2855 C C . LYS A 1 369 ? -5.612 -21.609 1.468 1.00 90.56 369 LYS A C 1
ATOM 2857 O O . LYS A 1 369 ? -6.293 -20.791 0.854 1.00 90.56 369 LYS A O 1
ATOM 2862 N N . GLN A 1 370 ? -5.766 -22.923 1.313 1.00 91.50 370 GLN A N 1
ATOM 2863 C CA . GLN A 1 370 ? -6.774 -23.558 0.448 1.00 91.50 370 GLN A CA 1
ATOM 2864 C C . GLN A 1 370 ? -7.744 -24.459 1.238 1.00 91.50 370 GLN A C 1
ATOM 2866 O O . GLN A 1 370 ? -8.658 -25.057 0.671 1.00 91.50 370 GLN A O 1
ATOM 2871 N N . SER A 1 371 ? -7.546 -24.569 2.555 1.00 92.56 371 SER A N 1
ATOM 2872 C CA . SER A 1 371 ? -8.397 -25.337 3.463 1.00 92.56 371 SER A CA 1
ATOM 2873 C C . SER A 1 371 ? -9.747 -24.649 3.704 1.00 92.56 371 SER A C 1
ATOM 2875 O O . SER A 1 371 ? -9.942 -23.487 3.361 1.00 92.56 371 SER A O 1
ATOM 2877 N N . GLU A 1 372 ? -10.705 -25.362 4.293 1.00 96.31 372 GLU A N 1
ATOM 2878 C CA . GLU A 1 372 ? -12.002 -24.782 4.665 1.00 96.31 372 GLU A CA 1
ATOM 2879 C C . GLU A 1 372 ? -11.827 -23.585 5.628 1.00 96.31 372 GLU A C 1
ATOM 2881 O O . GLU A 1 372 ? -10.950 -23.597 6.492 1.00 96.31 372 GLU A O 1
ATOM 2886 N N . GLY A 1 373 ? -12.641 -22.541 5.449 1.00 95.19 373 GLY A N 1
ATOM 2887 C CA . GLY A 1 373 ? -12.506 -21.250 6.121 1.00 95.19 373 GLY A CA 1
ATOM 2888 C C . GLY A 1 373 ? -12.400 -21.302 7.642 1.00 95.19 373 GLY A C 1
ATOM 2889 O O . GLY A 1 373 ? -11.520 -20.654 8.207 1.00 95.19 373 GLY A O 1
ATOM 2890 N N . GLN A 1 374 ? -13.240 -22.087 8.318 1.00 97.62 374 GLN A N 1
ATOM 2891 C CA . GLN A 1 374 ? -13.208 -22.185 9.779 1.00 97.62 374 GLN A CA 1
ATOM 2892 C C . GLN A 1 374 ? -11.898 -22.804 10.290 1.00 97.62 374 GLN A C 1
ATOM 2894 O O . GLN A 1 374 ? -11.385 -22.386 11.328 1.00 97.62 374 GLN A O 1
ATOM 2899 N N . LYS A 1 375 ? -11.290 -23.730 9.535 1.00 97.25 375 LYS A N 1
ATOM 2900 C CA . LYS A 1 375 ? -9.982 -24.316 9.885 1.00 97.25 375 LYS A CA 1
ATOM 2901 C C . LYS A 1 375 ? -8.828 -23.314 9.850 1.00 97.25 375 LYS A C 1
ATOM 2903 O O . LYS A 1 375 ? -7.857 -23.496 10.584 1.00 97.25 375 LYS A O 1
ATOM 2908 N N . LEU A 1 376 ? -8.911 -22.272 9.021 1.00 96.75 376 LEU A N 1
ATOM 2909 C CA . LEU A 1 376 ? -7.910 -21.203 9.015 1.00 96.75 376 LEU A CA 1
ATOM 2910 C C . LEU A 1 376 ? -7.982 -20.391 10.316 1.00 96.75 376 LEU A C 1
ATOM 2912 O O . LEU A 1 376 ? -6.952 -20.159 10.945 1.00 96.75 376 LEU A O 1
ATOM 2916 N N . PHE A 1 377 ? -9.189 -20.033 10.761 1.00 97.75 377 PHE A N 1
ATOM 2917 C CA . PHE A 1 377 ? -9.387 -19.310 12.021 1.00 97.75 377 PHE A CA 1
ATOM 2918 C C . PHE A 1 377 ? -9.115 -20.177 13.261 1.00 97.75 377 PHE A C 1
ATOM 2920 O O . PHE A 1 377 ? -8.585 -19.667 14.247 1.00 97.75 377 PHE A O 1
ATOM 2927 N N . ASP A 1 378 ? -9.357 -21.490 13.190 1.00 98.06 378 ASP A N 1
ATOM 2928 C CA . ASP A 1 378 ? -8.901 -22.448 14.207 1.00 98.06 378 ASP A CA 1
ATOM 2929 C C . ASP A 1 378 ? -7.376 -22.438 14.354 1.00 98.06 378 ASP A C 1
ATOM 2931 O O . ASP A 1 378 ? -6.867 -22.400 15.469 1.00 98.06 378 ASP A O 1
ATOM 2935 N N . PHE A 1 379 ? -6.633 -22.441 13.242 1.00 96.88 379 PHE A N 1
ATOM 2936 C CA . PHE A 1 379 ? -5.173 -22.336 13.275 1.00 96.88 379 PHE A CA 1
ATOM 2937 C C . PHE A 1 379 ? -4.706 -20.979 13.825 1.00 96.88 379 PHE A C 1
ATOM 2939 O O . PHE A 1 379 ? -3.738 -20.921 14.584 1.00 96.88 379 PHE A O 1
ATOM 2946 N N . CYS A 1 380 ? -5.414 -19.892 13.503 1.00 97.62 380 CYS A N 1
ATOM 2947 C CA . CYS A 1 380 ? -5.155 -18.585 14.103 1.00 97.62 380 CYS A CA 1
ATOM 2948 C C . CYS A 1 380 ? -5.337 -18.594 15.628 1.00 97.62 380 CYS A C 1
ATOM 2950 O O . CYS A 1 380 ? -4.496 -18.043 16.339 1.00 97.62 380 CYS A O 1
ATOM 2952 N N . ALA A 1 381 ? -6.386 -19.251 16.132 1.00 97.88 381 ALA A N 1
ATOM 2953 C CA . ALA A 1 381 ? -6.607 -19.427 17.564 1.00 97.88 381 ALA A CA 1
ATOM 2954 C C . ALA A 1 381 ? -5.537 -20.328 18.211 1.00 97.88 381 ALA A C 1
ATOM 2956 O O . ALA A 1 381 ? -5.037 -19.985 19.273 1.00 97.88 381 ALA A O 1
ATOM 2957 N N . ASP A 1 382 ? -5.110 -21.415 17.564 1.00 97.38 382 ASP A N 1
ATOM 2958 C CA . ASP A 1 382 ? -4.053 -22.320 18.060 1.00 97.38 382 ASP A CA 1
ATOM 2959 C C . ASP A 1 382 ? -2.683 -21.622 18.201 1.00 97.38 382 ASP A C 1
ATOM 2961 O O . ASP A 1 382 ? -1.985 -21.753 19.212 1.00 97.38 382 ASP A O 1
ATOM 2965 N N . CYS A 1 383 ? -2.320 -20.785 17.225 1.00 97.44 383 CYS A N 1
ATOM 2966 C CA . CYS A 1 383 ? -1.114 -19.953 17.286 1.00 97.44 383 CYS A CA 1
ATOM 2967 C C . CYS A 1 383 ? -1.205 -18.876 18.378 1.00 97.44 383 CYS A C 1
ATOM 2969 O O . CYS A 1 383 ? -0.228 -18.633 19.089 1.00 97.44 383 CYS A O 1
ATOM 2971 N N . LEU A 1 384 ? -2.379 -18.262 18.553 1.00 96.88 384 LEU A N 1
ATOM 2972 C CA . LEU A 1 384 ? -2.629 -17.306 19.631 1.00 96.88 384 LEU A CA 1
ATOM 2973 C C . LEU A 1 384 ? -2.591 -17.983 21.013 1.00 96.88 384 LEU A C 1
ATOM 2975 O O . LEU A 1 384 ? -1.998 -17.437 21.938 1.00 96.88 384 LEU A O 1
ATOM 2979 N N . ALA A 1 385 ? -3.139 -19.194 21.143 1.00 95.19 385 ALA A N 1
ATOM 2980 C CA . ALA A 1 385 ? -3.080 -20.014 22.352 1.00 95.19 385 ALA A CA 1
ATOM 2981 C C . ALA A 1 385 ? -1.633 -20.345 22.741 1.00 95.19 385 ALA A C 1
ATOM 2983 O O . ALA A 1 385 ? -1.244 -20.190 23.899 1.00 95.19 385 ALA A O 1
ATOM 2984 N N . THR A 1 386 ? -0.833 -20.751 21.751 1.00 95.12 386 THR A N 1
ATOM 2985 C CA . THR A 1 386 ? 0.599 -21.032 21.908 1.00 95.12 386 THR A CA 1
ATOM 2986 C C . THR A 1 386 ? 1.340 -19.786 22.393 1.00 95.12 386 THR A C 1
ATOM 2988 O O . THR A 1 386 ? 2.003 -19.832 23.424 1.00 95.12 386 THR A O 1
ATOM 2991 N N . PHE A 1 387 ? 1.143 -18.642 21.730 1.00 95.44 387 PHE A N 1
ATOM 2992 C CA . PHE A 1 387 ? 1.759 -17.371 22.118 1.00 95.44 387 PHE A CA 1
ATOM 2993 C C . PHE A 1 387 ? 1.369 -16.924 23.537 1.00 95.44 387 PHE A C 1
ATOM 2995 O O . PHE A 1 387 ? 2.231 -16.535 24.322 1.00 95.44 387 PHE A O 1
ATOM 3002 N N . ILE A 1 388 ? 0.083 -17.003 23.897 1.00 93.44 388 ILE A N 1
ATOM 3003 C CA . ILE A 1 388 ? -0.383 -16.630 25.240 1.00 93.44 388 ILE A CA 1
ATOM 3004 C C . ILE A 1 388 ? 0.261 -17.534 26.296 1.00 93.44 388 ILE A C 1
ATOM 3006 O O . ILE A 1 388 ? 0.714 -17.041 27.326 1.00 93.44 388 ILE A O 1
ATOM 3010 N N . LYS A 1 389 ? 0.368 -18.840 26.034 1.00 91.75 389 LYS A N 1
ATOM 3011 C CA . LYS A 1 389 ? 1.030 -19.774 26.948 1.00 91.75 389 LYS A CA 1
ATOM 3012 C C . LYS A 1 389 ? 2.529 -19.492 27.092 1.00 91.75 389 LYS A C 1
ATOM 3014 O O . LYS A 1 389 ? 3.026 -19.481 28.214 1.00 91.75 389 LYS A O 1
ATOM 3019 N N . ASP A 1 390 ? 3.230 -19.243 25.991 1.00 91.50 390 ASP A N 1
ATOM 3020 C CA . ASP A 1 390 ? 4.684 -19.040 25.985 1.00 91.50 390 ASP A CA 1
ATOM 3021 C C . ASP A 1 390 ? 5.112 -17.698 26.617 1.00 91.50 390 ASP A C 1
ATOM 3023 O O . ASP A 1 390 ? 6.244 -17.578 27.091 1.00 91.50 390 ASP A O 1
ATOM 3027 N N . HIS A 1 391 ? 4.219 -16.697 26.653 1.00 89.62 391 HIS A N 1
ATOM 3028 C CA . HIS A 1 391 ? 4.515 -15.350 27.167 1.00 89.62 391 HIS A CA 1
ATOM 3029 C C . HIS A 1 391 ? 3.787 -14.956 28.468 1.00 89.62 391 HIS A C 1
ATOM 3031 O O . HIS A 1 391 ? 4.283 -14.081 29.177 1.00 89.62 391 HIS A O 1
ATOM 3037 N N . PHE A 1 392 ? 2.659 -15.591 28.808 1.00 89.31 392 PHE A N 1
ATOM 3038 C CA . PHE A 1 392 ? 1.859 -15.307 30.016 1.00 89.31 392 PHE A CA 1
ATOM 3039 C C . PHE A 1 392 ? 1.573 -16.553 30.878 1.00 89.31 392 PHE A C 1
ATOM 3041 O O . PHE A 1 392 ? 0.899 -16.448 31.904 1.00 89.31 392 PHE A O 1
ATOM 3048 N N . GLY A 1 393 ? 2.052 -17.735 30.476 1.00 84.88 393 GLY A N 1
ATOM 3049 C CA . GLY A 1 393 ? 1.969 -18.951 31.282 1.00 84.88 393 GLY A CA 1
ATOM 3050 C C . GLY A 1 393 ? 2.983 -18.967 32.429 1.00 84.88 393 GLY A C 1
ATOM 3051 O O . GLY A 1 393 ? 4.099 -18.458 32.312 1.00 84.88 393 GLY A O 1
ATOM 3052 N N . ASP A 1 394 ? 2.602 -19.579 33.547 1.00 81.56 394 ASP A N 1
ATOM 3053 C CA . ASP A 1 394 ? 3.493 -19.830 34.678 1.00 81.56 394 ASP A CA 1
ATOM 3054 C C . ASP A 1 394 ? 4.430 -21.043 34.434 1.00 81.56 394 ASP A C 1
ATOM 3056 O O . ASP A 1 394 ? 4.497 -21.611 33.343 1.00 81.56 394 ASP A O 1
ATOM 3060 N N . GLN A 1 395 ? 5.163 -21.484 35.464 1.00 72.44 395 GLN A N 1
ATOM 3061 C CA . GLN A 1 395 ? 6.078 -22.636 35.361 1.00 72.44 395 GLN A CA 1
ATOM 3062 C C . GLN A 1 395 ? 5.372 -23.989 35.136 1.00 72.44 395 GLN A C 1
ATOM 3064 O O . GLN A 1 395 ? 6.028 -24.954 34.741 1.00 72.44 395 GLN A O 1
ATOM 3069 N N . ASN A 1 396 ? 4.063 -24.072 35.381 1.00 73.00 396 ASN A N 1
ATOM 3070 C CA . ASN A 1 396 ? 3.217 -25.233 35.098 1.00 73.00 396 ASN A CA 1
ATOM 3071 C C . ASN A 1 396 ? 2.535 -25.113 33.718 1.00 73.00 396 ASN A C 1
ATOM 3073 O O . ASN A 1 396 ? 2.099 -26.116 33.146 1.00 73.00 396 ASN A O 1
ATOM 3077 N N . GLY A 1 397 ? 2.503 -23.902 33.154 1.00 68.06 397 GLY A N 1
ATOM 3078 C CA . GLY A 1 397 ? 1.819 -23.553 31.913 1.00 68.06 397 GLY A CA 1
ATOM 3079 C C . GLY A 1 397 ? 0.387 -23.058 32.119 1.00 68.06 397 GLY A C 1
ATOM 3080 O O . GLY A 1 397 ? -0.355 -23.005 31.136 1.00 68.06 397 GLY A O 1
ATOM 3081 N N . ASP A 1 398 ? 0.007 -22.714 33.353 1.00 76.88 398 ASP A N 1
ATOM 3082 C CA . ASP A 1 398 ? -1.272 -22.081 33.678 1.00 76.88 398 ASP A CA 1
ATOM 3083 C C . ASP A 1 398 ? -1.187 -20.575 33.386 1.00 76.88 398 ASP A C 1
ATOM 3085 O O . ASP A 1 398 ? -0.248 -19.896 33.803 1.00 76.88 398 ASP A O 1
ATOM 3089 N N . VAL A 1 399 ? -2.164 -20.042 32.651 1.00 78.31 399 VAL A N 1
ATOM 3090 C CA . VAL A 1 399 ? -2.215 -18.623 32.264 1.00 78.31 399 VAL A CA 1
ATOM 3091 C C . VAL A 1 399 ? -3.039 -17.853 33.292 1.00 78.31 399 VAL A C 1
ATOM 3093 O O . VAL A 1 399 ? -4.239 -18.094 33.431 1.00 78.31 399 VAL A O 1
ATOM 3096 N N . ILE A 1 400 ? -2.404 -16.915 33.997 1.00 71.81 400 ILE A N 1
ATOM 3097 C CA . ILE A 1 400 ? -3.054 -16.064 35.002 1.00 71.81 400 ILE A CA 1
ATOM 3098 C C . ILE A 1 400 ? -3.021 -14.616 34.507 1.00 71.81 400 ILE A C 1
ATOM 3100 O O . ILE A 1 400 ? -1.971 -13.978 34.494 1.00 71.81 400 ILE A O 1
ATOM 3104 N N . LEU A 1 401 ? -4.186 -14.105 34.113 1.00 79.81 401 LEU A N 1
ATOM 3105 C CA . LEU A 1 401 ? -4.407 -12.718 33.703 1.00 79.81 401 LEU A CA 1
ATOM 3106 C C . LEU A 1 401 ? -5.455 -12.085 34.628 1.00 79.81 401 LEU A C 1
ATOM 3108 O O . LEU A 1 401 ? -6.416 -12.749 35.013 1.00 79.81 401 LEU A O 1
ATOM 3112 N N . GLU A 1 402 ? -5.266 -10.815 34.989 1.00 71.56 402 GLU A N 1
ATOM 3113 C CA . GLU A 1 402 ? -6.201 -10.080 35.861 1.00 71.56 402 GLU A CA 1
ATOM 3114 C C . GLU A 1 402 ? -7.455 -9.596 35.104 1.00 71.56 402 GLU A C 1
ATOM 3116 O O . GLU A 1 402 ? -8.532 -9.501 35.691 1.00 71.56 402 GLU A O 1
ATOM 3121 N N . GLU A 1 403 ? -7.332 -9.351 33.795 1.00 80.56 403 GLU A N 1
ATOM 3122 C CA . GLU A 1 403 ? -8.433 -9.080 32.864 1.00 80.56 403 GLU A CA 1
ATOM 3123 C C . GLU A 1 403 ? -8.226 -9.817 31.526 1.00 80.56 403 GLU A C 1
ATOM 3125 O O . GLU A 1 403 ? -7.117 -10.253 31.211 1.00 80.56 403 GLU A O 1
ATOM 3130 N N . GLU A 1 404 ? -9.286 -9.950 30.721 1.00 87.00 404 GLU A N 1
ATOM 3131 C CA . GLU A 1 404 ? -9.175 -10.447 29.342 1.00 87.00 404 GLU A CA 1
ATOM 3132 C C . GLU A 1 404 ? -8.350 -9.472 28.492 1.00 87.00 404 GLU A C 1
ATOM 3134 O O . GLU A 1 404 ? -8.661 -8.279 28.417 1.00 87.00 404 GLU A O 1
ATOM 3139 N N . LEU A 1 405 ? -7.327 -9.973 27.795 1.00 92.12 405 LEU A N 1
ATOM 3140 C CA . LEU A 1 405 ? -6.507 -9.124 26.929 1.00 92.12 405 LEU A CA 1
ATOM 3141 C C . LEU A 1 405 ? -7.313 -8.683 25.701 1.00 92.12 405 LEU A C 1
ATOM 3143 O O . LEU A 1 405 ? -7.804 -9.511 24.927 1.00 92.12 405 LEU A O 1
ATOM 3147 N N . ALA A 1 406 ? -7.429 -7.370 25.504 1.00 96.50 406 ALA A N 1
ATOM 3148 C CA . ALA A 1 406 ? -8.074 -6.805 24.327 1.00 96.50 406 ALA A CA 1
ATOM 3149 C C . ALA A 1 406 ? -7.228 -7.080 23.070 1.00 96.50 406 ALA A C 1
ATOM 3151 O O . ALA A 1 406 ? -6.024 -6.811 23.043 1.00 96.50 406 ALA A O 1
ATOM 3152 N N . LEU A 1 407 ? -7.875 -7.628 22.041 1.00 97.88 407 LEU A N 1
ATOM 3153 C CA . LEU A 1 407 ? -7.254 -8.128 20.817 1.00 97.88 407 LEU A CA 1
ATOM 3154 C C . LEU A 1 407 ? -7.751 -7.346 19.593 1.00 97.88 407 LEU A C 1
ATOM 3156 O O . LEU A 1 407 ? -8.951 -7.336 19.303 1.00 97.88 407 LEU A O 1
ATOM 3160 N N . GLY A 1 408 ? -6.822 -6.739 18.855 1.00 98.19 408 GLY A N 1
ATOM 3161 C CA . GLY A 1 408 ? -7.051 -6.261 17.490 1.00 98.19 408 GLY A CA 1
ATOM 3162 C C . GLY A 1 408 ? -6.721 -7.350 16.468 1.00 98.19 408 GLY A C 1
ATOM 3163 O O . GLY A 1 408 ? -5.708 -8.041 16.598 1.00 98.19 408 GLY A O 1
ATOM 3164 N N . PHE A 1 409 ? -7.566 -7.533 15.454 1.00 98.19 409 PHE A N 1
ATOM 3165 C CA . PHE A 1 409 ? -7.315 -8.477 14.363 1.00 98.19 409 PHE A CA 1
ATOM 3166 C C . PHE A 1 409 ? -7.060 -7.736 13.048 1.00 98.19 409 PHE A C 1
ATOM 3168 O O . PHE A 1 409 ? -7.977 -7.250 12.392 1.00 98.19 409 PHE A O 1
ATOM 3175 N N . THR A 1 410 ? -5.803 -7.679 12.621 1.00 97.50 410 THR A N 1
ATOM 3176 C CA . THR A 1 410 ? -5.447 -7.214 11.283 1.00 97.50 410 THR A CA 1
ATOM 3177 C C . THR A 1 410 ? -5.695 -8.316 10.256 1.00 97.50 410 THR A C 1
ATOM 3179 O O . THR A 1 410 ? -5.000 -9.336 10.195 1.00 97.50 410 THR A O 1
ATOM 3182 N N . PHE A 1 411 ? -6.709 -8.085 9.430 1.00 95.12 411 PHE A N 1
ATOM 3183 C CA . PHE A 1 411 ? -7.186 -8.969 8.381 1.00 95.12 411 PHE A CA 1
ATOM 3184 C C . PHE A 1 411 ? -7.094 -8.227 7.045 1.00 95.12 411 PHE A C 1
ATOM 3186 O O . PHE A 1 411 ? -8.050 -7.624 6.563 1.00 95.12 411 PHE A O 1
ATOM 3193 N N . SER A 1 412 ? -5.898 -8.238 6.456 1.00 87.94 412 SER A N 1
ATOM 3194 C CA . SER A 1 412 ? -5.525 -7.418 5.297 1.00 87.94 412 SER A CA 1
ATOM 3195 C C . SER A 1 412 ? -6.093 -7.891 3.950 1.00 87.94 412 SER A C 1
ATOM 3197 O O . SER A 1 412 ? -5.342 -8.156 3.000 1.00 87.94 412 SER A O 1
ATOM 3199 N N . TYR A 1 413 ? -7.415 -7.998 3.870 1.00 86.81 413 TYR A N 1
ATOM 3200 C CA . TYR A 1 413 ? -8.190 -8.398 2.698 1.00 86.81 413 TYR A CA 1
ATOM 3201 C C . TYR A 1 413 ? -9.382 -7.436 2.544 1.00 86.81 413 TYR A C 1
ATOM 3203 O O . TYR A 1 413 ? -9.881 -6.946 3.559 1.00 86.81 413 TYR A O 1
ATOM 3211 N N . PRO A 1 414 ? -9.874 -7.164 1.320 1.00 83.62 414 PRO A N 1
ATOM 3212 C CA . PRO A 1 414 ? -11.022 -6.278 1.134 1.00 83.62 414 PRO A CA 1
ATOM 3213 C C . PRO A 1 414 ? -12.257 -6.814 1.871 1.00 83.62 414 PRO A C 1
ATOM 3215 O O . PRO A 1 414 ? -12.701 -7.938 1.609 1.00 83.62 414 PRO A O 1
ATOM 3218 N N . MET A 1 415 ? -12.807 -6.019 2.790 1.00 91.12 415 MET A N 1
ATOM 3219 C CA . MET A 1 415 ? -13.932 -6.406 3.643 1.00 91.12 415 MET A CA 1
ATOM 3220 C C . MET A 1 415 ? -14.964 -5.285 3.802 1.00 91.12 415 MET A C 1
ATOM 3222 O O . MET A 1 415 ? -14.621 -4.111 3.887 1.00 91.12 415 MET A O 1
ATOM 3226 N N . GLU A 1 416 ? -16.234 -5.668 3.865 1.00 90.69 416 GLU A N 1
ATOM 3227 C CA . GLU A 1 416 ? -17.355 -4.793 4.208 1.00 90.69 416 GLU A CA 1
ATOM 3228 C C . GLU A 1 416 ? -17.543 -4.795 5.734 1.00 90.69 416 GLU A C 1
ATOM 3230 O O . GLU A 1 416 ? -17.642 -5.855 6.362 1.00 90.69 416 GLU A O 1
ATOM 3235 N N . GLN A 1 417 ? -17.590 -3.612 6.345 1.00 93.31 417 GLN A N 1
ATOM 3236 C CA . GLN A 1 417 ? -17.780 -3.442 7.787 1.00 93.31 417 GLN A CA 1
ATOM 3237 C C . GLN A 1 417 ? -19.090 -2.693 8.054 1.00 93.31 417 GLN A C 1
ATOM 3239 O O . GLN A 1 417 ? -19.400 -1.730 7.362 1.00 93.31 417 GLN A O 1
ATOM 3244 N N . GLU A 1 418 ? -19.850 -3.146 9.054 1.00 92.38 418 GLU A N 1
ATOM 3245 C CA . GLU A 1 418 ? -21.031 -2.442 9.588 1.00 92.38 418 GLU A CA 1
ATOM 3246 C C . GLU A 1 418 ? -20.724 -1.790 10.952 1.00 92.38 418 GLU A C 1
ATOM 3248 O O . GLU A 1 418 ? -21.450 -0.903 11.401 1.00 92.38 418 GLU A O 1
ATOM 3253 N N . LYS A 1 419 ? -19.642 -2.253 11.595 1.00 94.81 419 LYS A N 1
ATOM 3254 C CA . LYS A 1 419 ? -19.089 -1.847 12.892 1.00 94.81 419 LYS A CA 1
ATOM 3255 C C . LYS A 1 419 ? -17.670 -2.404 13.044 1.00 94.81 419 LYS A C 1
ATOM 3257 O O . LYS A 1 419 ? -17.311 -3.349 12.336 1.00 94.81 419 LYS A O 1
ATOM 3262 N N . ILE A 1 420 ? -16.876 -1.885 13.979 1.00 96.25 420 ILE A N 1
ATOM 3263 C CA . ILE A 1 420 ? -15.434 -2.204 14.066 1.00 96.25 420 ILE A CA 1
ATOM 3264 C C . ILE A 1 420 ? -15.105 -3.677 14.390 1.00 96.25 420 ILE A C 1
ATOM 3266 O O . ILE A 1 420 ? -14.026 -4.150 14.052 1.00 96.25 420 ILE A O 1
ATOM 3270 N N . ASP A 1 421 ? -16.015 -4.434 15.013 1.00 95.62 421 ASP A N 1
ATOM 3271 C CA . ASP A 1 421 ? -15.838 -5.865 15.346 1.00 95.62 421 ASP A CA 1
ATOM 3272 C C . ASP A 1 421 ? -16.598 -6.830 14.400 1.00 95.62 421 ASP A C 1
ATOM 3274 O O . ASP A 1 421 ? -16.829 -8.005 14.724 1.00 95.62 421 ASP A O 1
ATOM 3278 N N . HIS A 1 422 ? -16.931 -6.332 13.203 1.00 96.69 422 HIS A N 1
ATOM 3279 C CA . HIS A 1 422 ? -17.478 -7.062 12.056 1.00 96.69 422 HIS A CA 1
ATOM 3280 C C . HIS A 1 422 ? -16.599 -6.840 10.813 1.00 96.69 422 HIS A C 1
ATOM 3282 O O . HIS A 1 422 ? -16.217 -5.708 10.513 1.00 96.69 422 HIS A O 1
ATOM 3288 N N . GLY A 1 423 ? -16.322 -7.897 10.049 1.00 95.62 423 GLY A N 1
ATOM 3289 C CA . GLY A 1 423 ? -15.530 -7.828 8.819 1.00 95.62 423 GLY A CA 1
ATOM 3290 C C . GLY A 1 423 ? -15.944 -8.897 7.818 1.00 95.62 423 GLY A C 1
ATOM 3291 O O . GLY A 1 423 ? -15.424 -10.013 7.832 1.00 95.62 423 GLY A O 1
ATOM 3292 N N . LYS A 1 424 ? -16.878 -8.559 6.927 1.00 95.94 424 LYS A N 1
ATOM 3293 C CA . LYS A 1 424 ? -17.385 -9.458 5.888 1.00 95.94 424 LYS A CA 1
ATOM 3294 C C . LYS A 1 424 ? -16.425 -9.490 4.701 1.00 95.94 424 LYS A C 1
ATOM 3296 O O . LYS A 1 424 ? -16.317 -8.506 3.974 1.00 95.94 424 LYS A O 1
ATOM 3301 N N . LEU A 1 425 ? -15.741 -10.613 4.475 1.00 92.88 425 LEU A N 1
ATOM 3302 C CA . LEU A 1 425 ? -14.776 -10.747 3.374 1.00 92.88 425 LEU A CA 1
ATOM 3303 C C . LEU A 1 425 ? -15.464 -10.576 2.011 1.00 92.88 425 LEU A C 1
ATOM 3305 O O . LEU A 1 425 ? -16.332 -11.372 1.652 1.00 92.88 425 LEU A O 1
ATOM 3309 N N . VAL A 1 426 ? -15.032 -9.593 1.217 1.00 87.94 426 VAL A N 1
ATOM 3310 C CA . VAL A 1 426 ? -15.549 -9.366 -0.146 1.00 87.94 426 VAL A CA 1
ATOM 3311 C C . VAL A 1 426 ? -14.977 -10.392 -1.121 1.00 87.94 426 VAL A C 1
ATOM 3313 O O . VAL A 1 426 ? -15.706 -10.922 -1.957 1.00 87.94 426 VAL A O 1
ATOM 3316 N N . ARG A 1 427 ? -13.661 -10.634 -1.056 1.00 83.06 427 ARG A N 1
ATOM 3317 C CA . ARG A 1 427 ? -12.922 -11.545 -1.947 1.00 83.06 427 ARG A CA 1
ATOM 3318 C C . ARG A 1 427 ? -11.528 -11.858 -1.407 1.00 83.06 427 ARG A C 1
ATOM 3320 O O . ARG A 1 427 ? -10.843 -10.957 -0.922 1.00 83.06 427 ARG A O 1
ATOM 3327 N N . TRP A 1 428 ? -11.050 -13.083 -1.585 1.00 85.81 428 TRP A N 1
ATOM 3328 C CA . TRP A 1 428 ? -9.664 -13.440 -1.295 1.00 85.81 428 TRP A CA 1
ATOM 3329 C C . TRP A 1 428 ? -8.671 -12.781 -2.273 1.00 85.81 428 TRP A C 1
ATOM 3331 O O . TRP A 1 428 ? -8.956 -12.487 -3.447 1.00 85.81 428 TRP A O 1
ATOM 3341 N N . THR A 1 429 ? -7.463 -12.557 -1.756 1.00 77.69 429 THR A N 1
ATOM 3342 C CA . THR A 1 429 ? -6.280 -12.027 -2.452 1.00 77.69 429 THR A CA 1
ATOM 3343 C C . THR A 1 429 ? -5.030 -12.764 -1.934 1.00 77.69 429 THR A C 1
ATOM 3345 O O . THR A 1 429 ? -5.155 -13.772 -1.239 1.00 77.69 429 THR A O 1
ATOM 3348 N N . LYS A 1 430 ? -3.813 -12.315 -2.286 1.00 72.88 430 LYS A N 1
ATOM 3349 C CA . LYS A 1 430 ? -2.534 -12.789 -1.697 1.00 72.88 430 LYS A CA 1
ATOM 3350 C C . LYS A 1 430 ? -2.286 -14.320 -1.763 1.00 72.88 430 LYS A C 1
ATOM 3352 O O . LYS A 1 430 ? -1.449 -14.842 -1.036 1.00 72.88 430 LYS A O 1
ATOM 3357 N N . GLY A 1 431 ? -2.976 -15.034 -2.661 1.00 75.06 431 GLY A N 1
ATOM 3358 C CA . GLY A 1 431 ? -2.863 -16.490 -2.847 1.00 75.06 431 GLY A CA 1
ATOM 3359 C C . GLY A 1 431 ? -3.801 -17.345 -1.982 1.00 75.06 431 GLY A C 1
ATOM 3360 O O . GLY A 1 431 ? -3.698 -18.568 -2.021 1.00 75.06 431 GLY A O 1
ATOM 3361 N N . PHE A 1 432 ? -4.712 -16.735 -1.222 1.00 85.56 432 PHE A N 1
ATOM 3362 C CA . PHE A 1 432 ? -5.722 -17.446 -0.435 1.00 85.56 432 PHE A CA 1
ATOM 3363 C C . PHE A 1 432 ? -6.911 -17.859 -1.312 1.00 85.56 432 PHE A C 1
ATOM 3365 O O . PHE A 1 432 ? -7.199 -17.226 -2.330 1.00 85.56 432 PHE A O 1
ATOM 3372 N N . GLY A 1 433 ? -7.587 -18.934 -0.918 1.00 89.12 433 GLY A N 1
ATOM 3373 C CA . GLY A 1 433 ? -8.736 -19.502 -1.628 1.00 89.12 433 GLY A CA 1
ATOM 3374 C C . GLY A 1 433 ? -9.671 -20.304 -0.723 1.00 89.12 433 GLY A C 1
ATOM 3375 O O . GLY A 1 433 ? -10.401 -21.162 -1.214 1.00 89.12 433 GLY A O 1
ATOM 3376 N N . ASN A 1 434 ? -9.635 -20.059 0.592 1.00 94.75 434 ASN A N 1
ATOM 3377 C CA . ASN A 1 434 ? -10.370 -20.830 1.591 1.00 94.75 434 ASN A CA 1
ATOM 3378 C C . ASN A 1 434 ? -11.888 -20.852 1.309 1.00 94.75 434 ASN A C 1
ATOM 3380 O O . ASN A 1 434 ? -12.530 -19.793 1.365 1.00 94.75 434 ASN A O 1
ATOM 3384 N N . PRO A 1 435 ? -12.488 -22.030 1.034 1.00 93.75 435 PRO A N 1
ATOM 3385 C CA . PRO A 1 435 ? -13.920 -22.137 0.784 1.00 93.75 435 PRO A CA 1
ATOM 3386 C C . PRO A 1 435 ? -14.749 -21.816 2.029 1.00 93.75 435 PRO A C 1
ATOM 3388 O O . PRO A 1 435 ? -14.354 -22.139 3.148 1.00 93.75 435 PRO A O 1
ATOM 3391 N N . ASN A 1 436 ? -15.945 -21.264 1.812 1.00 95.38 436 ASN A N 1
ATOM 3392 C CA . ASN A 1 436 ? -16.894 -20.855 2.854 1.00 95.38 436 ASN A CA 1
ATOM 3393 C C . ASN A 1 436 ? -16.410 -19.707 3.768 1.00 95.38 436 ASN A C 1
ATOM 3395 O O . ASN A 1 436 ? -16.853 -19.641 4.916 1.00 95.38 436 ASN A O 1
ATOM 3399 N N . THR A 1 437 ? -15.562 -18.799 3.263 1.00 95.88 437 THR A N 1
ATOM 3400 C CA . THR A 1 437 ? -15.221 -17.523 3.934 1.00 95.88 437 THR A CA 1
ATOM 3401 C C . THR A 1 437 ? -15.742 -16.289 3.189 1.00 95.88 437 THR A C 1
ATOM 3403 O O . THR A 1 437 ? -16.254 -15.371 3.823 1.00 95.88 437 THR A O 1
ATOM 3406 N N . GLU A 1 438 ? -15.644 -16.241 1.855 1.00 94.75 438 GLU A N 1
ATOM 3407 C CA . GLU A 1 438 ? -16.139 -15.094 1.073 1.00 94.75 438 GLU A CA 1
ATOM 3408 C C . GLU A 1 438 ? -17.645 -14.872 1.309 1.00 94.75 438 GLU A C 1
ATOM 3410 O O . GLU A 1 438 ? -18.438 -15.816 1.327 1.00 94.75 438 GLU A O 1
ATOM 3415 N N . GLY A 1 439 ? -18.037 -13.616 1.532 1.00 94.62 439 GLY A N 1
ATOM 3416 C CA . GLY A 1 439 ? -19.400 -13.216 1.876 1.00 94.62 439 GLY A CA 1
ATOM 3417 C C . GLY A 1 439 ? -19.807 -13.409 3.345 1.00 94.62 439 GLY A C 1
ATOM 3418 O O . GLY A 1 439 ? -20.934 -13.042 3.680 1.00 94.62 439 GLY A O 1
ATOM 3419 N N . ARG A 1 440 ? -18.939 -13.938 4.224 1.00 97.06 440 ARG A N 1
ATOM 3420 C CA . ARG A 1 440 ? -19.194 -14.103 5.673 1.00 97.06 440 ARG A CA 1
ATOM 3421 C C . ARG A 1 440 ? -18.379 -13.132 6.524 1.00 97.06 440 ARG A C 1
ATOM 3423 O O . ARG A 1 440 ? -17.289 -12.729 6.130 1.00 97.06 440 ARG A O 1
ATOM 3430 N N . ASP A 1 441 ? -18.895 -12.833 7.718 1.00 97.56 441 ASP A N 1
ATOM 3431 C CA . ASP A 1 441 ? -18.171 -12.125 8.779 1.00 97.56 441 ASP A CA 1
ATOM 3432 C C . ASP A 1 441 ? -17.005 -12.977 9.320 1.00 97.56 441 ASP A C 1
ATOM 3434 O O . ASP A 1 441 ? -17.199 -13.926 10.087 1.00 97.56 441 ASP A O 1
ATOM 3438 N N . CYS A 1 442 ? -15.780 -12.616 8.939 1.00 97.25 442 CYS A N 1
ATOM 3439 C CA . CYS A 1 442 ? -14.547 -13.231 9.424 1.00 97.25 442 CYS A CA 1
ATOM 3440 C C . CYS A 1 442 ? -14.315 -12.974 10.917 1.00 97.25 442 CYS A C 1
ATOM 3442 O O . CYS A 1 442 ? -13.670 -13.785 11.579 1.00 97.25 442 CYS A O 1
ATOM 3444 N N . ALA A 1 443 ? -14.855 -11.883 11.466 1.00 97.19 443 ALA A N 1
ATOM 3445 C CA . ALA A 1 443 ? -14.761 -11.585 12.888 1.00 97.19 443 ALA A CA 1
ATOM 3446 C C . ALA A 1 443 ? -15.650 -12.534 13.713 1.00 97.19 443 ALA A C 1
ATOM 3448 O O . ALA A 1 443 ? -15.228 -12.991 14.773 1.00 97.19 443 ALA A O 1
ATOM 3449 N N . ALA A 1 444 ? -16.834 -12.912 13.213 1.00 97.75 444 ALA A N 1
ATOM 3450 C CA . ALA A 1 444 ? -17.636 -13.988 13.801 1.00 97.75 444 ALA A CA 1
ATOM 3451 C C . ALA A 1 444 ? -16.945 -15.349 13.690 1.00 97.75 444 ALA A C 1
ATOM 3453 O O . ALA A 1 444 ? -16.822 -16.038 14.700 1.00 97.75 444 ALA A O 1
ATOM 3454 N N . MET A 1 445 ? -16.425 -15.700 12.508 1.00 98.19 445 MET A N 1
ATOM 3455 C CA . MET A 1 445 ? -15.687 -16.957 12.326 1.00 98.19 445 MET A CA 1
ATOM 3456 C C . MET A 1 445 ? -14.483 -17.047 13.271 1.00 98.19 445 MET A C 1
ATOM 3458 O O . MET A 1 445 ? -14.263 -18.088 13.882 1.00 98.19 445 MET A O 1
ATOM 3462 N N . PHE A 1 446 ? -13.727 -15.964 13.464 1.00 98.19 446 PHE A N 1
ATOM 3463 C CA . PHE A 1 446 ? -12.617 -15.980 14.412 1.00 98.19 446 PHE A CA 1
ATOM 3464 C C . PHE A 1 446 ? -13.084 -16.040 15.875 1.00 98.19 446 PHE A C 1
ATOM 3466 O O . PHE A 1 446 ? -12.517 -16.818 16.641 1.00 98.19 446 PHE A O 1
ATOM 3473 N N . ARG A 1 447 ? -14.162 -15.333 16.254 1.00 97.94 447 ARG A N 1
ATOM 3474 C CA . ARG A 1 447 ? -14.789 -15.451 17.588 1.00 97.94 447 ARG A CA 1
ATOM 3475 C C . ARG A 1 447 ? -15.207 -16.894 17.916 1.00 97.94 447 ARG A C 1
ATOM 3477 O O . ARG A 1 447 ? -14.869 -17.370 18.994 1.00 97.94 447 ARG A O 1
ATOM 3484 N N . GLU A 1 448 ? -15.816 -17.624 16.975 1.00 98.00 448 GLU A N 1
ATOM 3485 C CA . GLU A 1 448 ? -16.147 -19.054 17.153 1.00 98.00 448 GLU A CA 1
ATOM 3486 C C . GLU A 1 448 ? -14.907 -19.909 17.495 1.00 98.00 448 GLU A C 1
ATOM 3488 O O . GLU A 1 448 ? -14.981 -20.821 18.323 1.00 98.00 448 GLU A O 1
ATOM 3493 N N . SER A 1 449 ? -13.747 -19.605 16.899 1.00 98.19 449 SER A N 1
ATOM 3494 C CA . SER A 1 449 ? -12.485 -20.284 17.218 1.00 98.19 449 SER A CA 1
ATOM 3495 C C . SER A 1 449 ? -11.863 -19.804 18.541 1.00 98.19 449 SER A C 1
ATOM 3497 O O . SER A 1 449 ? -11.323 -20.633 19.271 1.00 98.19 449 SER A O 1
ATOM 3499 N N . LEU A 1 450 ? -11.988 -18.527 18.925 1.00 97.19 450 LEU A N 1
ATOM 3500 C CA . LEU A 1 450 ? -11.564 -18.044 20.253 1.00 97.19 450 LEU A CA 1
ATOM 3501 C C . LEU A 1 450 ? -12.329 -18.755 21.386 1.00 97.19 450 LEU A C 1
ATOM 3503 O O . LEU A 1 450 ? -11.701 -19.281 22.310 1.00 97.19 450 LEU A O 1
ATOM 3507 N N . ASP A 1 451 ? -13.658 -18.854 21.270 1.00 96.69 451 ASP A N 1
ATOM 3508 C CA . ASP A 1 451 ? -14.534 -19.542 22.233 1.00 96.69 451 ASP A CA 1
ATOM 3509 C C . ASP A 1 451 ? -14.199 -21.038 22.339 1.00 96.69 451 ASP A C 1
ATOM 3511 O O . ASP A 1 451 ? -14.074 -21.603 23.430 1.00 96.69 451 ASP A O 1
ATOM 3515 N N . LYS A 1 452 ? -14.008 -21.693 21.188 1.00 97.25 452 LYS A N 1
ATOM 3516 C CA . LYS A 1 452 ? -13.653 -23.116 21.077 1.00 97.25 452 LYS A CA 1
ATOM 3517 C C . LYS A 1 452 ? -12.326 -23.454 21.755 1.00 97.25 452 LYS A C 1
ATOM 3519 O O . LYS A 1 452 ? -12.225 -24.503 22.394 1.00 97.25 452 LYS A O 1
ATOM 3524 N N . PHE A 1 453 ? -11.325 -22.586 21.616 1.00 95.31 453 PHE A N 1
ATOM 3525 C CA . PHE A 1 453 ? -10.017 -22.732 22.261 1.00 95.31 453 PHE A CA 1
ATOM 3526 C C . PHE A 1 453 ? -9.987 -22.154 23.691 1.00 95.31 453 PHE A C 1
ATOM 3528 O O . PHE A 1 453 ? -9.019 -22.389 24.412 1.00 95.31 453 PHE A O 1
ATOM 3535 N N . LYS A 1 454 ? -11.063 -21.482 24.133 1.00 93.25 454 LYS A N 1
ATOM 3536 C CA . LYS A 1 454 ? -11.246 -20.881 25.470 1.00 93.25 454 LYS A CA 1
ATOM 3537 C C . LYS A 1 454 ? -10.152 -19.878 25.840 1.00 93.25 454 LYS A C 1
ATOM 3539 O O . LYS A 1 454 ? -9.613 -19.914 26.947 1.00 93.25 454 LYS A O 1
ATOM 3544 N N . LEU A 1 455 ? -9.791 -19.015 24.897 1.00 92.62 455 LEU A N 1
ATOM 3545 C CA . LEU A 1 455 ? -8.694 -18.070 25.091 1.00 92.62 455 LEU A CA 1
ATOM 3546 C C . LEU A 1 455 ? -9.139 -16.875 25.953 1.00 92.62 455 LEU A C 1
ATOM 3548 O O . LEU A 1 455 ? -10.222 -16.347 25.715 1.00 92.62 455 LEU A O 1
ATOM 3552 N N . PRO A 1 456 ? -8.320 -16.414 26.921 1.00 92.19 456 PRO A N 1
ATOM 3553 C CA . PRO A 1 456 ? -8.648 -15.298 27.815 1.00 92.19 456 PRO A CA 1
ATOM 3554 C C . PRO A 1 456 ? -8.435 -13.939 27.121 1.00 92.19 456 PRO A C 1
ATOM 3556 O O . PRO A 1 456 ? -7.669 -13.087 27.579 1.00 92.19 456 PRO A O 1
ATOM 3559 N N . VAL A 1 457 ? -9.061 -13.764 25.957 1.00 94.44 457 VAL A N 1
ATOM 3560 C CA . VAL A 1 457 ? -8.887 -12.609 25.073 1.00 94.44 457 VAL A CA 1
ATOM 3561 C C . VAL A 1 457 ? -10.223 -12.129 24.538 1.00 94.44 457 VAL A C 1
ATOM 3563 O O . VAL A 1 457 ? -11.087 -12.920 24.162 1.00 94.44 457 VAL A O 1
ATOM 3566 N N . LYS A 1 458 ? -10.356 -10.812 24.418 1.00 95.25 458 LYS A N 1
ATOM 3567 C CA . LYS A 1 458 ? -11.551 -10.166 23.888 1.00 95.25 458 LYS A CA 1
ATOM 3568 C C . LYS A 1 458 ? -11.207 -9.465 22.587 1.00 95.25 458 LYS A C 1
ATOM 3570 O O . LYS A 1 458 ? -10.565 -8.418 22.593 1.00 95.25 458 LYS A O 1
ATOM 3575 N N . MET A 1 459 ? -11.626 -10.036 21.460 1.00 95.94 459 MET A N 1
ATOM 3576 C CA . MET A 1 459 ? -11.473 -9.374 20.165 1.00 95.94 459 MET A CA 1
ATOM 3577 C C . MET A 1 459 ? -12.378 -8.135 20.114 1.00 95.94 459 MET A C 1
ATOM 3579 O O . MET A 1 459 ? -13.599 -8.256 20.211 1.00 95.94 459 MET A O 1
ATOM 3583 N N . VAL A 1 460 ? -11.773 -6.953 19.988 1.00 96.25 460 VAL A N 1
ATOM 3584 C CA . VAL A 1 460 ? -12.468 -5.650 20.033 1.00 96.25 460 VAL A CA 1
ATOM 3585 C C . VAL A 1 460 ? -12.536 -4.945 18.679 1.00 96.25 460 VAL A C 1
ATOM 3587 O O . VAL A 1 460 ? -13.375 -4.061 18.515 1.00 96.25 460 VAL A O 1
ATOM 3590 N N . SER A 1 461 ? -11.690 -5.331 17.722 1.00 97.12 461 SER A N 1
ATOM 3591 C CA . SER A 1 461 ? -11.629 -4.752 16.377 1.00 97.12 461 SER A CA 1
ATOM 3592 C C . SER A 1 461 ? -11.140 -5.764 15.333 1.00 97.12 461 SER A C 1
ATOM 3594 O O . SER A 1 461 ? -10.336 -6.649 15.637 1.00 97.12 461 SER A O 1
ATOM 3596 N N . ILE A 1 462 ? -11.596 -5.604 14.089 1.00 97.69 462 ILE A N 1
ATOM 3597 C CA . ILE A 1 462 ? -11.001 -6.189 12.882 1.00 97.69 462 ILE A CA 1
ATOM 3598 C C . ILE A 1 462 ? -10.683 -5.057 11.892 1.00 97.69 462 ILE A C 1
ATOM 3600 O O . ILE A 1 462 ? -11.520 -4.182 11.671 1.00 97.69 462 ILE A O 1
ATOM 3604 N N . ILE A 1 463 ? -9.468 -5.031 11.334 1.00 96.31 463 ILE A N 1
ATOM 3605 C CA . ILE A 1 463 ? -8.957 -3.896 10.541 1.00 96.31 463 ILE A CA 1
ATOM 3606 C C . ILE A 1 463 ? -8.157 -4.320 9.303 1.00 96.31 463 ILE A C 1
ATOM 3608 O O . ILE A 1 463 ? -7.610 -5.419 9.236 1.00 96.31 463 ILE A O 1
ATOM 3612 N N . ASN A 1 464 ? -8.024 -3.398 8.348 1.00 93.94 464 ASN A N 1
ATOM 3613 C CA . ASN A 1 464 ? -7.038 -3.463 7.269 1.00 93.94 464 ASN A CA 1
ATOM 3614 C C . ASN A 1 464 ? -5.652 -2.996 7.779 1.00 93.94 464 ASN A C 1
ATOM 3616 O O . ASN A 1 464 ? -5.579 -2.095 8.619 1.00 93.94 464 ASN A O 1
ATOM 3620 N N . ASP A 1 465 ? -4.557 -3.569 7.257 1.00 92.75 465 ASP A N 1
ATOM 3621 C CA . ASP A 1 465 ? -3.183 -3.177 7.631 1.00 92.75 465 ASP A CA 1
ATOM 3622 C C . ASP A 1 465 ? -2.927 -1.677 7.478 1.00 92.75 465 ASP A C 1
ATOM 3624 O O . ASP A 1 465 ? -2.353 -1.053 8.366 1.00 92.75 465 ASP A O 1
ATOM 3628 N N . THR A 1 466 ? -3.426 -1.086 6.398 1.00 95.38 466 THR A N 1
ATOM 3629 C CA . THR A 1 466 ? -3.184 0.307 6.025 1.00 95.38 466 THR A CA 1
ATOM 3630 C C . THR A 1 466 ? -3.871 1.283 6.988 1.00 95.38 466 THR A C 1
ATOM 3632 O O . THR A 1 466 ? -3.321 2.342 7.295 1.00 95.38 466 THR A O 1
ATOM 3635 N N . THR A 1 467 ? -5.033 0.910 7.538 1.00 97.38 467 THR A N 1
ATOM 3636 C CA . THR A 1 467 ? -5.682 1.639 8.644 1.00 97.38 467 THR A CA 1
ATOM 3637 C C . THR A 1 467 ? -4.843 1.552 9.919 1.00 97.38 467 THR A C 1
ATOM 3639 O O . THR A 1 467 ? -4.654 2.559 10.599 1.00 97.38 467 THR A O 1
ATOM 3642 N N . GLY A 1 468 ? -4.277 0.379 10.214 1.00 97.56 468 GLY A N 1
ATOM 3643 C CA . GLY A 1 468 ? -3.307 0.216 11.297 1.00 97.56 468 GLY A CA 1
ATOM 3644 C C . GLY A 1 468 ? -2.086 1.122 11.116 1.00 97.56 468 GLY A C 1
ATOM 3645 O O . GLY A 1 468 ? -1.697 1.819 12.051 1.00 97.56 468 GLY A O 1
ATOM 3646 N N . THR A 1 469 ? -1.522 1.188 9.906 1.00 98.00 469 THR A N 1
ATOM 3647 C CA . THR A 1 469 ? -0.363 2.034 9.568 1.00 98.00 469 THR A CA 1
ATOM 3648 C C . THR A 1 469 ? -0.646 3.519 9.810 1.00 98.00 469 THR A C 1
ATOM 3650 O O . THR A 1 469 ? 0.209 4.221 10.347 1.00 98.00 469 THR A O 1
ATOM 3653 N N . LEU A 1 470 ? -1.855 3.996 9.485 1.00 98.69 470 LEU A N 1
ATOM 3654 C CA . LEU A 1 470 ? -2.282 5.377 9.748 1.00 98.69 470 LEU A CA 1
ATOM 3655 C C . LEU A 1 470 ? -2.236 5.716 11.243 1.00 98.69 470 LEU A C 1
ATOM 3657 O O . LEU A 1 470 ? -1.674 6.742 11.628 1.00 98.69 470 LEU A O 1
ATOM 3661 N N . ILE A 1 471 ? -2.814 4.850 12.075 1.00 98.56 471 ILE A N 1
ATOM 3662 C CA . ILE A 1 471 ? -2.927 5.076 13.519 1.00 98.56 471 ILE A CA 1
ATOM 3663 C C . ILE A 1 471 ? -1.571 4.887 14.214 1.00 98.56 471 ILE A C 1
ATOM 3665 O O . ILE A 1 471 ? -1.188 5.731 15.022 1.00 98.56 471 ILE A O 1
ATOM 3669 N N . ALA A 1 472 ? -0.795 3.861 13.844 1.00 98.19 472 ALA A N 1
ATOM 3670 C CA . ALA A 1 472 ? 0.556 3.638 14.368 1.00 98.19 472 ALA A CA 1
ATOM 3671 C C . ALA A 1 472 ? 1.483 4.832 14.094 1.00 98.19 472 ALA A C 1
ATOM 3673 O O . ALA A 1 472 ? 2.126 5.349 15.009 1.00 98.19 472 ALA A O 1
ATOM 3674 N N . SER A 1 473 ? 1.518 5.320 12.848 1.00 98.06 473 SER A N 1
ATOM 3675 C CA . SER A 1 473 ? 2.345 6.476 12.50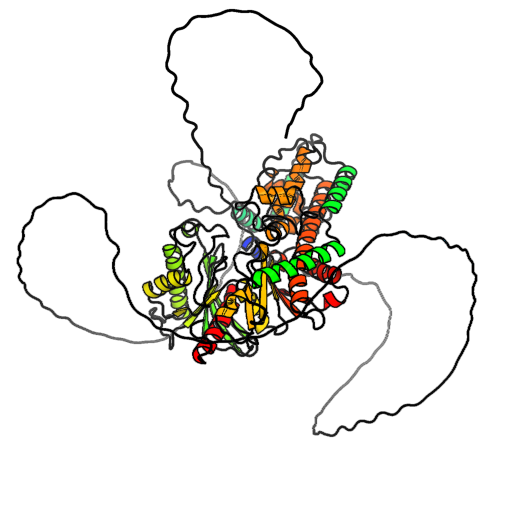3 1.00 98.06 473 SER A CA 1
ATOM 3676 C C . SER A 1 473 ? 1.835 7.781 13.113 1.00 98.06 473 SER A C 1
ATOM 3678 O O . SER A 1 473 ? 2.670 8.613 13.458 1.00 98.06 473 SER A O 1
ATOM 3680 N N . ASN A 1 474 ? 0.523 7.969 13.317 1.00 98.38 474 ASN A N 1
ATOM 3681 C CA . ASN A 1 474 ? 0.025 9.154 14.025 1.00 98.38 474 ASN A CA 1
ATOM 3682 C C . ASN A 1 474 ? 0.375 9.143 15.524 1.00 98.38 474 ASN A C 1
ATOM 3684 O O . ASN A 1 474 ? 0.798 10.175 16.035 1.00 98.38 474 ASN A O 1
ATOM 3688 N N . TYR A 1 475 ? 0.283 7.990 16.196 1.00 98.25 475 TYR A N 1
ATOM 3689 C CA . TYR A 1 475 ? 0.640 7.833 17.615 1.00 98.25 475 TYR A CA 1
ATOM 3690 C C . TYR A 1 475 ? 2.105 8.205 17.904 1.00 98.25 475 TYR A C 1
ATOM 3692 O O . TYR A 1 475 ? 2.396 8.805 18.935 1.00 98.25 475 TYR A O 1
ATOM 3700 N N . VAL A 1 476 ? 3.030 7.897 16.986 1.00 96.25 476 VAL A N 1
ATOM 3701 C CA . VAL A 1 476 ? 4.450 8.298 17.095 1.00 96.25 476 VAL A CA 1
ATOM 3702 C C . VAL A 1 476 ? 4.702 9.712 16.551 1.00 96.25 476 VAL A C 1
ATOM 3704 O O . VAL A 1 476 ? 5.573 10.426 17.049 1.00 96.25 476 VAL A O 1
ATOM 3707 N N . ASN A 1 477 ? 3.955 10.135 15.527 1.00 96.38 477 ASN A N 1
ATOM 3708 C CA . ASN A 1 477 ? 4.098 11.433 14.874 1.00 96.38 477 ASN A CA 1
ATOM 3709 C C . ASN A 1 477 ? 2.731 12.042 14.518 1.00 96.38 477 ASN A C 1
ATOM 3711 O O . ASN A 1 477 ? 2.166 11.766 13.453 1.00 96.38 477 ASN A O 1
ATOM 3715 N N . HIS A 1 478 ? 2.245 12.957 15.357 1.00 96.56 478 HIS A N 1
ATOM 3716 C CA . HIS A 1 478 ? 0.954 13.625 15.174 1.00 96.56 478 HIS A CA 1
ATOM 3717 C C . HIS A 1 478 ? 0.855 14.554 13.947 1.00 96.56 478 HIS A C 1
ATOM 3719 O O . HIS A 1 478 ? -0.229 15.088 13.704 1.00 96.56 478 HIS A O 1
ATOM 3725 N N . ASP A 1 479 ? 1.899 14.723 13.126 1.00 97.00 479 ASP A N 1
ATOM 3726 C CA . ASP A 1 479 ? 1.774 15.337 11.790 1.00 97.00 479 ASP A CA 1
ATOM 3727 C C . ASP A 1 479 ? 1.241 14.353 10.727 1.00 97.00 479 ASP A C 1
ATOM 3729 O O . ASP A 1 479 ? 0.839 14.779 9.641 1.00 97.00 479 ASP A O 1
ATOM 3733 N N . THR A 1 480 ? 1.196 13.043 11.010 1.00 98.38 480 THR A N 1
ATOM 3734 C CA . THR A 1 480 ? 0.709 12.011 10.072 1.00 98.38 480 THR A CA 1
ATOM 3735 C C . THR A 1 480 ? -0.757 12.219 9.721 1.00 98.38 480 THR A C 1
ATOM 3737 O O . THR A 1 480 ? -1.617 12.133 10.600 1.00 98.38 480 THR A O 1
ATOM 3740 N N . ARG A 1 481 ? -1.078 12.427 8.441 1.00 98.50 481 ARG A N 1
ATOM 3741 C CA . ARG A 1 481 ? -2.478 12.489 7.972 1.00 98.50 481 ARG A CA 1
ATOM 3742 C C . ARG A 1 481 ? -2.856 11.410 6.961 1.00 98.50 481 ARG A C 1
ATOM 3744 O O . ARG A 1 481 ? -4.040 11.169 6.758 1.00 98.50 481 ARG A O 1
ATOM 3751 N N . ILE A 1 482 ? -1.868 10.765 6.343 1.00 98.75 482 ILE A N 1
ATOM 3752 C CA . ILE A 1 482 ? -2.057 9.724 5.329 1.00 98.75 482 ILE A CA 1
ATOM 3753 C C . ILE A 1 482 ? -1.118 8.558 5.654 1.00 98.75 482 ILE A C 1
ATOM 3755 O O . ILE A 1 482 ? 0.041 8.778 6.010 1.00 98.75 482 ILE A O 1
ATOM 3759 N N . ALA A 1 483 ? -1.594 7.330 5.472 1.00 98.56 483 ALA A N 1
ATOM 3760 C CA . ALA A 1 483 ? -0.755 6.147 5.323 1.00 98.56 483 ALA A CA 1
ATOM 3761 C C . ALA A 1 483 ? -0.844 5.602 3.896 1.00 98.56 483 ALA A C 1
ATOM 3763 O O . ALA A 1 483 ? -1.881 5.722 3.241 1.00 98.56 483 ALA A O 1
ATOM 3764 N N . CYS A 1 484 ? 0.236 4.994 3.410 1.00 98.12 484 CYS A N 1
ATOM 3765 C CA . CYS A 1 484 ? 0.293 4.322 2.113 1.00 98.12 484 CYS A CA 1
ATOM 3766 C C . CYS A 1 484 ? 1.103 3.024 2.202 1.00 98.12 484 CYS A C 1
ATOM 3768 O O . CYS A 1 484 ? 2.154 2.983 2.838 1.00 98.12 484 CYS A O 1
ATOM 3770 N N . ILE A 1 485 ? 0.653 1.991 1.494 1.00 95.94 485 ILE A N 1
ATOM 3771 C CA . ILE A 1 485 ? 1.405 0.756 1.270 1.00 95.94 485 ILE A CA 1
ATOM 3772 C C . ILE A 1 485 ? 1.907 0.754 -0.173 1.00 95.94 485 ILE A C 1
ATOM 3774 O O . ILE A 1 485 ? 1.119 0.851 -1.114 1.00 95.94 485 ILE A O 1
ATOM 3778 N N . PHE A 1 486 ? 3.216 0.595 -0.348 1.00 96.50 486 PHE A N 1
ATOM 3779 C CA . PHE A 1 486 ? 3.897 0.424 -1.629 1.00 96.50 486 PHE A CA 1
ATOM 3780 C C . PHE A 1 486 ? 4.756 -0.846 -1.559 1.00 96.50 486 PHE A C 1
ATOM 3782 O O . PHE A 1 486 ? 5.950 -0.810 -1.254 1.00 96.50 486 PHE A O 1
ATOM 3789 N N . GLY A 1 487 ? 4.136 -2.001 -1.799 1.00 91.19 487 GLY A N 1
ATOM 3790 C CA . GLY A 1 487 ? 4.773 -3.315 -1.683 1.00 91.19 487 GLY A CA 1
ATOM 3791 C C . GLY A 1 487 ? 4.346 -4.243 -2.813 1.00 91.19 487 GLY A C 1
ATOM 3792 O O . GLY A 1 487 ? 4.325 -3.841 -3.973 1.00 91.19 487 GLY A O 1
ATOM 3793 N N . THR A 1 488 ? 3.992 -5.488 -2.484 1.00 87.19 488 THR A N 1
ATOM 3794 C CA . THR A 1 488 ? 3.424 -6.459 -3.442 1.00 87.19 488 THR A CA 1
ATOM 3795 C C . THR A 1 488 ? 2.130 -5.941 -4.083 1.00 87.19 488 THR A C 1
ATOM 3797 O O . THR A 1 488 ? 1.916 -6.151 -5.273 1.00 87.19 488 THR A O 1
ATOM 3800 N N . GLY A 1 489 ? 1.306 -5.233 -3.306 1.00 89.75 489 GLY A N 1
ATOM 3801 C CA . GLY A 1 489 ? 0.154 -4.453 -3.769 1.00 89.75 489 GLY A CA 1
ATOM 3802 C C . GLY A 1 489 ? 0.291 -2.973 -3.395 1.00 89.75 489 GLY A C 1
ATOM 3803 O O . GLY A 1 489 ? 1.356 -2.552 -2.922 1.00 89.75 489 GLY A O 1
ATOM 3804 N N . CYS A 1 490 ? -0.778 -2.192 -3.562 1.00 94.00 490 CYS A N 1
ATOM 3805 C CA . CYS A 1 490 ? -0.822 -0.802 -3.102 1.00 94.00 490 CYS A CA 1
ATOM 3806 C C . CYS A 1 490 ? -2.158 -0.396 -2.464 1.00 94.00 490 CYS A C 1
ATOM 3808 O O . CYS A 1 490 ? -3.231 -0.701 -2.985 1.00 94.00 490 CYS A O 1
ATOM 3810 N N . ASN A 1 491 ? -2.090 0.375 -1.379 1.00 95.88 491 ASN A N 1
ATOM 3811 C CA . ASN A 1 491 ? -3.270 0.919 -0.707 1.00 95.88 491 ASN A CA 1
ATOM 3812 C C . ASN A 1 491 ? -2.962 2.249 0.006 1.00 95.88 491 ASN A C 1
ATOM 3814 O O . ASN A 1 491 ? -1.793 2.584 0.200 1.00 95.88 491 ASN A O 1
ATOM 3818 N N . ALA A 1 492 ? -3.993 2.985 0.423 1.00 98.06 492 ALA A N 1
ATOM 3819 C CA . ALA A 1 492 ? -3.872 4.131 1.319 1.00 98.06 492 ALA A CA 1
ATOM 3820 C C . ALA A 1 492 ? -5.014 4.189 2.339 1.00 98.06 492 ALA A C 1
ATOM 3822 O O . ALA A 1 492 ? -6.107 3.673 2.101 1.00 98.06 492 ALA A O 1
ATOM 3823 N N . ALA A 1 493 ? -4.751 4.869 3.452 1.00 98.50 493 ALA A N 1
ATOM 3824 C CA . ALA A 1 493 ? -5.746 5.226 4.451 1.00 98.50 493 ALA A CA 1
ATOM 3825 C C . ALA A 1 493 ? -5.513 6.656 4.951 1.00 98.50 493 ALA A C 1
ATOM 3827 O O . ALA A 1 493 ? -4.384 7.153 4.950 1.00 98.50 493 ALA A O 1
ATOM 3828 N N . TYR A 1 494 ? -6.584 7.316 5.375 1.00 98.81 494 TYR A N 1
ATOM 3829 C CA . TYR A 1 494 ? -6.576 8.668 5.939 1.00 98.81 494 TYR A CA 1
ATOM 3830 C C . TYR A 1 494 ? -7.797 8.850 6.855 1.00 98.81 494 TYR A C 1
ATOM 3832 O O . TYR A 1 494 ? -8.635 7.952 6.956 1.00 98.81 494 TYR A O 1
ATOM 3840 N N . MET A 1 495 ? -7.886 9.994 7.530 1.00 98.44 495 MET A N 1
ATOM 3841 C CA . MET A 1 495 ? -9.034 10.355 8.366 1.00 98.44 495 MET A CA 1
ATOM 3842 C C . MET A 1 495 ? -9.963 11.308 7.610 1.00 98.44 495 MET A C 1
ATOM 3844 O O . MET A 1 495 ? -9.501 12.312 7.068 1.00 98.44 495 MET A O 1
ATOM 3848 N N . GLU A 1 496 ? -11.254 11.000 7.587 1.00 98.31 496 GLU A N 1
ATOM 3849 C CA . GLU A 1 496 ? -12.297 11.752 6.888 1.00 98.31 496 GLU A CA 1
ATOM 3850 C C . GLU A 1 496 ? -13.318 12.327 7.880 1.00 98.31 496 GLU A C 1
ATOM 3852 O O . GLU A 1 496 ? -13.557 11.751 8.943 1.00 98.31 496 GLU A O 1
ATOM 3857 N N . HIS A 1 497 ? -13.948 13.449 7.535 1.00 97.19 497 HIS A N 1
ATOM 3858 C CA . HIS A 1 497 ? -15.010 14.035 8.357 1.00 97.19 497 HIS A CA 1
ATOM 3859 C C . HIS A 1 497 ? -16.355 13.350 8.083 1.00 97.19 497 HIS A C 1
ATOM 3861 O O . HIS A 1 497 ? -16.745 13.192 6.928 1.00 97.19 497 HIS A O 1
ATOM 3867 N N . MET A 1 498 ? -17.125 13.016 9.122 1.00 96.69 498 MET A N 1
ATOM 3868 C CA . MET A 1 498 ? -18.385 12.260 9.003 1.00 96.69 498 MET A CA 1
ATOM 3869 C C . MET A 1 498 ? -19.396 12.879 8.020 1.00 96.69 498 MET A C 1
ATOM 3871 O O . MET A 1 498 ? -20.055 12.165 7.261 1.00 96.69 498 MET A O 1
ATOM 3875 N N . LYS A 1 499 ? -19.491 14.217 7.983 1.00 96.38 499 LYS A N 1
ATOM 3876 C CA . LYS A 1 499 ? -20.325 14.974 7.026 1.00 96.38 499 LYS A CA 1
ATOM 3877 C C . LYS A 1 499 ? -20.033 14.648 5.549 1.00 96.38 499 LYS A C 1
ATOM 3879 O O . LYS A 1 499 ? -20.945 14.719 4.727 1.00 96.38 499 LYS A O 1
ATOM 3884 N N . ASP A 1 500 ? -18.790 14.278 5.238 1.00 97.38 500 ASP A N 1
ATOM 3885 C CA . ASP A 1 500 ? -18.261 14.032 3.894 1.00 97.38 500 ASP A CA 1
ATOM 3886 C C . ASP A 1 500 ? -18.302 12.534 3.514 1.00 97.38 500 ASP A C 1
ATOM 3888 O O . ASP A 1 500 ? -17.793 12.147 2.460 1.00 97.38 500 ASP A O 1
ATOM 3892 N N . ILE A 1 501 ? -18.988 11.693 4.311 1.00 97.50 501 ILE A N 1
ATOM 3893 C CA . ILE A 1 501 ? -19.223 10.257 4.053 1.00 97.50 501 ILE A CA 1
ATOM 3894 C C . ILE A 1 501 ? -20.739 9.941 3.922 1.00 97.50 501 ILE A C 1
ATOM 3896 O O . ILE A 1 501 ? -21.300 9.212 4.751 1.00 97.50 501 ILE A O 1
ATOM 3900 N N . PRO A 1 502 ? -21.472 10.454 2.904 1.00 97.00 502 PRO A N 1
ATOM 3901 C CA . PRO A 1 502 ? -22.938 10.364 2.865 1.00 97.00 502 PRO A CA 1
ATOM 3902 C C . PRO A 1 502 ? -23.528 8.951 2.952 1.00 97.00 502 PRO A C 1
ATOM 3904 O O . PRO A 1 502 ? -24.622 8.792 3.498 1.00 97.00 502 PRO A O 1
ATOM 3907 N N . LYS A 1 503 ? -22.818 7.919 2.478 1.00 95.94 503 LYS A N 1
ATOM 3908 C CA . LYS A 1 503 ? -23.304 6.527 2.513 1.00 95.94 503 LYS A CA 1
ATOM 3909 C C . LYS A 1 503 ? -23.572 5.991 3.928 1.00 95.94 503 LYS A C 1
ATOM 3911 O O . LYS A 1 503 ? -24.554 5.274 4.125 1.00 95.94 503 LYS A O 1
ATOM 3916 N N . ILE A 1 504 ? -22.800 6.419 4.935 1.00 94.75 504 ILE A N 1
ATOM 3917 C CA . ILE A 1 504 ? -23.016 6.038 6.347 1.00 94.75 504 ILE A CA 1
ATOM 3918 C C . ILE A 1 504 ? -23.838 7.055 7.152 1.00 94.75 504 ILE A C 1
ATOM 3920 O O . ILE A 1 504 ? -24.056 6.854 8.345 1.00 94.75 504 ILE A O 1
ATOM 3924 N N . LYS A 1 505 ? -24.389 8.108 6.524 1.00 94.44 505 LYS A N 1
ATOM 3925 C CA . LYS A 1 505 ? -25.221 9.124 7.209 1.00 94.44 505 LYS A CA 1
ATOM 3926 C C . LYS A 1 505 ? -26.436 8.524 7.938 1.00 94.44 505 LYS A C 1
ATOM 3928 O O . LYS A 1 505 ? -26.949 9.112 8.886 1.00 94.44 505 LYS A O 1
ATOM 3933 N N . HIS A 1 506 ? -26.875 7.333 7.528 1.00 93.69 506 HIS A N 1
ATOM 3934 C CA . HIS A 1 506 ? -27.947 6.576 8.174 1.00 93.69 506 HIS A CA 1
ATOM 3935 C C . HIS A 1 506 ? -27.614 6.098 9.605 1.00 93.69 506 HIS A C 1
ATOM 3937 O O . HIS A 1 506 ? -28.539 5.786 10.351 1.00 93.69 506 HIS A O 1
ATOM 3943 N N . LEU A 1 507 ? -26.335 6.076 10.008 1.00 92.38 507 LEU A N 1
ATOM 3944 C CA . LEU A 1 507 ? -25.900 5.731 11.370 1.00 92.38 507 LEU A CA 1
ATOM 3945 C C . LEU A 1 507 ? -26.185 6.839 12.403 1.00 92.38 507 LEU A C 1
ATOM 3947 O O . LEU A 1 507 ? -26.115 6.583 13.601 1.00 92.38 507 LEU A O 1
ATOM 3951 N N . GLY A 1 508 ? -26.501 8.067 11.969 1.00 92.62 508 GLY A N 1
ATOM 3952 C CA . GLY A 1 508 ? -26.846 9.178 12.870 1.00 92.62 508 GLY A CA 1
ATOM 3953 C C . GLY A 1 508 ? -25.684 9.725 13.713 1.00 92.62 508 GLY A C 1
ATOM 3954 O O . GLY A 1 508 ? -25.926 10.368 14.733 1.00 92.62 508 GLY A O 1
ATOM 3955 N N . LEU A 1 509 ? -24.441 9.462 13.300 1.00 93.69 509 LEU A N 1
ATOM 3956 C CA . LEU A 1 509 ? -23.216 9.946 13.946 1.00 93.69 509 LEU A CA 1
ATOM 3957 C C . LEU A 1 509 ? -23.052 11.477 13.768 1.00 93.69 509 LEU A C 1
ATOM 3959 O O . LEU A 1 509 ? -23.562 12.019 12.781 1.00 93.69 509 LEU A O 1
ATOM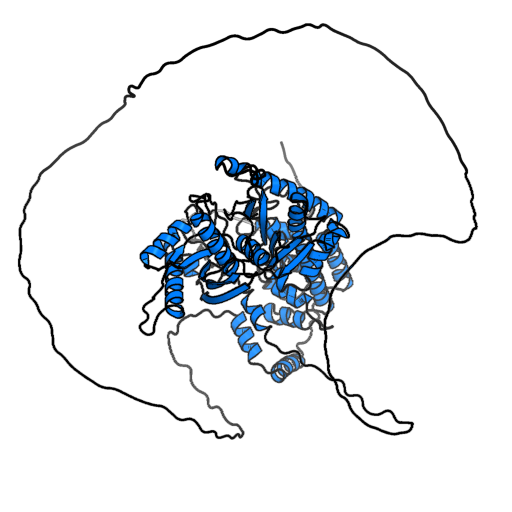 3963 N N . PRO A 1 510 ? -22.358 12.190 14.683 1.00 94.81 510 PRO A N 1
ATOM 3964 C CA . PRO A 1 510 ? -22.172 13.643 14.588 1.00 94.81 510 PRO A CA 1
ATOM 3965 C C . PRO A 1 510 ? -21.414 14.064 13.322 1.00 94.81 510 PRO A C 1
ATOM 3967 O O . PRO A 1 510 ? -20.481 13.389 12.902 1.00 94.81 510 PRO A O 1
ATOM 3970 N N . GLU A 1 511 ? -21.792 15.190 12.709 1.00 93.06 511 GLU A N 1
ATOM 3971 C CA . GLU A 1 511 ? -21.190 15.664 11.447 1.00 93.06 511 GLU A CA 1
ATOM 3972 C C . GLU A 1 511 ? -19.749 16.195 11.603 1.00 93.06 511 GLU A C 1
ATOM 3974 O O . GLU A 1 511 ? -19.020 16.303 10.614 1.00 93.06 511 GLU A O 1
ATOM 3979 N N . ASP A 1 512 ? -19.344 16.504 12.835 1.00 93.12 512 ASP A N 1
ATOM 3980 C CA . ASP A 1 512 ? -18.010 16.932 13.265 1.00 93.12 512 ASP A CA 1
ATOM 3981 C C . ASP A 1 512 ? -17.096 15.781 13.729 1.00 93.12 512 ASP A C 1
ATOM 3983 O O . ASP A 1 512 ? -15.907 16.010 13.946 1.00 93.12 512 ASP A O 1
ATOM 3987 N N . GLU A 1 513 ? -17.619 14.556 13.832 1.00 95.19 513 GLU A N 1
ATOM 3988 C CA . GLU A 1 513 ? -16.843 13.354 14.160 1.00 95.19 513 GLU A CA 1
ATOM 3989 C C . GLU A 1 513 ? -15.892 12.959 13.011 1.00 95.19 513 GLU A C 1
ATOM 3991 O O . GLU A 1 513 ? -16.175 13.198 11.830 1.00 95.19 513 GLU A O 1
ATOM 3996 N N . GLU A 1 514 ? -14.769 12.320 13.343 1.00 96.62 514 GLU A N 1
ATOM 3997 C CA . GLU A 1 514 ? -13.771 11.854 12.369 1.00 96.62 514 GLU A CA 1
ATOM 3998 C C . GLU A 1 514 ? -13.737 10.318 12.265 1.00 96.62 514 GLU A C 1
ATOM 4000 O O . GLU A 1 514 ? -13.848 9.605 13.262 1.00 96.62 514 GLU A O 1
ATOM 4005 N N . MET A 1 515 ? -13.579 9.798 11.045 1.00 97.56 515 MET A N 1
ATOM 4006 C CA . MET A 1 515 ? -13.651 8.370 10.709 1.00 97.56 515 MET A CA 1
ATOM 4007 C C . MET A 1 515 ? -12.508 7.969 9.772 1.00 97.56 515 MET A C 1
ATOM 4009 O O . MET A 1 515 ? -12.316 8.577 8.717 1.00 97.56 515 MET A O 1
ATOM 4013 N N . ALA A 1 516 ? -11.773 6.910 10.113 1.00 98.31 516 ALA A N 1
ATOM 4014 C CA . ALA A 1 516 ? -10.711 6.404 9.250 1.00 98.31 516 ALA A CA 1
ATOM 4015 C C . ALA A 1 516 ? -11.293 5.698 8.014 1.00 98.31 516 ALA A C 1
ATOM 4017 O O . ALA A 1 516 ? -12.143 4.809 8.128 1.00 98.31 516 ALA A O 1
ATOM 4018 N N . ILE A 1 517 ? -10.788 6.051 6.833 1.00 98.25 517 ILE A N 1
ATOM 4019 C CA . ILE A 1 517 ? -11.142 5.428 5.555 1.00 98.25 517 ILE A CA 1
ATOM 4020 C C . ILE A 1 517 ? -9.992 4.538 5.085 1.00 98.25 517 ILE A C 1
ATOM 4022 O O . ILE A 1 517 ? -8.853 4.992 4.972 1.00 98.25 517 ILE A O 1
ATOM 4026 N N . ASN A 1 518 ? -10.304 3.286 4.757 1.00 97.06 518 ASN A N 1
ATOM 4027 C CA . ASN A 1 518 ? -9.475 2.420 3.923 1.00 97.06 518 ASN A CA 1
ATOM 4028 C C . ASN A 1 518 ? -9.868 2.643 2.452 1.00 97.06 518 ASN A C 1
ATOM 4030 O O . ASN A 1 518 ? -10.987 2.321 2.051 1.00 97.06 518 ASN A O 1
ATOM 4034 N N . CYS A 1 519 ? -8.978 3.200 1.632 1.00 97.44 519 CYS A N 1
ATOM 4035 C CA . CYS A 1 519 ? -9.342 3.585 0.270 1.00 97.44 519 CYS A CA 1
ATOM 4036 C C . CYS A 1 519 ? -9.545 2.381 -0.670 1.00 97.44 519 CYS A C 1
ATOM 4038 O O . CYS A 1 519 ? -10.382 2.463 -1.568 1.00 97.44 519 CYS A O 1
ATOM 4040 N N . GLU A 1 520 ? -8.771 1.298 -0.502 1.00 94.25 520 GLU A N 1
ATOM 4041 C CA . GLU A 1 520 ? -8.574 0.213 -1.491 1.00 94.25 520 GLU A CA 1
ATOM 4042 C C . GLU A 1 520 ? -8.247 0.763 -2.900 1.00 94.25 520 GLU A C 1
ATOM 4044 O O . GLU A 1 520 ? -8.724 0.289 -3.934 1.00 94.25 520 GLU A O 1
ATOM 4049 N N . TYR A 1 521 ? -7.423 1.818 -2.957 1.00 97.00 521 TYR A N 1
ATOM 4050 C CA . TYR A 1 521 ? -7.252 2.636 -4.168 1.00 97.00 521 TYR A CA 1
ATOM 4051 C C . TYR A 1 521 ? -6.512 1.956 -5.332 1.00 97.00 521 TYR A C 1
ATOM 4053 O O . TYR A 1 521 ? -6.421 2.527 -6.417 1.00 97.00 521 TYR A O 1
ATOM 4061 N N . GLY A 1 522 ? -6.017 0.726 -5.144 1.00 95.62 522 GLY A N 1
ATOM 4062 C CA . GLY A 1 522 ? -5.399 -0.079 -6.201 1.00 95.62 522 GLY A CA 1
ATOM 4063 C C . GLY A 1 522 ? -6.356 -0.361 -7.362 1.00 95.62 522 GLY A C 1
ATOM 4064 O O . GLY A 1 522 ? -5.921 -0.522 -8.504 1.00 95.62 522 GLY A O 1
ATOM 4065 N N . ALA A 1 523 ? -7.661 -0.324 -7.081 1.00 94.88 523 ALA A N 1
ATOM 4066 C CA . ALA A 1 523 ? -8.732 -0.422 -8.058 1.00 94.88 523 ALA A CA 1
ATOM 4067 C C . ALA A 1 523 ? -8.950 0.852 -8.903 1.00 94.88 523 ALA A C 1
ATOM 4069 O O . ALA A 1 523 ? -9.744 0.793 -9.844 1.00 94.88 523 ALA A O 1
ATOM 4070 N N . PHE A 1 524 ? -8.262 1.976 -8.646 1.00 97.81 524 PHE A N 1
ATOM 4071 C CA . PHE A 1 524 ? -8.397 3.194 -9.460 1.00 97.81 524 PHE A CA 1
ATOM 4072 C C . PHE A 1 524 ? -8.211 2.895 -10.958 1.00 97.81 524 PHE A C 1
ATOM 4074 O O . PHE A 1 524 ? -7.329 2.138 -11.365 1.00 97.81 524 PHE A O 1
ATOM 4081 N N . ASP A 1 525 ? -9.104 3.479 -11.757 1.00 96.44 525 ASP A N 1
ATOM 4082 C CA . ASP A 1 525 ? -9.255 3.276 -13.202 1.00 96.44 525 ASP A CA 1
ATOM 4083 C C . ASP A 1 525 ? -9.582 1.847 -13.689 1.00 96.44 525 ASP A C 1
ATOM 4085 O O . ASP A 1 525 ? -9.422 1.530 -14.866 1.00 96.44 525 ASP A O 1
ATOM 4089 N N . SER A 1 526 ? -10.090 0.972 -12.815 1.00 95.50 526 SER A N 1
ATOM 4090 C CA . SER A 1 526 ? -10.562 -0.361 -13.222 1.00 95.50 526 SER A CA 1
ATOM 4091 C C . SER A 1 526 ? -11.796 -0.327 -14.137 1.00 95.50 526 SER A C 1
ATOM 4093 O O . SER A 1 526 ? -12.556 0.643 -14.188 1.00 95.50 526 SER A O 1
ATOM 4095 N N . PHE A 1 527 ? -12.011 -1.442 -14.839 1.00 94.06 527 PHE A N 1
ATOM 4096 C CA . PHE A 1 527 ? -13.112 -1.746 -15.765 1.00 94.06 527 PHE A CA 1
ATOM 4097 C C . PHE A 1 527 ? -13.161 -0.905 -17.047 1.00 94.06 527 PHE A C 1
ATOM 4099 O O . PHE A 1 527 ? -13.209 -1.476 -18.136 1.00 94.06 527 PHE A O 1
ATOM 4106 N N . LYS A 1 528 ? -13.171 0.427 -16.940 1.00 92.00 528 LYS A N 1
ATOM 4107 C CA . LYS A 1 528 ? -13.311 1.344 -18.085 1.00 92.00 528 LYS A CA 1
ATOM 4108 C C . LYS A 1 528 ? -11.987 1.887 -18.615 1.00 92.00 528 LYS A C 1
ATOM 4110 O O . LYS A 1 528 ? -11.902 2.163 -19.809 1.00 92.00 528 LYS A O 1
ATOM 4115 N N . HIS A 1 529 ? -10.989 2.050 -17.744 1.00 92.56 529 HIS A N 1
ATOM 4116 C CA . HIS A 1 529 ? -9.681 2.632 -18.069 1.00 92.56 529 HIS A CA 1
ATOM 4117 C C . HIS A 1 529 ? -9.755 4.079 -18.613 1.00 92.56 529 HIS A C 1
ATOM 4119 O O . HIS A 1 529 ? -8.972 4.465 -19.479 1.00 92.56 529 HIS A O 1
ATOM 4125 N N . GLU A 1 530 ? -10.729 4.878 -18.157 1.00 93.12 530 GLU A N 1
ATOM 4126 C CA . GLU A 1 530 ? -11.035 6.224 -18.678 1.00 93.12 530 GLU A CA 1
ATOM 4127 C C . GLU A 1 530 ? -10.196 7.363 -18.057 1.00 93.12 530 GLU A C 1
ATOM 4129 O O . GLU A 1 530 ? -10.175 8.477 -18.586 1.00 93.12 530 GLU A O 1
ATOM 4134 N N . HIS A 1 531 ? -9.460 7.096 -16.974 1.00 94.62 531 HIS A N 1
ATOM 4135 C CA . HIS A 1 531 ? -8.628 8.067 -16.255 1.00 94.62 531 HIS A CA 1
ATOM 4136 C C . HIS A 1 531 ? -7.120 7.939 -16.525 1.00 94.62 531 HIS A C 1
ATOM 4138 O O . HIS A 1 531 ? -6.379 8.870 -16.197 1.00 94.62 531 HIS A O 1
ATOM 4144 N N . MET A 1 532 ? -6.648 6.834 -17.108 1.00 95.06 532 MET A N 1
ATOM 4145 C CA . MET A 1 532 ? -5.232 6.572 -17.403 1.00 95.06 532 MET A CA 1
ATOM 4146 C C . MET A 1 532 ? -4.976 5.964 -18.796 1.00 95.06 532 MET A C 1
ATOM 4148 O O . MET A 1 532 ? -3.821 5.667 -19.101 1.00 95.06 532 MET A O 1
ATOM 4152 N N . ALA A 1 533 ? -5.983 5.826 -19.674 1.00 92.94 533 ALA A N 1
ATOM 4153 C CA . ALA A 1 533 ? -5.834 5.310 -21.053 1.00 92.94 533 ALA A CA 1
ATOM 4154 C C . ALA A 1 533 ? -4.588 5.832 -21.797 1.00 92.94 533 ALA A C 1
ATOM 4156 O O . ALA A 1 533 ? -3.885 5.086 -22.467 1.00 92.94 533 ALA A O 1
ATOM 4157 N N . GLU A 1 534 ? -4.298 7.123 -21.646 1.00 92.81 534 GLU A N 1
ATOM 4158 C CA . GLU A 1 534 ? -3.170 7.841 -22.254 1.00 92.81 534 GLU A CA 1
ATOM 4159 C C . GLU A 1 534 ? -1.759 7.476 -21.742 1.00 92.81 534 GLU A C 1
ATOM 4161 O O . GLU A 1 534 ? -0.780 7.997 -22.280 1.00 92.81 534 GLU A O 1
ATOM 4166 N N . ILE A 1 535 ? -1.647 6.655 -20.691 1.00 95.81 535 ILE A N 1
ATOM 4167 C CA . ILE A 1 535 ? -0.378 6.184 -20.102 1.00 95.81 535 ILE A CA 1
ATOM 4168 C C . ILE A 1 535 ? -0.318 4.663 -19.886 1.00 95.81 535 ILE A C 1
ATOM 4170 O O . ILE A 1 535 ? 0.740 4.146 -19.521 1.00 95.81 535 ILE A O 1
ATOM 4174 N N . ARG A 1 536 ? -1.425 3.935 -20.102 1.00 96.25 536 ARG A N 1
ATOM 4175 C CA . ARG A 1 536 ? -1.411 2.468 -20.155 1.00 96.25 536 ARG A CA 1
ATOM 4176 C C . ARG A 1 536 ? -0.685 2.029 -21.424 1.00 96.25 536 ARG A C 1
ATOM 4178 O O . ARG A 1 536 ? -1.001 2.474 -22.524 1.00 96.25 536 ARG A O 1
ATOM 4185 N N . THR A 1 537 ? 0.305 1.162 -21.271 1.00 98.00 537 THR A N 1
ATOM 4186 C CA . THR A 1 537 ? 1.099 0.619 -22.378 1.00 98.00 537 THR A CA 1
ATOM 4187 C C . THR A 1 537 ? 0.585 -0.764 -22.783 1.00 98.00 537 THR A C 1
ATOM 4189 O O . THR A 1 537 ? -0.124 -1.410 -22.010 1.00 98.00 537 THR A O 1
ATOM 4192 N N . LYS A 1 538 ? 1.016 -1.283 -23.944 1.00 97.88 538 LYS A N 1
ATOM 4193 C CA . LYS A 1 538 ? 0.726 -2.677 -24.345 1.00 97.88 538 LYS A CA 1
ATOM 4194 C C . LYS A 1 538 ? 1.177 -3.716 -23.303 1.00 97.88 538 LYS A C 1
ATOM 4196 O O . LYS A 1 538 ? 0.619 -4.805 -23.244 1.00 97.88 538 LYS A O 1
ATOM 4201 N N . TYR A 1 539 ? 2.160 -3.377 -22.463 1.00 98.50 539 TYR A N 1
ATOM 4202 C CA . TYR A 1 539 ? 2.647 -4.235 -21.382 1.00 98.50 539 TYR A CA 1
ATOM 4203 C C . TYR A 1 539 ? 1.706 -4.216 -20.172 1.00 98.50 539 TYR A C 1
ATOM 4205 O O . TYR A 1 539 ? 1.408 -5.269 -19.618 1.00 98.50 539 TYR A O 1
ATOM 4213 N N . ASP A 1 540 ? 1.174 -3.044 -19.808 1.00 98.31 540 ASP A N 1
ATOM 4214 C CA . ASP A 1 540 ? 0.168 -2.916 -18.743 1.00 98.31 540 ASP A CA 1
ATOM 4215 C C . ASP A 1 540 ? -1.159 -3.571 -19.149 1.00 98.31 540 ASP A C 1
ATOM 4217 O O . ASP A 1 540 ? -1.822 -4.194 -18.326 1.00 98.31 540 ASP A O 1
ATOM 4221 N N . GLU A 1 541 ? -1.537 -3.461 -20.427 1.00 97.69 541 GLU A N 1
ATOM 4222 C CA . GLU A 1 541 ? -2.698 -4.148 -21.002 1.00 97.69 541 GLU A CA 1
ATOM 4223 C C . GLU A 1 541 ? -2.497 -5.671 -21.037 1.00 97.69 541 GLU A C 1
ATOM 4225 O O . GLU A 1 541 ? -3.394 -6.415 -20.640 1.00 97.69 541 GLU A O 1
ATOM 4230 N N . TYR A 1 542 ? -1.311 -6.156 -21.427 1.00 98.06 542 TYR A N 1
ATOM 4231 C CA . TYR A 1 542 ? -0.990 -7.585 -21.368 1.00 98.06 542 TYR A CA 1
ATOM 4232 C C . TYR A 1 542 ? -1.073 -8.122 -19.931 1.00 98.06 542 TYR A C 1
ATOM 4234 O O . TYR A 1 542 ? -1.712 -9.150 -19.707 1.00 98.06 542 TYR A O 1
ATOM 4242 N N . ILE A 1 543 ? -0.466 -7.429 -18.961 1.00 97.62 543 ILE A N 1
ATOM 4243 C CA . ILE A 1 543 ? -0.506 -7.800 -17.536 1.00 97.62 543 ILE A CA 1
ATOM 4244 C C . ILE A 1 543 ? -1.937 -7.770 -17.003 1.00 97.62 543 ILE A C 1
ATOM 4246 O O . ILE A 1 543 ? -2.325 -8.658 -16.247 1.00 97.62 543 ILE A O 1
ATOM 4250 N N . ASP A 1 544 ? -2.735 -6.782 -17.408 1.00 96.12 544 ASP A N 1
ATOM 4251 C CA . ASP A 1 544 ? -4.143 -6.688 -17.041 1.00 96.12 544 ASP A CA 1
ATOM 4252 C C . ASP A 1 544 ? -4.938 -7.901 -17.534 1.00 96.12 544 ASP A C 1
ATOM 4254 O O . ASP A 1 544 ? -5.542 -8.599 -16.718 1.00 96.12 544 ASP A O 1
ATOM 4258 N N . LEU A 1 545 ? -4.873 -8.188 -18.836 1.00 96.56 545 LEU A N 1
ATOM 4259 C CA . LEU A 1 545 ? -5.624 -9.258 -19.500 1.00 96.56 545 LEU A CA 1
ATOM 4260 C C . LEU A 1 545 ? -5.212 -10.677 -19.074 1.00 96.56 545 LEU A C 1
ATOM 4262 O O . LEU A 1 545 ? -6.048 -11.578 -19.116 1.00 96.56 545 LEU A O 1
ATOM 4266 N N . HIS A 1 546 ? -3.956 -10.883 -18.666 1.00 94.19 546 HIS A N 1
ATOM 4267 C CA . HIS A 1 546 ? -3.431 -12.193 -18.250 1.00 94.19 546 HIS A CA 1
ATOM 4268 C C . HIS A 1 546 ? -3.332 -12.368 -16.724 1.00 94.19 546 HIS A C 1
ATOM 4270 O O . HIS A 1 546 ? -2.827 -13.391 -16.255 1.00 94.19 546 HIS A O 1
ATOM 4276 N N . SER A 1 547 ? -3.814 -11.405 -15.930 1.00 88.94 547 SER A N 1
ATOM 4277 C CA . SER A 1 547 ? -3.907 -11.555 -14.474 1.00 88.94 547 SER A CA 1
ATOM 4278 C C . SER A 1 547 ? -5.060 -12.488 -14.068 1.00 88.94 547 SER A C 1
ATOM 4280 O O . SER A 1 547 ? -5.953 -12.814 -14.848 1.00 88.94 547 SER A O 1
ATOM 4282 N N . ASN A 1 548 ? -5.068 -12.904 -12.800 1.00 82.12 548 ASN A N 1
ATOM 4283 C CA . ASN A 1 548 ? -6.172 -13.654 -12.194 1.00 82.12 548 ASN A CA 1
ATOM 4284 C C . ASN A 1 548 ? -7.510 -12.886 -12.136 1.00 82.12 548 ASN A C 1
ATOM 4286 O O . ASN A 1 548 ? -8.542 -13.512 -11.897 1.00 82.12 548 ASN A O 1
ATOM 4290 N N . LYS A 1 549 ? -7.497 -11.557 -12.305 1.00 83.62 549 LYS A N 1
ATOM 4291 C CA . LYS A 1 549 ? -8.673 -10.672 -12.291 1.00 83.62 549 LYS A CA 1
ATOM 4292 C C . LYS A 1 549 ? -8.508 -9.585 -13.373 1.00 83.62 549 LYS A C 1
ATOM 4294 O O . LYS A 1 549 ? -8.042 -8.480 -13.069 1.00 83.62 549 LYS A O 1
ATOM 4299 N N . PRO A 1 550 ? -8.814 -9.891 -14.650 1.00 93.56 550 PRO A N 1
ATOM 4300 C CA . PRO A 1 550 ? -8.719 -8.921 -15.737 1.00 93.56 550 PRO A CA 1
ATOM 4301 C C . PRO A 1 550 ? -9.618 -7.704 -15.528 1.00 93.56 550 PRO A C 1
ATOM 4303 O O . PRO A 1 550 ? -10.738 -7.820 -15.036 1.00 93.56 550 PRO A O 1
ATOM 4306 N N . HIS A 1 551 ? -9.104 -6.538 -15.904 1.00 94.38 551 HIS A N 1
ATOM 4307 C CA . HIS A 1 551 ? -9.687 -5.204 -15.746 1.00 94.38 551 HIS A CA 1
ATOM 4308 C C . HIS A 1 551 ? -9.884 -4.704 -14.307 1.00 94.38 551 HIS A C 1
ATOM 4310 O O . HIS A 1 551 ? -10.244 -3.542 -14.137 1.00 94.38 551 HIS A O 1
ATOM 4316 N N . GLU A 1 552 ? -9.611 -5.513 -13.281 1.00 92.56 552 GLU A N 1
ATOM 4317 C CA . GLU A 1 552 ? -9.515 -5.067 -11.884 1.00 92.56 552 GLU A CA 1
ATOM 4318 C C . GLU A 1 552 ? -8.092 -4.605 -11.531 1.00 92.56 552 GLU A C 1
ATOM 4320 O O . GLU A 1 552 ? -7.127 -4.979 -12.199 1.00 92.56 552 GLU A O 1
ATOM 4325 N N . GLN A 1 553 ? -7.948 -3.853 -10.434 1.00 93.12 553 GLN A N 1
ATOM 4326 C CA . GLN A 1 553 ? -6.657 -3.437 -9.865 1.00 93.12 553 GLN A CA 1
ATOM 4327 C C . GLN A 1 553 ? -5.758 -2.643 -10.838 1.00 93.12 553 GLN A C 1
ATOM 4329 O O . GLN A 1 553 ? -4.536 -2.779 -10.813 1.00 93.12 553 GLN A O 1
ATOM 4334 N N . SER A 1 554 ? -6.339 -1.828 -11.726 1.00 95.88 554 SER A N 1
ATOM 4335 C CA . SER A 1 554 ? -5.595 -1.192 -12.831 1.00 95.88 554 SER A CA 1
ATOM 4336 C C . SER A 1 554 ? -4.436 -0.299 -12.374 1.00 95.88 554 SER A C 1
ATOM 4338 O O . SER A 1 554 ? -3.335 -0.406 -12.913 1.00 95.88 554 SER A O 1
ATOM 4340 N N . TYR A 1 555 ? -4.645 0.537 -11.356 1.00 97.94 555 TYR A N 1
ATOM 4341 C CA . TYR A 1 555 ? -3.594 1.378 -10.776 1.00 97.94 555 TYR A CA 1
ATOM 4342 C C . TYR A 1 555 ? -2.528 0.558 -10.042 1.00 97.94 555 TYR A C 1
ATOM 4344 O O . TYR A 1 555 ? -1.335 0.773 -10.259 1.00 97.94 555 TYR A O 1
ATOM 4352 N N . GLU A 1 556 ? -2.931 -0.454 -9.269 1.00 97.00 556 GLU A N 1
ATOM 4353 C CA . GLU A 1 556 ? -1.998 -1.373 -8.605 1.00 97.00 556 GLU A CA 1
ATOM 4354 C C . GLU A 1 556 ? -1.106 -2.121 -9.609 1.00 97.00 556 GLU A C 1
ATOM 4356 O O . GLU A 1 556 ? 0.111 -2.174 -9.423 1.00 97.00 556 GLU A O 1
ATOM 4361 N N . LYS A 1 557 ? -1.675 -2.618 -10.716 1.00 96.69 557 LYS A N 1
ATOM 4362 C CA . LYS A 1 557 ? -0.939 -3.290 -11.804 1.00 96.69 557 LYS A CA 1
ATOM 4363 C C . LYS A 1 557 ? 0.130 -2.403 -12.453 1.00 96.69 557 LYS A C 1
ATOM 4365 O O . LYS A 1 557 ? 1.115 -2.925 -12.968 1.00 96.69 557 LYS A O 1
ATOM 4370 N N . MET A 1 558 ? -0.030 -1.077 -12.413 1.00 97.75 558 MET A N 1
ATOM 4371 C CA . MET A 1 558 ? 0.929 -0.127 -12.992 1.00 97.75 558 MET A CA 1
ATOM 4372 C C . MET A 1 558 ? 2.054 0.297 -12.035 1.00 97.75 558 MET A C 1
ATOM 4374 O O . MET A 1 558 ? 3.096 0.752 -12.525 1.00 97.75 558 MET A O 1
ATOM 4378 N N . ILE A 1 559 ? 1.862 0.169 -10.711 1.00 97.62 559 ILE A N 1
ATOM 4379 C CA . ILE A 1 559 ? 2.802 0.688 -9.695 1.00 97.62 559 ILE A CA 1
ATOM 4380 C C . ILE A 1 559 ? 3.379 -0.363 -8.738 1.00 97.62 559 ILE A C 1
ATOM 4382 O O . ILE A 1 559 ? 4.505 -0.183 -8.279 1.00 97.62 559 ILE A O 1
ATOM 4386 N N . ALA A 1 560 ? 2.660 -1.438 -8.414 1.00 95.50 560 ALA A N 1
ATOM 4387 C CA . ALA A 1 560 ? 3.039 -2.329 -7.319 1.00 95.50 560 ALA A CA 1
ATOM 4388 C C . ALA A 1 560 ? 4.150 -3.330 -7.689 1.00 95.50 560 ALA A C 1
ATOM 4390 O O . ALA A 1 560 ? 4.296 -3.774 -8.831 1.00 95.50 560 ALA A O 1
ATOM 4391 N N . GLY A 1 561 ? 4.925 -3.730 -6.680 1.00 94.25 561 GLY A N 1
ATOM 4392 C CA . GLY A 1 561 ? 6.128 -4.556 -6.795 1.00 94.25 561 GLY A CA 1
ATOM 4393 C C . GLY A 1 561 ? 5.889 -6.007 -7.220 1.00 94.25 561 GLY A C 1
ATOM 4394 O O . GLY A 1 561 ? 6.857 -6.724 -7.466 1.00 94.25 561 GLY A O 1
ATOM 4395 N N . LEU A 1 562 ? 4.635 -6.447 -7.349 1.00 92.12 562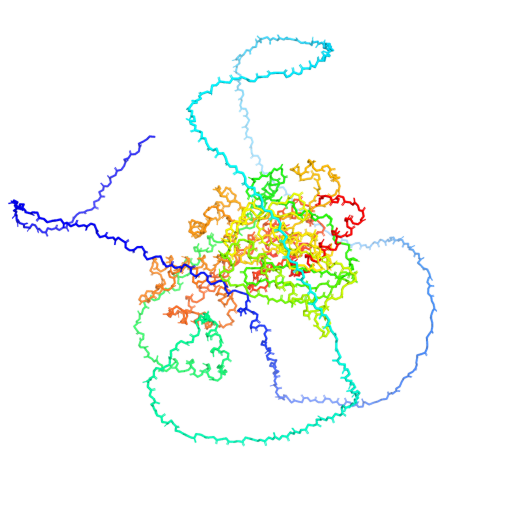 LEU A N 1
ATOM 4396 C CA . LEU A 1 562 ? 4.296 -7.707 -8.016 1.00 92.12 562 LEU A CA 1
ATOM 4397 C C . LEU A 1 562 ? 4.468 -7.629 -9.546 1.00 92.12 562 LEU A C 1
ATOM 4399 O O . LEU A 1 562 ? 4.715 -8.653 -10.175 1.00 92.12 562 LEU A O 1
ATOM 4403 N N . TYR A 1 563 ? 4.367 -6.435 -10.143 1.00 96.62 563 TYR A N 1
ATOM 4404 C CA . TYR A 1 563 ? 4.208 -6.274 -11.595 1.00 96.62 563 TYR A CA 1
ATOM 4405 C C . TYR A 1 563 ? 5.410 -5.632 -12.305 1.00 96.62 563 TYR A C 1
ATOM 4407 O O . TYR A 1 563 ? 5.586 -5.848 -13.502 1.00 96.62 563 TYR A O 1
ATOM 4415 N N . LEU A 1 564 ? 6.278 -4.891 -11.600 1.00 98.38 564 LEU A N 1
ATOM 4416 C CA . LEU A 1 564 ? 7.411 -4.180 -12.228 1.00 98.38 564 LEU A CA 1
ATOM 4417 C C . LEU A 1 564 ? 8.391 -5.131 -12.943 1.00 98.38 564 LEU A C 1
ATOM 4419 O O . LEU A 1 564 ? 8.868 -4.819 -14.035 1.00 98.38 564 LEU A O 1
ATOM 4423 N N . GLY A 1 565 ? 8.637 -6.310 -12.362 1.00 98.19 565 GLY A N 1
ATOM 4424 C CA . GLY A 1 565 ? 9.434 -7.372 -12.982 1.00 98.19 565 GLY A CA 1
ATOM 4425 C C . GLY A 1 565 ? 8.807 -7.951 -14.256 1.00 98.19 565 GLY A C 1
ATOM 4426 O O . GLY A 1 565 ? 9.515 -8.183 -15.234 1.00 98.19 565 GLY A O 1
ATOM 4427 N N . GLU A 1 566 ? 7.480 -8.098 -14.305 1.00 98.38 566 GLU A N 1
ATOM 4428 C CA . GLU A 1 566 ? 6.774 -8.574 -15.502 1.00 98.38 566 GLU A CA 1
ATOM 4429 C C . GLU A 1 566 ? 6.729 -7.501 -16.602 1.00 98.38 566 GLU A C 1
ATOM 4431 O O . GLU A 1 566 ? 6.915 -7.830 -17.772 1.00 98.38 566 GLU A O 1
ATOM 4436 N N . ILE A 1 567 ? 6.597 -6.212 -16.251 1.00 98.69 567 ILE A N 1
ATOM 4437 C CA . ILE A 1 567 ? 6.736 -5.098 -17.211 1.00 98.69 567 ILE A CA 1
ATOM 4438 C C . ILE A 1 567 ? 8.124 -5.146 -17.864 1.00 98.69 567 ILE A C 1
ATOM 4440 O O . ILE A 1 567 ? 8.230 -5.093 -19.090 1.00 98.69 567 ILE A O 1
ATOM 4444 N N . PHE A 1 568 ? 9.184 -5.302 -17.061 1.00 98.75 568 PHE A N 1
ATOM 4445 C CA . PHE A 1 568 ? 10.551 -5.465 -17.561 1.00 98.75 568 PHE A CA 1
ATOM 4446 C C . PHE A 1 568 ? 10.673 -6.699 -18.466 1.00 98.75 568 PHE A C 1
ATOM 4448 O O . PHE A 1 568 ? 11.136 -6.579 -19.599 1.00 98.75 568 PHE A O 1
ATOM 4455 N N . ARG A 1 569 ? 10.202 -7.869 -18.016 1.00 98.62 569 ARG A N 1
ATOM 4456 C CA . ARG A 1 569 ? 10.251 -9.122 -18.786 1.00 98.62 569 ARG A CA 1
ATOM 4457 C C . ARG A 1 569 ? 9.562 -8.996 -20.145 1.00 98.62 569 ARG A C 1
ATOM 4459 O O . ARG A 1 569 ? 10.116 -9.447 -21.144 1.00 98.62 569 ARG A O 1
ATOM 4466 N N . LEU A 1 570 ? 8.386 -8.373 -20.197 1.00 98.75 570 LEU A N 1
ATOM 4467 C CA . LEU A 1 570 ? 7.643 -8.166 -21.441 1.00 98.75 570 LEU A CA 1
ATOM 4468 C C . LEU A 1 570 ? 8.374 -7.216 -22.394 1.00 98.75 570 LEU A C 1
ATOM 4470 O O . LEU A 1 570 ? 8.387 -7.475 -23.593 1.00 98.75 570 LEU A O 1
ATOM 4474 N N . CYS A 1 571 ? 9.047 -6.182 -21.878 1.00 98.56 571 CYS A N 1
ATOM 4475 C CA . CYS A 1 571 ? 9.931 -5.345 -22.692 1.00 98.56 571 CYS A CA 1
ATOM 4476 C C . CYS A 1 571 ? 11.100 -6.158 -23.268 1.00 98.56 571 CYS A C 1
ATOM 4478 O O . CYS A 1 571 ? 11.426 -5.993 -24.435 1.00 98.56 571 CYS A O 1
ATOM 4480 N N . ILE A 1 572 ? 11.715 -7.052 -22.485 1.00 97.94 572 ILE A N 1
ATOM 4481 C CA . ILE A 1 572 ? 12.802 -7.920 -22.966 1.00 97.94 572 ILE A CA 1
ATOM 4482 C C . ILE A 1 572 ? 12.308 -8.917 -24.024 1.00 97.94 572 ILE A C 1
ATOM 4484 O O . ILE A 1 572 ? 12.995 -9.114 -25.021 1.00 97.94 572 ILE A O 1
ATOM 4488 N N . CYS A 1 573 ? 11.118 -9.502 -23.859 1.00 98.19 573 CYS A N 1
ATOM 4489 C CA . CYS A 1 573 ? 10.543 -10.419 -24.851 1.00 98.19 573 CYS A CA 1
ATOM 4490 C C . CYS A 1 573 ? 10.235 -9.712 -26.177 1.00 98.19 573 CYS A C 1
ATOM 4492 O O . CYS A 1 573 ? 10.596 -10.230 -27.226 1.00 98.19 573 CYS A O 1
ATOM 4494 N N . ASP A 1 574 ? 9.683 -8.494 -26.133 1.00 97.31 574 ASP A N 1
ATOM 4495 C CA . ASP A 1 574 ? 9.431 -7.668 -27.325 1.00 97.31 574 ASP A CA 1
ATOM 4496 C C . ASP A 1 574 ? 10.715 -7.440 -28.149 1.00 97.31 574 ASP A C 1
ATOM 4498 O O . ASP A 1 574 ? 10.689 -7.460 -29.374 1.00 97.31 574 ASP A O 1
ATOM 4502 N N . LEU A 1 575 ? 11.864 -7.295 -27.476 1.00 96.69 575 LEU A N 1
ATOM 4503 C CA . LEU A 1 575 ? 13.178 -7.131 -28.109 1.00 96.69 575 LEU A CA 1
ATOM 4504 C C . LEU A 1 575 ? 13.826 -8.441 -28.574 1.00 96.69 575 LEU A C 1
ATOM 4506 O O . LEU A 1 575 ? 14.713 -8.401 -29.424 1.00 96.69 575 LEU A O 1
ATOM 4510 N N . ILE A 1 576 ? 13.423 -9.584 -28.024 1.00 95.88 576 ILE A N 1
ATOM 4511 C CA . ILE A 1 576 ? 13.818 -10.908 -28.523 1.00 95.88 576 ILE A CA 1
ATOM 4512 C C . ILE A 1 576 ? 13.022 -11.214 -29.801 1.00 95.88 576 ILE A C 1
ATOM 4514 O O . ILE A 1 576 ? 13.614 -11.585 -30.813 1.00 95.88 576 ILE A O 1
ATOM 4518 N N . ASP A 1 577 ? 11.710 -10.957 -29.792 1.00 94.88 577 ASP A N 1
ATOM 4519 C CA . ASP A 1 577 ? 10.816 -11.125 -30.946 1.00 94.88 577 ASP A CA 1
ATOM 4520 C C . ASP A 1 577 ? 11.160 -10.165 -32.103 1.00 94.88 577 ASP A C 1
ATOM 4522 O O . ASP A 1 577 ? 11.101 -10.550 -33.273 1.00 94.88 577 ASP A O 1
ATOM 4526 N N . GLU A 1 578 ? 11.580 -8.929 -31.804 1.00 94.25 578 GLU A N 1
ATOM 4527 C CA . GLU A 1 578 ? 12.131 -7.984 -32.792 1.00 94.25 578 GLU A CA 1
ATOM 4528 C C . GLU A 1 578 ? 13.551 -8.354 -33.279 1.00 94.25 578 GLU A C 1
ATOM 4530 O O . GLU A 1 578 ? 14.089 -7.683 -34.163 1.00 94.25 578 GLU A O 1
ATOM 4535 N N . GLY A 1 579 ? 14.172 -9.407 -32.733 1.00 92.31 579 GLY A N 1
ATOM 4536 C CA . GLY A 1 579 ? 15.515 -9.856 -33.111 1.00 92.31 579 GLY A CA 1
ATOM 4537 C C . GLY A 1 579 ? 16.630 -8.884 -32.715 1.00 92.31 579 GLY A C 1
ATOM 4538 O O . GLY A 1 579 ? 17.629 -8.774 -33.422 1.00 92.31 579 GLY A O 1
ATOM 4539 N N . ILE A 1 580 ? 16.444 -8.143 -31.620 1.00 93.06 580 ILE A N 1
ATOM 4540 C CA . ILE A 1 580 ? 17.395 -7.148 -31.108 1.00 93.06 580 ILE A CA 1
ATOM 4541 C C . ILE A 1 580 ? 18.305 -7.770 -30.049 1.00 93.06 580 ILE A C 1
ATOM 4543 O O . ILE A 1 580 ? 19.520 -7.630 -30.138 1.00 93.06 580 ILE A O 1
ATOM 4547 N N . LEU A 1 581 ? 17.733 -8.453 -29.054 1.00 94.62 581 LEU A N 1
ATOM 4548 C CA . LEU A 1 581 ? 18.482 -9.070 -27.955 1.00 94.62 581 LEU A CA 1
ATOM 4549 C C . LEU A 1 581 ? 18.748 -10.559 -28.197 1.00 94.62 581 LEU A C 1
ATOM 4551 O O . LEU A 1 581 ? 17.891 -11.283 -28.698 1.00 94.62 581 LEU A O 1
ATOM 4555 N N . PHE A 1 582 ? 19.911 -11.020 -27.727 1.00 93.25 582 PHE A N 1
ATOM 4556 C CA . PHE A 1 582 ? 20.226 -12.439 -27.506 1.00 93.25 582 PHE A CA 1
ATOM 4557 C C . PHE A 1 582 ? 20.099 -13.369 -28.732 1.00 93.25 582 PHE A C 1
ATOM 4559 O O . PHE A 1 582 ? 19.861 -14.569 -28.570 1.00 93.25 582 PHE A O 1
ATOM 4566 N N . LEU A 1 583 ? 20.289 -12.861 -29.957 1.00 88.25 583 LEU A N 1
ATOM 4567 C CA . LEU A 1 583 ? 20.290 -13.695 -31.165 1.00 88.25 583 LEU A CA 1
ATOM 4568 C C . LEU A 1 583 ? 21.300 -14.850 -31.036 1.00 88.25 583 LEU A C 1
ATOM 4570 O O . LEU A 1 583 ? 22.442 -14.657 -30.625 1.00 88.25 583 LEU A O 1
ATOM 4574 N N . GLY A 1 584 ? 20.871 -16.062 -31.393 1.00 88.56 584 GLY A N 1
ATOM 4575 C CA . GLY A 1 584 ? 21.676 -17.284 -31.258 1.00 88.56 584 GLY A CA 1
ATOM 4576 C C . GLY A 1 584 ? 21.689 -17.904 -29.852 1.00 88.56 584 GLY A C 1
ATOM 4577 O O . GLY A 1 584 ? 22.131 -19.042 -29.703 1.00 88.56 584 GLY A O 1
ATOM 4578 N N . GLN A 1 585 ? 21.162 -17.220 -28.831 1.00 94.69 585 GLN A N 1
ATOM 4579 C CA . GLN A 1 585 ? 21.037 -17.753 -27.470 1.00 94.69 585 GLN A CA 1
ATOM 4580 C C . GLN A 1 585 ? 19.658 -18.391 -27.212 1.00 94.69 585 GLN A C 1
ATOM 4582 O O . GLN A 1 585 ? 18.726 -18.263 -28.003 1.00 94.69 585 GLN A O 1
ATOM 4587 N N . ASN A 1 586 ? 19.519 -19.111 -26.093 1.00 94.62 586 ASN A N 1
ATOM 4588 C CA . ASN A 1 586 ? 18.323 -19.900 -25.780 1.00 94.62 586 ASN A CA 1
ATOM 4589 C C . ASN A 1 586 ? 17.407 -19.199 -24.756 1.00 94.62 586 ASN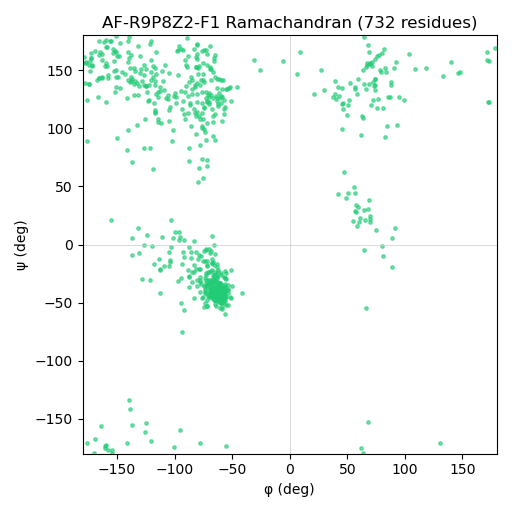 A C 1
ATOM 4591 O O . ASN A 1 586 ? 17.526 -19.399 -23.545 1.00 94.62 586 ASN A O 1
ATOM 4595 N N . THR A 1 587 ? 16.477 -18.385 -25.252 1.00 95.94 587 THR A N 1
ATOM 4596 C CA . THR A 1 587 ? 15.680 -17.416 -24.477 1.00 95.94 587 THR A CA 1
ATOM 4597 C C . THR A 1 587 ? 14.527 -17.990 -23.650 1.00 95.94 587 THR A C 1
ATOM 4599 O O . THR A 1 587 ? 14.014 -17.283 -22.784 1.00 95.94 587 THR A O 1
ATOM 4602 N N . TYR A 1 588 ? 14.171 -19.271 -23.815 1.00 95.56 588 TYR A N 1
ATOM 4603 C CA . TYR A 1 588 ? 12.939 -19.896 -23.286 1.00 95.56 588 TYR A CA 1
ATOM 4604 C C . TYR A 1 588 ? 12.644 -19.697 -21.784 1.00 95.56 588 TYR A C 1
ATOM 4606 O O . TYR A 1 588 ? 11.503 -19.837 -21.340 1.00 95.56 588 TYR A O 1
ATOM 4614 N N . LYS A 1 589 ? 13.660 -19.396 -20.964 1.00 96.94 589 LYS A N 1
ATOM 4615 C CA . LYS A 1 589 ? 13.476 -19.088 -19.537 1.00 96.94 589 LYS A CA 1
ATOM 4616 C C . LYS A 1 589 ? 12.965 -17.664 -19.291 1.00 96.94 589 LYS A C 1
ATOM 4618 O O . LYS A 1 589 ? 12.226 -17.477 -18.331 1.00 96.94 589 LYS A O 1
ATOM 4623 N N . LEU A 1 590 ? 13.337 -16.695 -20.134 1.00 96.44 590 LEU A N 1
ATOM 4624 C CA . LEU A 1 590 ? 12.886 -15.293 -20.098 1.00 96.44 590 LEU A CA 1
ATOM 4625 C C . LEU A 1 590 ? 11.430 -15.154 -20.577 1.00 96.44 590 LEU A C 1
ATOM 4627 O O . LEU A 1 590 ? 10.683 -14.302 -20.103 1.00 96.44 590 LEU A O 1
ATOM 4631 N N . GLU A 1 591 ? 11.006 -16.035 -21.482 1.00 94.12 591 GLU A N 1
ATOM 4632 C CA . GLU A 1 591 ? 9.636 -16.106 -22.011 1.00 94.12 591 GLU A CA 1
ATOM 4633 C C . GLU A 1 591 ? 8.601 -16.536 -20.951 1.00 94.12 591 GLU A C 1
ATOM 4635 O O . GLU A 1 591 ? 7.400 -16.325 -21.128 1.00 94.12 591 GLU A O 1
ATOM 4640 N N . LYS A 1 592 ? 9.044 -17.093 -19.816 1.00 96.50 592 LYS A N 1
ATOM 4641 C CA . LYS A 1 592 ? 8.169 -17.511 -18.717 1.00 96.50 592 LYS A CA 1
ATOM 4642 C C . LYS A 1 592 ? 7.646 -16.306 -17.918 1.00 96.50 592 LYS A C 1
ATOM 4644 O O . LYS A 1 592 ? 8.410 -15.626 -17.241 1.00 96.50 592 LYS A O 1
ATOM 4649 N N . THR A 1 593 ? 6.327 -16.122 -17.905 1.00 94.69 593 THR A N 1
ATOM 4650 C CA . THR A 1 593 ? 5.598 -15.150 -17.065 1.00 94.69 593 THR A CA 1
ATOM 4651 C C . THR A 1 593 ? 6.072 -15.148 -15.605 1.00 94.69 593 THR A C 1
ATOM 4653 O O . THR A 1 593 ? 6.231 -16.211 -14.995 1.00 94.69 593 THR A O 1
ATOM 4656 N N . ASN A 1 594 ? 6.258 -13.954 -15.038 1.00 91.75 594 ASN A N 1
ATOM 4657 C CA . ASN A 1 594 ? 6.680 -13.679 -13.660 1.00 91.75 594 ASN A CA 1
ATOM 4658 C C . ASN A 1 594 ? 8.023 -14.326 -13.258 1.00 91.75 594 ASN A C 1
ATOM 4660 O O . ASN A 1 594 ? 8.227 -14.652 -12.089 1.00 91.75 594 ASN A O 1
ATOM 4664 N N . VAL A 1 595 ? 8.944 -14.551 -14.206 1.00 96.75 595 VAL A N 1
ATOM 4665 C CA . VAL A 1 595 ? 10.296 -15.064 -13.893 1.00 96.75 595 VAL A CA 1
ATOM 4666 C C . VAL A 1 595 ? 11.249 -13.984 -13.359 1.00 96.75 595 VAL A C 1
ATOM 4668 O O . VAL A 1 595 ? 12.218 -14.313 -12.680 1.00 96.75 595 VAL A O 1
ATOM 4671 N N . PHE A 1 596 ? 10.959 -12.709 -13.633 1.00 97.00 596 PHE A N 1
ATOM 4672 C CA . PHE A 1 596 ? 11.573 -11.566 -12.961 1.00 97.00 596 PHE A CA 1
ATOM 4673 C C . PHE A 1 596 ? 10.616 -11.070 -11.878 1.00 97.00 596 PHE A C 1
ATOM 4675 O O . PHE A 1 596 ? 9.489 -10.675 -12.178 1.00 97.00 596 PHE A O 1
ATOM 4682 N N . ASP A 1 597 ? 11.080 -11.047 -10.633 1.00 93.44 597 ASP A N 1
ATOM 4683 C CA . ASP A 1 597 ? 10.467 -10.242 -9.578 1.00 93.44 597 ASP A CA 1
ATOM 4684 C C . ASP A 1 597 ? 11.091 -8.830 -9.540 1.00 93.44 597 ASP A C 1
ATOM 4686 O O . ASP A 1 597 ? 12.014 -8.500 -10.290 1.00 93.44 597 ASP A O 1
ATOM 4690 N N . THR A 1 598 ? 10.588 -7.968 -8.658 1.00 95.44 598 THR A N 1
ATOM 4691 C CA . THR A 1 598 ? 11.107 -6.599 -8.505 1.00 95.44 598 THR A CA 1
ATOM 4692 C C . THR A 1 598 ? 12.492 -6.536 -7.840 1.00 95.44 598 THR A C 1
ATOM 4694 O O . THR A 1 598 ? 13.198 -5.545 -8.019 1.00 95.44 598 THR A O 1
ATOM 4697 N N . ALA A 1 599 ? 12.947 -7.577 -7.131 1.00 95.50 599 ALA A N 1
ATOM 4698 C CA . ALA A 1 599 ? 14.296 -7.602 -6.564 1.00 95.50 599 ALA A CA 1
ATOM 4699 C C . ALA A 1 599 ? 15.370 -7.726 -7.657 1.00 95.50 599 ALA A C 1
ATOM 4701 O O . ALA A 1 599 ? 16.434 -7.127 -7.507 1.00 95.50 599 ALA A O 1
ATOM 4702 N N . PHE A 1 600 ? 15.085 -8.382 -8.793 1.00 97.81 600 PHE A N 1
ATOM 4703 C CA . PHE A 1 600 ? 15.952 -8.294 -9.980 1.00 97.81 600 PHE A CA 1
ATOM 4704 C C . PHE A 1 600 ? 16.140 -6.837 -10.428 1.00 97.81 600 PHE A C 1
ATOM 4706 O O . PHE A 1 600 ? 17.268 -6.424 -10.679 1.00 97.81 600 PHE A O 1
ATOM 4713 N N . LEU A 1 601 ? 15.065 -6.042 -10.500 1.00 98.38 601 LEU A N 1
ATOM 4714 C CA . LEU A 1 601 ? 15.143 -4.632 -10.905 1.00 98.38 601 LEU A CA 1
ATOM 4715 C C . LEU A 1 601 ? 15.942 -3.808 -9.888 1.00 98.38 601 LEU A C 1
ATOM 4717 O O . LEU A 1 601 ? 16.845 -3.077 -10.294 1.00 98.38 601 LEU A O 1
ATOM 4721 N N . SER A 1 602 ? 15.688 -3.987 -8.587 1.00 97.31 602 SER A N 1
ATOM 4722 C CA . SER A 1 602 ? 16.479 -3.348 -7.527 1.00 97.31 602 SER A CA 1
ATOM 4723 C C . SER A 1 602 ? 17.970 -3.683 -7.640 1.00 97.31 602 SER A C 1
ATOM 4725 O O . SER A 1 602 ? 18.800 -2.782 -7.570 1.00 97.31 602 SER A O 1
ATOM 4727 N N . LEU A 1 603 ? 18.328 -4.954 -7.856 1.00 97.50 603 LEU A N 1
ATOM 4728 C CA . LEU A 1 603 ? 19.724 -5.388 -7.992 1.00 97.50 603 LEU A CA 1
ATOM 4729 C C . LEU A 1 603 ? 20.386 -4.844 -9.266 1.00 97.50 603 LEU A C 1
ATOM 4731 O O . LEU A 1 603 ? 21.536 -4.414 -9.209 1.00 97.50 603 LEU A O 1
ATOM 4735 N N . MET A 1 604 ? 19.670 -4.810 -10.396 1.00 97.50 604 MET A N 1
ATOM 4736 C CA . MET A 1 604 ? 20.179 -4.220 -11.642 1.00 97.50 604 MET A CA 1
ATOM 4737 C C . MET A 1 604 ? 20.366 -2.704 -11.546 1.00 97.50 604 MET A C 1
ATOM 4739 O O . MET A 1 604 ? 21.266 -2.151 -12.178 1.00 97.50 604 MET A O 1
ATOM 4743 N N . GLU A 1 605 ? 19.525 -2.021 -10.773 1.00 96.75 605 GLU A N 1
ATOM 4744 C CA . GLU A 1 605 ? 19.614 -0.577 -10.589 1.00 96.75 605 GLU A CA 1
ATOM 4745 C C . GLU A 1 605 ? 20.679 -0.170 -9.557 1.00 96.75 605 GLU A C 1
ATOM 4747 O O . GLU A 1 605 ? 21.363 0.839 -9.752 1.00 96.75 605 GLU A O 1
ATOM 4752 N N . SER A 1 606 ? 20.853 -0.965 -8.497 1.00 95.31 606 SER A N 1
ATOM 4753 C CA . SER A 1 606 ? 21.860 -0.753 -7.450 1.00 95.31 606 SER A CA 1
ATOM 4754 C C . SER A 1 606 ? 23.279 -1.191 -7.814 1.00 95.31 606 SER A C 1
ATOM 4756 O O . SER A 1 606 ? 24.177 -0.887 -7.032 1.00 95.31 606 SER A O 1
ATOM 4758 N N . ASP A 1 607 ? 23.505 -1.891 -8.933 1.00 93.75 607 ASP A N 1
ATOM 4759 C CA . ASP A 1 607 ? 24.833 -2.407 -9.297 1.00 93.75 607 ASP A CA 1
ATOM 4760 C C . ASP A 1 607 ? 25.875 -1.266 -9.387 1.00 93.75 607 ASP A C 1
ATOM 4762 O O . ASP A 1 607 ? 25.775 -0.414 -10.282 1.00 93.75 607 ASP A O 1
ATOM 4766 N N . PRO A 1 608 ? 26.866 -1.220 -8.472 1.00 89.75 608 PRO A N 1
ATOM 4767 C CA . PRO A 1 608 ? 27.835 -0.135 -8.394 1.00 89.75 608 PRO A CA 1
ATOM 4768 C C . PRO A 1 608 ? 29.057 -0.365 -9.295 1.00 89.75 608 PRO A C 1
ATOM 4770 O O . PRO A 1 608 ? 29.948 0.479 -9.308 1.00 89.75 608 PRO A O 1
ATOM 4773 N N . THR A 1 609 ? 29.141 -1.504 -9.990 1.00 90.44 609 THR A N 1
ATOM 4774 C CA . THR A 1 609 ? 30.289 -1.852 -10.840 1.00 90.44 609 THR A CA 1
ATOM 4775 C C . THR A 1 609 ? 30.153 -1.246 -12.235 1.00 90.44 609 THR A C 1
ATOM 4777 O O . THR A 1 609 ? 29.057 -1.212 -12.800 1.00 90.44 609 THR A O 1
ATOM 4780 N N . ASP A 1 610 ? 31.266 -0.786 -12.812 1.00 87.31 610 ASP A N 1
ATOM 4781 C CA . ASP A 1 610 ? 31.280 -0.210 -14.162 1.00 87.31 610 ASP A CA 1
ATOM 4782 C C . ASP A 1 610 ? 30.982 -1.280 -15.230 1.00 87.31 610 ASP A C 1
ATOM 4784 O O . ASP A 1 610 ? 30.315 -1.003 -16.227 1.00 87.31 610 ASP A O 1
ATOM 4788 N N . GLU A 1 611 ? 31.393 -2.530 -14.993 1.00 90.88 611 GLU A N 1
ATOM 4789 C CA . GLU A 1 611 ? 31.128 -3.686 -15.856 1.00 90.88 611 GLU A CA 1
ATOM 4790 C C . GLU A 1 611 ? 29.736 -4.317 -15.650 1.00 90.88 611 GLU A C 1
ATOM 4792 O O . GLU A 1 611 ? 29.356 -5.214 -16.413 1.00 90.88 611 GLU A O 1
ATOM 4797 N N . LEU A 1 612 ? 28.974 -3.868 -14.645 1.00 94.06 612 LEU A N 1
ATOM 4798 C CA . LEU A 1 612 ? 27.662 -4.398 -14.242 1.00 94.06 612 LEU A CA 1
ATOM 4799 C C . LEU A 1 612 ? 27.680 -5.907 -13.930 1.00 94.06 612 LEU A C 1
ATOM 4801 O O . LEU A 1 612 ? 26.871 -6.688 -14.439 1.00 94.06 612 LEU A O 1
ATOM 4805 N N . LEU A 1 613 ? 28.635 -6.331 -13.100 1.00 93.06 613 LEU A N 1
ATOM 4806 C CA . LEU A 1 613 ? 28.893 -7.735 -12.760 1.00 93.06 613 LEU A CA 1
ATOM 4807 C C . LEU A 1 613 ? 27.725 -8.418 -12.034 1.00 93.06 613 LEU A C 1
ATOM 4809 O O . LEU A 1 613 ? 27.546 -9.629 -12.186 1.00 93.06 613 LEU A O 1
ATOM 4813 N N . THR A 1 614 ? 26.908 -7.673 -11.283 1.00 94.56 614 THR A N 1
ATOM 4814 C CA . THR A 1 614 ? 25.690 -8.213 -10.655 1.00 94.56 614 THR A CA 1
ATOM 4815 C C . THR A 1 614 ? 24.677 -8.560 -11.735 1.00 94.56 614 THR A C 1
ATOM 4817 O O . THR A 1 614 ? 24.118 -9.655 -11.726 1.00 94.56 614 THR A O 1
ATOM 4820 N N . VAL A 1 615 ? 24.494 -7.671 -12.717 1.00 96.06 615 VAL A N 1
ATOM 4821 C CA . VAL A 1 615 ? 23.604 -7.911 -13.863 1.00 96.06 615 VAL A CA 1
ATOM 4822 C C . VAL A 1 615 ? 24.093 -9.102 -14.694 1.00 96.06 615 VAL A C 1
ATOM 4824 O O . VAL A 1 615 ? 23.284 -9.967 -15.027 1.00 96.06 615 VAL A O 1
ATOM 4827 N N . THR A 1 616 ? 25.404 -9.226 -14.945 1.00 95.94 616 THR A N 1
ATOM 4828 C CA . THR A 1 616 ? 25.989 -10.427 -15.578 1.00 95.94 616 THR A CA 1
ATOM 4829 C C . THR A 1 616 ? 25.629 -11.687 -14.791 1.00 95.94 616 THR A C 1
ATOM 4831 O O . THR A 1 616 ? 25.075 -12.630 -15.349 1.00 95.94 616 THR A O 1
ATOM 4834 N N . GLY A 1 617 ? 25.876 -11.686 -13.476 1.00 95.12 617 GLY A N 1
ATOM 4835 C CA . GLY A 1 617 ? 25.591 -12.822 -12.601 1.00 95.12 617 GLY A CA 1
ATOM 4836 C C . GLY A 1 617 ? 24.118 -13.237 -12.608 1.00 95.12 617 GLY A C 1
ATOM 4837 O O . GLY A 1 617 ? 23.830 -14.431 -12.670 1.00 95.12 617 GLY A O 1
ATOM 4838 N N . LEU A 1 618 ? 23.185 -12.278 -12.610 1.00 95.88 618 LEU A N 1
ATOM 4839 C CA . LEU A 1 618 ? 21.746 -12.550 -12.701 1.00 95.88 618 LEU A CA 1
ATOM 4840 C C . LEU A 1 618 ? 21.384 -13.259 -14.018 1.00 95.88 618 LEU A C 1
ATOM 4842 O O . LEU A 1 618 ? 20.717 -14.297 -13.990 1.00 95.88 618 LEU A O 1
ATOM 4846 N N . PHE A 1 619 ? 21.842 -12.741 -15.162 1.00 97.38 619 PHE A N 1
ATOM 4847 C CA . PHE A 1 619 ? 21.505 -13.315 -16.469 1.00 97.38 619 PHE A CA 1
ATOM 4848 C C . PHE A 1 619 ? 22.171 -14.678 -16.708 1.00 97.38 619 PHE A C 1
ATOM 4850 O O . PHE A 1 619 ? 21.488 -15.633 -17.097 1.00 97.38 619 PHE A O 1
ATOM 4857 N N . THR A 1 620 ? 23.453 -14.833 -16.375 1.00 96.25 620 THR A N 1
ATOM 4858 C CA . THR A 1 620 ? 24.161 -16.110 -16.534 1.00 96.25 620 THR A CA 1
ATOM 4859 C C . THR A 1 620 ? 23.645 -17.178 -15.557 1.00 96.25 620 THR A C 1
ATOM 4861 O O . THR A 1 620 ? 23.426 -18.316 -15.968 1.00 96.25 620 THR A O 1
ATOM 4864 N N . HIS A 1 621 ? 23.390 -16.851 -14.281 1.00 95.62 621 HIS A N 1
ATOM 4865 C CA . HIS A 1 621 ? 22.991 -17.853 -13.278 1.00 95.62 621 HIS A CA 1
ATOM 4866 C C . HIS A 1 621 ? 21.549 -18.346 -13.451 1.00 95.62 621 HIS A C 1
ATOM 4868 O O . HIS A 1 621 ? 21.306 -19.554 -13.475 1.00 95.62 621 HIS A O 1
ATOM 4874 N N . PHE A 1 622 ? 20.580 -17.432 -13.564 1.00 94.94 622 PHE A N 1
ATOM 4875 C CA . PHE A 1 622 ? 19.165 -17.809 -13.637 1.00 94.94 622 PHE A CA 1
ATOM 4876 C C . PHE A 1 622 ? 18.763 -18.195 -15.061 1.00 94.94 622 PHE A C 1
ATOM 4878 O O . PHE A 1 622 ? 18.143 -19.244 -15.285 1.00 94.94 622 PHE A O 1
ATOM 4885 N N . PHE A 1 623 ? 19.162 -17.388 -16.044 1.00 96.62 623 PHE A N 1
ATOM 4886 C CA . PHE A 1 623 ? 18.715 -17.561 -17.423 1.00 96.62 623 PHE A CA 1
ATOM 4887 C C . PHE A 1 623 ? 19.686 -18.397 -18.262 1.00 96.62 623 PHE A C 1
ATOM 4889 O O . PHE A 1 623 ? 19.233 -19.194 -19.084 1.00 96.62 623 PHE A O 1
ATOM 4896 N N . GLY A 1 624 ? 20.986 -18.389 -17.961 1.00 96.38 624 GLY A N 1
ATOM 4897 C CA . GLY A 1 624 ? 21.995 -19.002 -18.834 1.00 96.38 624 GLY A CA 1
ATOM 4898 C C . GLY A 1 624 ? 22.136 -18.212 -20.133 1.00 96.38 624 GLY A C 1
ATOM 4899 O O . GLY A 1 624 ? 22.226 -18.808 -21.201 1.00 96.38 624 GLY A O 1
ATOM 4900 N N . ILE A 1 625 ? 22.048 -16.887 -20.007 1.00 96.50 625 ILE A N 1
ATOM 4901 C CA . ILE A 1 625 ? 22.156 -15.904 -21.081 1.00 96.50 625 ILE A CA 1
ATOM 4902 C C . ILE A 1 625 ? 23.419 -15.088 -20.823 1.00 96.50 625 ILE A C 1
ATOM 4904 O O . ILE A 1 625 ? 23.597 -14.547 -19.727 1.00 96.50 625 ILE A O 1
ATOM 4908 N N . ASP A 1 626 ? 24.277 -15.005 -21.830 1.00 95.00 626 ASP A N 1
ATOM 4909 C CA . ASP A 1 626 ? 25.448 -14.138 -21.836 1.00 95.00 626 ASP A CA 1
ATOM 4910 C C . ASP A 1 626 ? 25.047 -12.746 -22.331 1.00 95.00 626 ASP A C 1
ATOM 4912 O O . ASP A 1 626 ? 24.173 -12.601 -23.188 1.00 95.00 626 ASP A O 1
ATOM 4916 N N . THR A 1 627 ? 25.665 -11.705 -21.773 1.00 94.44 627 THR A N 1
ATOM 4917 C CA . THR A 1 627 ? 25.272 -10.308 -22.024 1.00 94.44 627 THR A CA 1
ATOM 4918 C C . THR A 1 627 ? 26.470 -9.445 -22.404 1.00 94.44 627 THR A C 1
ATOM 4920 O O . THR A 1 627 ? 27.574 -9.641 -21.881 1.00 94.44 627 THR A O 1
ATOM 4923 N N . THR A 1 628 ? 26.263 -8.438 -23.251 1.00 93.69 628 THR A N 1
ATOM 4924 C CA . THR A 1 628 ? 27.248 -7.363 -23.459 1.00 93.69 628 THR A CA 1
ATOM 4925 C C . THR A 1 628 ? 27.128 -6.275 -22.390 1.00 93.69 628 THR A C 1
ATOM 4927 O O . THR A 1 628 ? 26.165 -6.234 -21.617 1.00 93.69 628 THR A O 1
ATOM 4930 N N . ILE A 1 629 ? 28.109 -5.371 -22.314 1.00 93.31 629 ILE A N 1
ATOM 4931 C CA . ILE A 1 629 ? 28.035 -4.240 -21.380 1.00 93.31 629 ILE A CA 1
ATOM 4932 C C . ILE A 1 629 ? 26.933 -3.247 -21.781 1.00 93.31 629 ILE A C 1
ATOM 4934 O O . ILE A 1 629 ? 26.237 -2.718 -20.916 1.00 93.31 629 ILE A O 1
ATOM 4938 N N . GLU A 1 630 ? 26.711 -3.050 -23.077 1.00 94.19 630 GLU A N 1
ATOM 4939 C CA . GLU A 1 630 ? 25.664 -2.196 -23.638 1.00 94.19 630 GLU A CA 1
ATOM 4940 C C . GLU A 1 630 ? 24.271 -2.737 -23.281 1.00 94.19 630 GLU A C 1
ATOM 4942 O O . GLU A 1 630 ? 23.417 -1.980 -22.812 1.00 94.19 630 GLU A O 1
ATOM 4947 N N . GLU A 1 631 ? 24.064 -4.053 -23.413 1.00 95.75 631 GLU A N 1
ATOM 4948 C CA . GLU A 1 631 ? 22.842 -4.750 -22.990 1.00 95.75 631 GLU A CA 1
ATOM 4949 C C . GLU A 1 631 ? 22.596 -4.568 -21.480 1.00 95.75 631 GLU A C 1
ATOM 4951 O O . GLU A 1 631 ? 21.513 -4.143 -21.073 1.00 95.75 631 GLU A O 1
ATOM 4956 N N . ARG A 1 632 ? 23.613 -4.776 -20.629 1.00 96.62 632 ARG A N 1
ATOM 4957 C CA . ARG A 1 632 ? 23.485 -4.570 -19.170 1.00 96.62 632 ARG A CA 1
ATOM 4958 C C . ARG A 1 632 ? 23.199 -3.115 -18.797 1.00 96.62 632 ARG A C 1
ATOM 4960 O O . ARG A 1 632 ? 22.354 -2.858 -17.936 1.00 96.62 632 ARG A O 1
ATOM 4967 N N . GLN A 1 633 ? 23.849 -2.153 -19.454 1.00 96.06 633 GLN A N 1
ATOM 4968 C CA . GLN A 1 633 ? 23.570 -0.727 -19.256 1.00 96.06 633 GLN A CA 1
ATOM 4969 C C . GLN A 1 633 ? 22.145 -0.369 -19.687 1.00 96.06 633 GLN A C 1
ATOM 4971 O O . GLN A 1 633 ? 21.488 0.433 -19.018 1.00 96.06 633 GLN A O 1
ATOM 4976 N N . PHE A 1 634 ? 21.647 -0.965 -20.772 1.00 97.19 634 PHE A N 1
ATOM 4977 C CA . PHE A 1 634 ? 20.257 -0.842 -21.197 1.00 97.19 634 PHE A CA 1
ATOM 4978 C C . PHE A 1 634 ? 19.295 -1.419 -20.141 1.00 97.19 634 PHE A C 1
ATOM 4980 O O . PHE A 1 634 ? 18.353 -0.726 -19.753 1.00 97.19 634 PHE A O 1
ATOM 4987 N N . PHE A 1 635 ? 19.563 -2.606 -19.582 1.00 98.06 635 PHE A N 1
ATOM 4988 C CA . PHE A 1 635 ? 18.735 -3.206 -18.521 1.00 98.06 635 PHE A CA 1
ATOM 4989 C C . PHE A 1 635 ? 18.679 -2.339 -17.257 1.00 98.06 635 PHE A C 1
ATOM 4991 O O . PHE A 1 635 ? 17.588 -2.068 -16.753 1.00 98.06 635 PHE A O 1
ATOM 4998 N N . ARG A 1 636 ? 19.822 -1.820 -16.787 1.00 97.81 636 ARG A N 1
ATOM 4999 C CA . ARG A 1 636 ? 19.895 -0.890 -15.642 1.00 97.81 636 ARG A CA 1
ATOM 5000 C C . ARG A 1 636 ? 19.114 0.409 -15.894 1.00 97.81 636 ARG A C 1
ATOM 5002 O O . ARG A 1 636 ? 18.416 0.887 -14.999 1.00 97.81 636 ARG A O 1
ATOM 5009 N N . LYS A 1 637 ? 19.181 0.970 -17.109 1.00 97.81 637 LYS A N 1
ATOM 5010 C CA . LYS A 1 637 ? 18.387 2.152 -17.509 1.00 97.81 637 LYS A CA 1
ATOM 5011 C C . LYS A 1 637 ? 16.882 1.843 -17.553 1.00 97.81 637 LYS A C 1
ATOM 5013 O O . LYS A 1 637 ? 16.090 2.633 -17.044 1.00 97.81 637 LYS A O 1
ATOM 5018 N N . LEU A 1 638 ? 16.486 0.695 -18.105 1.00 98.62 638 LEU A N 1
ATOM 5019 C CA . LEU A 1 638 ? 15.087 0.267 -18.214 1.00 98.62 638 LEU A CA 1
ATOM 5020 C C . LEU A 1 638 ? 14.459 -0.041 -16.843 1.00 98.62 638 LEU A C 1
ATOM 5022 O O . LEU A 1 638 ? 13.344 0.405 -16.577 1.00 98.62 638 LEU A O 1
ATOM 5026 N N . ALA A 1 639 ? 15.181 -0.724 -15.949 1.00 98.56 639 ALA A N 1
ATOM 5027 C CA . ALA A 1 639 ? 14.754 -0.947 -14.564 1.00 98.56 639 ALA A CA 1
ATOM 5028 C C . ALA A 1 639 ? 14.487 0.389 -13.849 1.00 98.56 639 ALA A C 1
ATOM 5030 O O . ALA A 1 639 ? 13.383 0.617 -13.350 1.00 98.56 639 ALA A O 1
ATOM 5031 N N . LYS A 1 640 ? 15.445 1.327 -13.924 1.00 98.50 640 LYS A N 1
ATOM 5032 C CA . LYS A 1 640 ? 15.293 2.682 -13.377 1.00 98.50 640 LYS A CA 1
ATOM 5033 C C . LYS A 1 640 ? 14.090 3.425 -13.947 1.00 98.50 640 LYS A C 1
ATOM 5035 O O . LYS A 1 640 ? 13.386 4.101 -13.197 1.00 98.50 640 LYS A O 1
ATOM 5040 N N . LEU A 1 641 ? 13.839 3.316 -15.248 1.00 98.75 641 LEU A N 1
ATOM 5041 C CA . LEU A 1 641 ? 12.701 3.946 -15.916 1.00 98.75 641 LEU A CA 1
ATOM 5042 C C . LEU A 1 641 ? 11.358 3.385 -15.411 1.00 98.75 641 LEU A C 1
ATOM 5044 O O . LEU A 1 641 ? 10.466 4.164 -15.071 1.00 98.75 641 LEU A O 1
ATOM 5048 N N . ILE A 1 642 ? 11.235 2.061 -15.269 1.00 98.81 642 ILE A N 1
ATOM 5049 C CA . ILE A 1 642 ? 10.034 1.392 -14.732 1.00 98.81 642 ILE A CA 1
ATOM 5050 C C . ILE A 1 642 ? 9.810 1.764 -13.256 1.00 98.81 642 ILE A C 1
ATOM 5052 O O . ILE A 1 642 ? 8.711 2.190 -12.891 1.00 98.81 642 ILE A O 1
ATOM 5056 N N . GLY A 1 643 ? 10.849 1.692 -12.416 1.00 98.62 643 GLY A N 1
ATOM 5057 C CA . GLY A 1 643 ? 10.778 2.102 -11.007 1.00 98.62 643 GLY A CA 1
ATOM 5058 C C . GLY A 1 643 ? 10.458 3.593 -10.832 1.00 98.62 643 GLY A C 1
ATOM 5059 O O . GLY A 1 643 ? 9.702 3.973 -9.939 1.00 98.62 643 GLY A O 1
ATOM 5060 N N . THR A 1 644 ? 10.957 4.447 -11.731 1.00 98.81 644 THR A N 1
ATOM 5061 C CA . THR A 1 644 ? 10.612 5.879 -11.770 1.00 98.81 644 THR A CA 1
ATOM 5062 C C . THR A 1 644 ? 9.155 6.095 -12.175 1.00 98.81 644 THR A C 1
ATOM 5064 O O . THR A 1 644 ? 8.483 6.916 -11.555 1.00 98.81 644 THR A O 1
ATOM 5067 N N . ARG A 1 645 ? 8.626 5.355 -13.161 1.00 98.81 645 ARG A N 1
ATOM 5068 C CA . ARG A 1 645 ? 7.202 5.419 -13.530 1.00 98.81 645 ARG A CA 1
ATOM 5069 C C . ARG A 1 645 ? 6.308 5.040 -12.350 1.00 98.81 645 ARG A C 1
ATOM 5071 O O . ARG A 1 645 ? 5.379 5.783 -12.051 1.00 98.81 645 ARG A O 1
ATOM 5078 N N . SER A 1 646 ? 6.624 3.936 -11.668 1.00 98.75 646 SER A N 1
ATOM 5079 C CA . SER A 1 646 ? 5.912 3.481 -10.467 1.00 98.75 646 SER A CA 1
ATOM 5080 C C . SER A 1 646 ? 5.890 4.565 -9.382 1.00 98.75 646 SER A C 1
ATOM 5082 O O . SER A 1 646 ? 4.817 5.073 -9.066 1.00 98.75 646 SER A O 1
ATOM 5084 N N . ALA A 1 647 ? 7.055 5.024 -8.906 1.00 98.75 647 ALA A N 1
ATOM 5085 C CA . ALA A 1 647 ? 7.148 6.029 -7.841 1.00 98.75 647 ALA A CA 1
ATOM 5086 C C . ALA A 1 647 ? 6.446 7.359 -8.182 1.00 98.75 647 ALA A C 1
ATOM 5088 O O . ALA A 1 647 ? 5.850 7.998 -7.311 1.00 98.75 647 ALA A O 1
ATOM 5089 N N . ARG A 1 648 ? 6.482 7.776 -9.457 1.00 98.81 648 ARG A N 1
ATOM 5090 C CA . ARG A 1 648 ? 5.779 8.980 -9.927 1.00 98.81 648 ARG A CA 1
ATOM 5091 C C . ARG A 1 648 ? 4.265 8.801 -9.918 1.00 98.81 648 ARG A C 1
ATOM 5093 O O . ARG A 1 648 ? 3.572 9.710 -9.473 1.00 98.81 648 ARG A O 1
ATOM 5100 N N . LEU A 1 649 ? 3.753 7.648 -10.346 1.00 98.81 649 LEU A N 1
ATOM 5101 C CA . LEU A 1 649 ? 2.320 7.351 -10.287 1.00 98.81 649 LEU A CA 1
ATOM 5102 C C . LEU A 1 649 ? 1.834 7.179 -8.841 1.00 98.81 649 LEU A C 1
ATOM 5104 O O . LEU A 1 649 ? 0.819 7.776 -8.500 1.00 98.81 649 LEU A O 1
ATOM 5108 N N . SER A 1 650 ? 2.592 6.498 -7.970 1.00 98.69 650 SER A N 1
ATOM 5109 C CA . SER A 1 650 ? 2.315 6.386 -6.524 1.00 98.69 650 SER A CA 1
ATOM 5110 C C . SER A 1 650 ? 2.045 7.735 -5.850 1.00 98.69 650 SER A C 1
ATOM 5112 O O . SER A 1 650 ? 1.205 7.824 -4.952 1.00 98.69 650 SER A O 1
ATOM 5114 N N . SER A 1 651 ? 2.732 8.798 -6.287 1.00 98.75 651 SER A N 1
ATOM 5115 C CA . SER A 1 651 ? 2.537 10.145 -5.742 1.00 98.75 651 SER A CA 1
ATOM 5116 C C . SER A 1 651 ? 1.161 10.747 -6.049 1.00 98.75 651 SER A C 1
ATOM 5118 O O . SER A 1 651 ? 0.684 11.548 -5.251 1.00 98.75 651 SER A O 1
ATOM 5120 N N . CYS A 1 652 ? 0.482 10.342 -7.133 1.00 98.81 652 CYS A N 1
ATOM 5121 C CA . CYS A 1 652 ? -0.848 10.855 -7.481 1.00 98.81 652 CYS A CA 1
ATOM 5122 C C . CYS A 1 652 ? -1.901 10.488 -6.428 1.00 98.81 652 CYS A C 1
ATOM 5124 O O . CYS A 1 652 ? -2.730 11.328 -6.093 1.00 98.81 652 CYS A O 1
ATOM 5126 N N . GLY A 1 653 ? -1.842 9.281 -5.852 1.00 98.56 653 GLY A N 1
ATOM 5127 C CA . GLY A 1 653 ? -2.749 8.882 -4.767 1.00 98.56 653 GLY A CA 1
ATOM 5128 C C . GLY A 1 653 ? -2.553 9.713 -3.490 1.00 98.56 653 GLY A C 1
ATOM 5129 O O . GLY A 1 653 ? -3.525 10.143 -2.873 1.00 98.56 653 GLY A O 1
ATOM 5130 N N . ILE A 1 654 ? -1.298 10.010 -3.127 1.00 98.81 654 ILE A N 1
ATOM 5131 C CA . ILE A 1 654 ? -0.969 10.905 -2.000 1.00 98.81 654 ILE A CA 1
ATOM 5132 C C . ILE A 1 654 ? -1.425 12.335 -2.308 1.00 98.81 654 ILE A C 1
ATOM 5134 O O . ILE A 1 654 ? -2.081 12.972 -1.487 1.00 98.81 654 ILE A O 1
ATOM 5138 N N . ALA A 1 655 ? -1.111 12.837 -3.503 1.00 98.88 655 ALA A N 1
ATOM 5139 C CA . ALA A 1 655 ? -1.475 14.176 -3.944 1.00 98.88 655 ALA A CA 1
ATOM 5140 C C . ALA A 1 655 ? -2.997 14.381 -3.990 1.00 98.88 655 ALA A C 1
ATOM 5142 O O . ALA A 1 655 ? -3.474 15.459 -3.638 1.00 98.88 655 ALA A O 1
ATOM 5143 N N . ALA A 1 656 ? -3.769 13.354 -4.351 1.00 98.88 656 ALA A N 1
ATOM 5144 C CA . ALA A 1 656 ? -5.225 13.417 -4.367 1.00 98.88 656 ALA A CA 1
ATOM 5145 C C . ALA A 1 656 ? -5.794 13.590 -2.953 1.00 98.88 656 ALA A C 1
ATOM 5147 O O . ALA A 1 656 ? -6.597 14.491 -2.725 1.00 98.88 656 ALA A O 1
ATOM 5148 N N . LEU A 1 657 ? -5.304 12.816 -1.979 1.00 98.81 657 LEU A N 1
ATOM 5149 C CA . LEU A 1 657 ? -5.689 12.961 -0.571 1.00 98.81 657 LEU A CA 1
ATOM 5150 C C . LEU A 1 657 ? -5.254 14.318 0.013 1.00 98.81 657 LEU A C 1
ATOM 5152 O O . LEU A 1 657 ? -6.053 14.995 0.658 1.00 98.81 657 LEU A O 1
ATOM 5156 N N . VAL A 1 658 ? -4.029 14.774 -0.276 1.00 98.75 658 VAL A N 1
ATOM 5157 C CA . VAL A 1 658 ? -3.537 16.108 0.130 1.00 98.75 658 VAL A CA 1
ATOM 5158 C C . VAL A 1 658 ? -4.378 17.242 -0.469 1.00 98.75 658 VAL A C 1
ATOM 5160 O O . VAL A 1 658 ? -4.599 18.252 0.202 1.00 98.75 658 VAL A O 1
ATOM 5163 N N . THR A 1 659 ? -4.860 17.076 -1.704 1.00 98.56 659 THR A N 1
ATOM 5164 C CA . THR A 1 659 ? -5.732 18.045 -2.387 1.00 98.56 659 THR A CA 1
ATOM 5165 C C . THR A 1 659 ? -7.132 18.038 -1.780 1.00 98.56 659 THR A C 1
ATOM 5167 O O . THR A 1 659 ? -7.594 19.092 -1.347 1.00 98.56 659 THR A O 1
ATOM 5170 N N . LYS A 1 660 ? -7.772 16.863 -1.671 1.00 98.19 660 LYS A N 1
ATOM 5171 C CA . LYS A 1 660 ? -9.123 16.698 -1.108 1.00 98.19 660 LYS A CA 1
ATOM 5172 C C . LYS A 1 660 ? -9.225 17.278 0.305 1.00 98.19 660 LYS A C 1
ATOM 5174 O O . LYS A 1 660 ? -10.170 17.997 0.609 1.00 98.19 660 LYS A O 1
ATOM 5179 N N . MET A 1 661 ? -8.239 16.990 1.154 1.00 97.94 661 MET A N 1
ATOM 5180 C CA . MET A 1 661 ? -8.256 17.381 2.568 1.00 97.94 661 MET A CA 1
ATOM 5181 C C . MET A 1 661 ? -7.584 18.737 2.850 1.00 97.94 661 MET A C 1
ATOM 5183 O O . MET A 1 661 ? -7.453 19.140 4.005 1.00 97.94 661 MET A O 1
ATOM 5187 N N . GLY A 1 662 ? -7.127 19.455 1.816 1.00 97.38 662 GLY A N 1
ATOM 5188 C CA . GLY A 1 662 ? -6.520 20.785 1.955 1.00 97.38 662 GLY A CA 1
ATOM 5189 C C . GLY A 1 662 ? -5.195 20.822 2.732 1.00 97.38 662 GLY A C 1
ATOM 5190 O O . GLY A 1 662 ? -4.806 21.875 3.239 1.00 97.38 662 GLY A O 1
ATOM 5191 N N . TYR A 1 663 ? -4.478 19.699 2.846 1.00 97.56 663 TYR A N 1
ATOM 5192 C CA . TYR A 1 663 ? -3.270 19.597 3.678 1.00 97.56 663 TYR A CA 1
ATOM 5193 C C . TYR A 1 663 ? -2.048 20.345 3.109 1.00 97.56 663 TYR A C 1
ATOM 5195 O O . TYR A 1 663 ? -1.086 20.579 3.837 1.00 97.56 663 TYR A O 1
ATOM 5203 N N . LEU A 1 664 ? -2.066 20.753 1.835 1.00 96.19 664 LEU A N 1
ATOM 5204 C CA . LEU A 1 664 ? -0.900 21.307 1.127 1.00 96.19 664 LEU A CA 1
ATOM 5205 C C . LEU A 1 664 ? -0.273 22.550 1.797 1.00 96.19 664 LEU A C 1
ATOM 5207 O O . LEU A 1 664 ? 0.952 22.690 1.824 1.00 96.19 664 LEU A O 1
ATOM 5211 N N . ASP A 1 665 ? -1.100 23.450 2.336 1.00 93.12 665 ASP A N 1
ATOM 5212 C CA . ASP A 1 665 ? -0.635 24.732 2.888 1.00 93.12 665 ASP A CA 1
ATOM 5213 C C . ASP A 1 665 ? -0.012 24.611 4.284 1.00 93.12 665 ASP A C 1
ATOM 5215 O O . ASP A 1 665 ? 0.897 25.372 4.612 1.00 93.12 665 ASP A O 1
ATOM 5219 N N . LYS A 1 666 ? -0.465 23.644 5.091 1.00 93.12 666 LYS A N 1
ATOM 5220 C CA . LYS A 1 666 ? 0.145 23.319 6.393 1.00 93.12 666 LYS A CA 1
ATOM 5221 C C . LYS A 1 666 ? 1.288 22.309 6.267 1.00 93.12 666 LYS A C 1
ATOM 5223 O O . LYS A 1 666 ? 2.190 22.311 7.097 1.00 93.12 666 LYS A O 1
ATOM 5228 N N . GLY A 1 667 ? 1.241 21.462 5.241 1.00 95.81 667 GLY A N 1
ATOM 5229 C CA . GLY A 1 667 ? 2.006 20.224 5.184 1.00 95.81 667 GLY A CA 1
ATOM 5230 C C . GLY A 1 667 ? 1.340 19.085 5.952 1.00 95.81 667 GLY A C 1
ATOM 5231 O O . GLY A 1 667 ? 0.373 19.279 6.691 1.00 95.81 667 GLY A O 1
ATOM 5232 N N . CYS A 1 668 ? 1.858 17.877 5.744 1.00 98.25 668 CYS A N 1
ATOM 5233 C CA . CYS A 1 668 ? 1.472 16.684 6.496 1.00 98.25 668 CYS A CA 1
ATOM 5234 C C . CYS A 1 668 ? 2.561 15.608 6.422 1.00 98.25 668 CYS A C 1
ATOM 5236 O O . CYS A 1 668 ? 3.324 15.533 5.453 1.00 98.25 668 CYS A O 1
ATOM 5238 N N . GLY A 1 669 ? 2.601 14.754 7.441 1.00 98.44 669 GLY A N 1
ATOM 5239 C CA . GLY A 1 669 ? 3.319 13.488 7.415 1.00 98.44 669 GLY A CA 1
ATOM 5240 C C . GLY A 1 669 ? 2.549 12.429 6.624 1.00 98.44 669 GLY A C 1
ATOM 5241 O O . GLY A 1 669 ? 1.319 12.337 6.712 1.00 98.44 669 GLY A O 1
ATOM 5242 N N . VAL A 1 670 ? 3.289 11.611 5.878 1.00 98.69 670 VAL A N 1
ATOM 5243 C CA . VAL A 1 670 ? 2.783 10.446 5.150 1.00 98.69 670 VAL A CA 1
ATOM 5244 C C . VAL A 1 670 ? 3.595 9.224 5.575 1.00 98.69 670 VAL A C 1
ATOM 5246 O O . VAL A 1 670 ? 4.762 9.092 5.197 1.00 98.69 670 VAL A O 1
ATOM 5249 N N . GLY A 1 671 ? 2.977 8.337 6.354 1.00 98.19 671 GLY A N 1
ATOM 5250 C CA . GLY A 1 671 ? 3.576 7.057 6.727 1.00 98.19 671 GLY A CA 1
ATOM 5251 C C . GLY A 1 671 ? 3.513 6.097 5.543 1.00 98.19 671 GLY A C 1
ATOM 5252 O O . GLY A 1 671 ? 2.435 5.629 5.184 1.00 98.19 671 GLY A O 1
ATOM 5253 N N . ALA A 1 672 ? 4.651 5.813 4.916 1.00 97.31 672 ALA A N 1
ATOM 5254 C CA . ALA A 1 672 ? 4.746 4.888 3.794 1.00 97.31 672 ALA A CA 1
ATOM 5255 C C . ALA A 1 672 ? 5.427 3.583 4.226 1.00 97.31 672 ALA A C 1
ATOM 5257 O O . ALA A 1 672 ? 6.533 3.611 4.760 1.00 97.31 672 ALA A O 1
ATOM 5258 N N . ASP A 1 673 ? 4.787 2.443 3.977 1.00 93.81 673 ASP A N 1
ATOM 5259 C CA . ASP A 1 673 ? 5.359 1.114 4.221 1.00 93.81 673 ASP A CA 1
ATOM 5260 C C . ASP A 1 673 ? 5.406 0.273 2.934 1.00 93.81 673 ASP A C 1
ATOM 5262 O O . ASP A 1 673 ? 4.878 0.655 1.888 1.00 93.81 673 ASP A O 1
ATOM 5266 N N . GLY A 1 674 ? 6.042 -0.893 3.002 1.00 91.25 674 GLY A N 1
ATOM 5267 C CA . GLY A 1 674 ? 6.144 -1.859 1.918 1.00 91.25 674 GLY A CA 1
ATOM 5268 C C . GLY A 1 674 ? 7.508 -1.857 1.231 1.00 91.25 674 GLY A C 1
ATOM 5269 O O . GLY A 1 674 ? 8.340 -0.957 1.378 1.00 91.25 674 GLY A O 1
ATOM 5270 N N . SER A 1 675 ? 7.766 -2.930 0.484 1.00 91.62 675 SER A N 1
ATOM 5271 C CA . SER A 1 675 ? 9.081 -3.240 -0.086 1.00 91.62 675 SER A CA 1
ATOM 5272 C C . SER A 1 675 ? 9.557 -2.283 -1.181 1.00 91.62 675 SER A C 1
ATOM 5274 O O . SER A 1 675 ? 10.766 -2.187 -1.385 1.00 91.62 675 SER A O 1
ATOM 5276 N N . LEU A 1 676 ? 8.667 -1.552 -1.864 1.00 95.44 676 LEU A N 1
ATOM 5277 C CA . LEU A 1 676 ? 9.089 -0.513 -2.807 1.00 95.44 676 LEU A CA 1
ATOM 5278 C C . LEU A 1 676 ? 9.642 0.693 -2.052 1.00 95.44 676 LEU A C 1
ATOM 5280 O O . LEU A 1 676 ? 10.774 1.097 -2.299 1.00 95.44 676 LEU A O 1
ATOM 5284 N N . TYR A 1 677 ? 8.880 1.224 -1.092 1.00 96.44 677 TYR A N 1
ATOM 5285 C CA . TYR A 1 677 ? 9.286 2.420 -0.352 1.00 96.44 677 TYR A CA 1
ATOM 5286 C C . TYR A 1 677 ? 10.568 2.192 0.462 1.00 96.44 677 TYR A C 1
ATOM 5288 O O . TYR A 1 677 ? 11.476 3.020 0.436 1.00 96.44 677 TYR A O 1
ATOM 5296 N N . SER A 1 678 ? 10.660 1.040 1.133 1.00 94.19 678 SER A N 1
ATOM 5297 C CA . SER A 1 678 ? 11.772 0.708 2.033 1.00 94.19 678 SER A CA 1
ATOM 5298 C C . SER A 1 678 ? 13.011 0.110 1.353 1.00 94.19 678 SER A C 1
ATOM 5300 O O . SER A 1 678 ? 14.093 0.168 1.939 1.00 94.19 678 SER A O 1
ATOM 5302 N N . LYS A 1 679 ? 12.888 -0.507 0.163 1.00 94.81 679 LYS A N 1
ATOM 5303 C CA . LYS A 1 679 ? 13.974 -1.316 -0.441 1.00 94.81 679 LYS A CA 1
ATOM 5304 C C . LYS A 1 679 ? 14.201 -1.107 -1.944 1.00 94.81 679 LYS A C 1
ATOM 5306 O O . LYS A 1 679 ? 15.185 -1.639 -2.459 1.00 94.81 679 LYS A O 1
ATOM 5311 N N . TYR A 1 680 ? 13.346 -0.379 -2.671 1.00 97.50 680 TYR A N 1
ATOM 5312 C CA . TYR A 1 680 ? 13.594 -0.098 -4.092 1.00 97.50 680 TYR A CA 1
ATOM 5313 C C . TYR A 1 680 ? 14.502 1.145 -4.252 1.00 97.50 680 TYR A C 1
ATOM 5315 O O . TYR A 1 680 ? 14.204 2.191 -3.665 1.00 97.50 680 TYR A O 1
ATOM 5323 N N . PRO A 1 681 ? 15.600 1.087 -5.038 1.00 97.50 681 PRO A N 1
ATOM 5324 C CA . PRO A 1 681 ? 16.604 2.154 -5.085 1.00 97.50 681 PRO A CA 1
ATOM 5325 C C . PRO A 1 681 ? 16.036 3.534 -5.449 1.00 97.50 681 PRO A C 1
ATOM 5327 O O . PRO A 1 681 ? 15.509 3.748 -6.539 1.00 97.50 681 PRO A O 1
ATOM 5330 N N . GLY A 1 682 ? 16.162 4.498 -4.531 1.00 97.06 682 GLY A N 1
ATOM 5331 C CA . GLY A 1 682 ? 15.713 5.884 -4.717 1.00 97.06 682 GLY A CA 1
ATOM 5332 C C . GLY A 1 682 ? 14.208 6.055 -4.966 1.00 97.06 682 GLY A C 1
ATOM 5333 O O . GLY A 1 682 ? 13.806 7.044 -5.581 1.00 97.06 682 GLY A O 1
ATOM 5334 N N . PHE A 1 683 ? 13.372 5.095 -4.547 1.00 98.44 683 PHE A N 1
ATOM 5335 C CA . PHE A 1 683 ? 11.917 5.155 -4.727 1.00 98.44 683 PHE A CA 1
ATOM 5336 C C . PHE A 1 683 ? 11.295 6.341 -3.981 1.00 98.44 683 PHE A C 1
ATOM 5338 O O . PHE A 1 683 ? 10.559 7.127 -4.578 1.00 98.44 683 PHE A O 1
ATOM 5345 N N . ALA A 1 684 ? 11.649 6.508 -2.702 1.00 97.69 684 ALA A N 1
ATOM 5346 C CA . ALA A 1 684 ? 11.194 7.619 -1.868 1.00 97.69 684 ALA A CA 1
ATOM 5347 C C . ALA A 1 684 ? 11.567 8.988 -2.470 1.00 97.69 684 ALA A C 1
ATOM 5349 O O . ALA A 1 684 ? 10.711 9.866 -2.563 1.00 97.69 684 ALA A O 1
ATOM 5350 N N . ASP A 1 685 ? 12.797 9.144 -2.974 1.00 97.94 685 ASP A N 1
ATOM 5351 C CA . ASP A 1 685 ? 13.263 10.388 -3.605 1.00 97.94 685 ASP A CA 1
ATOM 5352 C C . ASP A 1 685 ? 12.444 10.738 -4.856 1.00 97.94 685 ASP A C 1
ATOM 5354 O O . ASP A 1 685 ? 12.069 11.891 -5.069 1.00 97.94 685 ASP A O 1
ATOM 5358 N N . ARG A 1 686 ? 12.126 9.736 -5.689 1.00 98.56 686 ARG A N 1
ATOM 5359 C CA . ARG A 1 686 ? 11.324 9.911 -6.916 1.00 98.56 686 ARG A CA 1
ATOM 5360 C C . ARG A 1 686 ? 9.877 10.244 -6.608 1.00 98.56 686 ARG A C 1
ATOM 5362 O O . ARG A 1 686 ? 9.281 11.034 -7.334 1.00 98.56 686 ARG A O 1
ATOM 5369 N N . LEU A 1 687 ? 9.331 9.655 -5.548 1.00 98.50 687 LEU A N 1
ATOM 5370 C CA . LEU A 1 687 ? 7.994 9.949 -5.054 1.00 98.50 687 LEU A CA 1
ATOM 5371 C C . LEU A 1 687 ? 7.937 11.379 -4.488 1.00 98.50 687 LEU A C 1
ATOM 5373 O O . LEU A 1 687 ? 7.026 12.124 -4.842 1.00 98.50 687 LEU A O 1
ATOM 5377 N N . HIS A 1 688 ? 8.934 11.817 -3.710 1.00 97.62 688 HIS A N 1
ATOM 5378 C CA . HIS A 1 688 ? 9.004 13.198 -3.212 1.00 97.62 688 HIS A CA 1
ATOM 5379 C C . HIS A 1 688 ? 9.191 14.217 -4.350 1.00 97.62 688 HIS A C 1
ATOM 5381 O O . HIS A 1 688 ? 8.452 15.197 -4.424 1.00 97.62 688 HIS A O 1
ATOM 5387 N N . GLN A 1 689 ? 10.087 13.946 -5.306 1.00 98.44 689 GLN A N 1
ATOM 5388 C CA . GLN A 1 689 ? 10.235 14.768 -6.514 1.00 98.44 689 GLN A CA 1
ATOM 5389 C C . GLN A 1 689 ? 8.941 14.810 -7.339 1.00 98.44 689 GLN A C 1
ATOM 5391 O O . GLN A 1 689 ? 8.624 15.838 -7.924 1.00 98.44 689 GLN A O 1
ATOM 5396 N N . ALA A 1 690 ? 8.157 13.731 -7.381 1.00 98.75 690 ALA A N 1
ATOM 5397 C CA . ALA A 1 690 ? 6.866 13.730 -8.063 1.00 98.75 690 ALA A CA 1
ATOM 5398 C C . ALA A 1 690 ? 5.813 14.602 -7.347 1.00 98.75 690 ALA A C 1
ATOM 5400 O O . ALA A 1 690 ? 5.009 15.249 -8.014 1.00 98.75 690 ALA A O 1
ATOM 5401 N N . LEU A 1 691 ? 5.858 14.698 -6.013 1.00 98.75 691 LEU A N 1
ATOM 5402 C CA . LEU A 1 691 ? 5.028 15.633 -5.243 1.00 98.75 691 LEU A CA 1
ATOM 5403 C C . LEU A 1 691 ? 5.441 17.099 -5.480 1.00 98.75 691 LEU A C 1
ATOM 5405 O O . LEU A 1 691 ? 4.569 17.954 -5.645 1.00 98.75 691 LEU A O 1
ATOM 5409 N N . GLU A 1 692 ? 6.744 17.393 -5.573 1.00 98.38 692 GLU A N 1
ATOM 5410 C CA . GLU A 1 692 ? 7.237 18.704 -6.035 1.00 98.38 692 GLU A CA 1
ATOM 5411 C C . GLU A 1 692 ? 6.817 19.004 -7.485 1.00 98.38 692 GLU A C 1
ATOM 5413 O O . GLU A 1 692 ? 6.361 20.105 -7.787 1.00 98.38 692 GLU A O 1
ATOM 5418 N N . ASP A 1 693 ? 6.896 18.027 -8.388 1.00 98.62 693 ASP A N 1
ATOM 5419 C CA . ASP A 1 693 ? 6.478 18.182 -9.785 1.00 98.62 693 ASP A CA 1
ATOM 5420 C C . ASP A 1 693 ? 4.978 18.495 -9.915 1.00 98.62 693 ASP A C 1
ATOM 5422 O O . ASP A 1 693 ? 4.586 19.229 -10.828 1.00 98.62 693 ASP A O 1
ATOM 5426 N N . ILE A 1 694 ? 4.136 17.945 -9.029 1.00 98.75 694 ILE A N 1
ATOM 5427 C CA . ILE A 1 694 ? 2.685 18.184 -8.988 1.00 98.75 694 ILE A CA 1
ATOM 5428 C C . ILE A 1 694 ? 2.377 19.581 -8.429 1.00 98.75 694 ILE A C 1
ATOM 5430 O O . ILE A 1 694 ? 1.686 20.351 -9.104 1.00 98.75 694 ILE A O 1
ATOM 5434 N N . PHE A 1 695 ? 2.895 19.917 -7.242 1.00 98.44 695 PHE A N 1
ATOM 5435 C CA . PHE A 1 695 ? 2.489 21.097 -6.458 1.00 98.44 695 PHE A CA 1
ATOM 5436 C C . PHE A 1 695 ? 3.461 22.291 -6.499 1.00 98.44 695 PHE A C 1
ATOM 5438 O O . PHE A 1 695 ? 3.193 23.327 -5.882 1.00 98.44 695 PHE A O 1
ATOM 5445 N N . GLY A 1 696 ? 4.597 22.171 -7.185 1.00 97.69 696 GLY A N 1
ATOM 5446 C CA . GLY A 1 696 ? 5.713 23.108 -7.059 1.00 97.69 696 GLY A CA 1
ATOM 5447 C C . GLY A 1 696 ? 6.369 23.015 -5.678 1.00 97.69 696 GLY A C 1
ATOM 5448 O O . GLY A 1 696 ? 6.298 21.988 -5.005 1.00 97.69 696 GLY A O 1
ATOM 5449 N N . GLU A 1 697 ? 6.971 24.113 -5.212 1.00 95.62 697 GLU A N 1
ATOM 5450 C CA . GLU A 1 697 ? 7.718 24.143 -3.942 1.00 95.62 697 GLU A CA 1
ATOM 5451 C C . GLU A 1 697 ? 6.889 23.700 -2.723 1.00 95.62 697 GLU A C 1
ATOM 5453 O O . GLU A 1 697 ? 7.445 23.113 -1.795 1.00 95.62 697 GLU A O 1
ATOM 5458 N N . LYS A 1 698 ? 5.558 23.892 -2.740 1.00 97.06 698 LYS A N 1
ATOM 5459 C CA . LYS A 1 698 ? 4.655 23.409 -1.678 1.00 97.06 698 LYS A CA 1
ATOM 5460 C C . LYS A 1 698 ? 4.641 21.882 -1.539 1.00 97.06 698 LYS A C 1
ATOM 5462 O O . LYS A 1 698 ? 4.341 21.388 -0.456 1.00 97.06 698 LYS A O 1
ATOM 5467 N N . GLY A 1 699 ? 5.019 21.127 -2.575 1.00 97.38 699 GLY A N 1
ATOM 5468 C CA . GLY A 1 699 ? 5.180 19.670 -2.494 1.00 97.38 699 GLY A CA 1
ATOM 5469 C C . GLY A 1 699 ? 6.178 19.242 -1.411 1.00 97.38 699 GLY A C 1
ATOM 5470 O O . GLY A 1 699 ? 5.985 18.209 -0.772 1.00 97.38 699 GLY A O 1
ATOM 5471 N N . ARG A 1 700 ? 7.166 20.094 -1.093 1.00 96.44 700 ARG A N 1
ATOM 5472 C CA . ARG A 1 700 ? 8.124 19.878 0.007 1.00 96.44 700 ARG A CA 1
ATOM 5473 C C . ARG A 1 700 ? 7.479 19.837 1.389 1.00 96.44 700 ARG A C 1
ATOM 5475 O O . ARG A 1 700 ? 8.107 19.317 2.311 1.00 96.44 700 ARG A O 1
ATOM 5482 N N . ASN A 1 701 ? 6.264 20.359 1.553 1.00 96.62 701 ASN A N 1
ATOM 5483 C CA . ASN A 1 701 ? 5.522 20.316 2.815 1.00 96.62 701 ASN A CA 1
ATOM 5484 C C . ASN A 1 701 ? 4.939 18.918 3.101 1.00 96.62 701 ASN A C 1
ATOM 5486 O O . ASN A 1 701 ? 4.527 18.642 4.226 1.00 96.62 701 ASN A O 1
ATOM 5490 N N . ILE A 1 702 ? 4.905 18.030 2.102 1.00 98.38 702 ILE A N 1
ATOM 5491 C CA . ILE A 1 702 ? 4.424 16.652 2.229 1.00 98.38 702 ILE A CA 1
ATOM 5492 C C . ILE A 1 702 ? 5.625 15.771 2.595 1.00 98.38 702 ILE A C 1
ATOM 5494 O O . ILE A 1 702 ? 6.527 15.554 1.782 1.00 98.38 702 ILE A O 1
ATOM 5498 N N . LYS A 1 703 ? 5.679 15.296 3.841 1.00 97.56 703 LYS A N 1
ATOM 5499 C CA . LYS A 1 703 ? 6.822 14.551 4.387 1.00 97.56 703 LYS A CA 1
ATOM 5500 C C . LYS A 1 703 ? 6.534 13.057 4.406 1.00 97.56 703 LYS A C 1
ATOM 5502 O O . LYS A 1 703 ? 5.893 12.557 5.323 1.00 97.56 703 LYS A O 1
ATOM 5507 N N . THR A 1 704 ? 7.027 12.347 3.399 1.00 97.25 704 THR A N 1
ATOM 5508 C CA . THR A 1 704 ? 6.966 10.883 3.320 1.00 97.25 704 THR A CA 1
ATOM 5509 C C . THR A 1 704 ? 8.131 10.257 4.083 1.00 97.25 704 THR A C 1
ATOM 5511 O O . THR A 1 704 ? 9.278 10.675 3.919 1.00 97.25 704 THR A O 1
ATOM 5514 N N . TYR A 1 705 ? 7.861 9.246 4.903 1.00 97.25 705 TYR A N 1
ATOM 5515 C CA . TYR A 1 705 ? 8.871 8.509 5.669 1.00 97.25 705 TYR A CA 1
ATOM 5516 C C . TYR A 1 705 ? 8.415 7.065 5.909 1.00 97.25 705 TYR A C 1
ATOM 5518 O O . TYR A 1 705 ? 7.253 6.739 5.675 1.00 97.25 705 TYR A O 1
ATOM 5526 N N . GLN A 1 706 ? 9.337 6.196 6.337 1.00 96.69 706 GLN A N 1
ATOM 5527 C CA . GLN A 1 706 ? 9.016 4.799 6.640 1.00 96.69 706 GLN A CA 1
ATOM 5528 C C . GLN A 1 706 ? 8.014 4.735 7.797 1.00 96.69 706 GLN A C 1
ATOM 5530 O O . GLN A 1 706 ? 8.284 5.277 8.867 1.00 96.69 706 GLN A O 1
ATOM 5535 N N . ALA A 1 707 ? 6.875 4.083 7.583 1.00 94.44 707 ALA A N 1
ATOM 5536 C CA . ALA A 1 707 ? 5.830 3.988 8.590 1.00 94.44 707 ALA A CA 1
ATOM 5537 C C . ALA A 1 707 ? 6.197 3.055 9.754 1.00 94.44 707 ALA A C 1
ATOM 5539 O O . ALA A 1 707 ? 7.093 2.210 9.653 1.00 94.44 707 ALA A O 1
ATOM 5540 N N . GLU A 1 708 ? 5.427 3.197 10.831 1.00 92.38 708 GLU A N 1
ATOM 5541 C CA . GLU A 1 708 ? 5.427 2.294 11.981 1.00 92.38 708 GLU A CA 1
ATOM 5542 C C . GLU A 1 708 ? 4.678 0.990 11.659 1.00 92.38 708 GLU A C 1
ATOM 5544 O O . GLU A 1 708 ? 3.949 0.899 10.669 1.00 92.38 708 GLU A O 1
ATOM 5549 N N . ASP A 1 709 ? 4.834 -0.022 12.517 1.00 90.00 709 ASP A N 1
ATOM 5550 C CA . ASP A 1 709 ? 4.211 -1.342 12.359 1.00 90.00 709 ASP A CA 1
ATOM 5551 C C . ASP A 1 709 ? 2.674 -1.281 12.453 1.00 90.00 709 ASP A C 1
ATOM 5553 O O . ASP A 1 709 ? 2.077 -1.420 13.523 1.00 90.00 709 ASP A O 1
ATOM 5557 N N . GLY A 1 710 ? 2.022 -1.079 11.309 1.00 86.69 710 GLY A N 1
ATOM 5558 C CA . GLY A 1 710 ? 0.575 -0.925 11.223 1.00 86.69 710 GLY A CA 1
ATOM 5559 C C . GLY A 1 710 ? -0.209 -2.166 11.640 1.00 86.69 710 GLY A C 1
ATOM 5560 O O . GLY A 1 710 ? -1.138 -2.065 12.444 1.00 86.69 710 GLY A O 1
ATOM 5561 N N . SER A 1 711 ? 0.166 -3.345 11.134 1.00 90.50 711 SER A N 1
ATOM 5562 C CA . SER A 1 711 ? -0.597 -4.572 11.386 1.00 90.50 711 SER A CA 1
ATOM 5563 C C . SER A 1 711 ? -0.364 -5.176 12.773 1.00 90.50 711 SER A C 1
ATOM 5565 O O . SER A 1 711 ? -1.240 -5.894 13.259 1.00 90.50 711 SER A O 1
ATOM 5567 N N . GLY A 1 712 ? 0.752 -4.852 13.435 1.00 95.38 712 GLY A N 1
ATOM 5568 C CA . GLY A 1 712 ? 1.006 -5.168 14.842 1.00 95.38 712 GLY A CA 1
ATOM 5569 C C . GLY A 1 712 ? 0.599 -4.033 15.786 1.00 95.38 712 GLY A C 1
ATOM 5570 O O . GLY A 1 712 ? -0.418 -4.110 16.474 1.00 95.38 712 GLY A O 1
ATOM 5571 N N . VAL A 1 713 ? 1.404 -2.971 15.835 1.00 96.75 713 VAL A N 1
ATOM 5572 C CA . VAL A 1 713 ? 1.262 -1.864 16.799 1.00 96.75 713 VAL A CA 1
ATOM 5573 C C . VAL A 1 713 ? 0.008 -1.033 16.529 1.00 96.75 713 VAL A C 1
ATOM 5575 O O . VAL A 1 713 ? -0.732 -0.733 17.462 1.00 96.75 713 VAL A O 1
ATOM 5578 N N . GLY A 1 714 ? -0.291 -0.720 15.266 1.00 97.56 714 GLY A N 1
ATOM 5579 C CA . GLY A 1 714 ? -1.505 0.020 14.896 1.00 97.56 714 GLY A CA 1
ATOM 5580 C C . GLY A 1 714 ? -2.791 -0.697 15.304 1.00 97.56 714 GLY A C 1
ATOM 5581 O O . GLY A 1 714 ? -3.694 -0.081 15.864 1.00 97.56 714 GLY A O 1
ATOM 5582 N N . SER A 1 715 ? -2.837 -2.016 15.112 1.00 97.69 715 SER A N 1
ATOM 5583 C CA . SER A 1 715 ? -3.950 -2.873 15.546 1.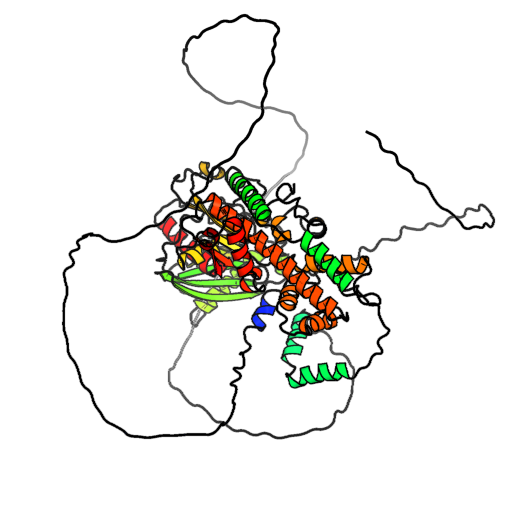00 97.69 715 SER A CA 1
ATOM 5584 C C . SER A 1 715 ? -4.158 -2.850 17.064 1.00 97.69 715 SER A C 1
ATOM 5586 O O . SER A 1 715 ? -5.290 -2.729 17.536 1.00 97.69 715 SER A O 1
ATOM 5588 N N . ALA A 1 716 ? -3.067 -2.869 17.835 1.00 98.00 716 ALA A N 1
ATOM 5589 C CA . ALA A 1 716 ? -3.102 -2.742 19.290 1.00 98.00 716 ALA A CA 1
ATOM 5590 C C . ALA A 1 716 ? -3.549 -1.345 19.769 1.00 98.00 716 ALA A C 1
ATOM 5592 O O . ALA A 1 716 ? -4.336 -1.250 20.709 1.00 98.00 716 ALA A O 1
ATOM 5593 N N . ILE A 1 717 ? -3.115 -0.263 19.111 1.00 98.38 717 ILE A N 1
ATOM 5594 C CA . ILE A 1 717 ? -3.576 1.104 19.427 1.00 98.38 717 ILE A CA 1
ATOM 5595 C C . ILE A 1 717 ? -5.067 1.252 19.099 1.00 98.38 717 ILE A C 1
ATOM 5597 O O . ILE A 1 717 ? -5.824 1.774 19.913 1.00 98.38 717 ILE A O 1
ATOM 5601 N N . ILE A 1 718 ? -5.529 0.721 17.964 1.00 98.38 718 ILE A N 1
ATOM 5602 C CA . ILE A 1 718 ? -6.956 0.717 17.610 1.00 98.38 718 ILE A CA 1
ATOM 5603 C C . ILE A 1 718 ? -7.769 -0.098 18.629 1.00 98.38 718 ILE A C 1
ATOM 5605 O O . ILE A 1 718 ? -8.863 0.323 19.011 1.00 98.38 718 ILE A O 1
ATOM 5609 N N . ALA A 1 719 ? -7.242 -1.222 19.126 1.00 97.88 719 ALA A N 1
ATOM 5610 C CA . ALA A 1 719 ? -7.863 -1.976 20.215 1.00 97.88 719 ALA A CA 1
ATOM 5611 C C . ALA A 1 719 ? -7.955 -1.152 21.518 1.00 97.88 719 ALA A C 1
ATOM 5613 O O . ALA A 1 719 ? -9.001 -1.172 22.171 1.00 97.88 719 ALA A O 1
ATOM 5614 N N . ALA A 1 720 ? -6.921 -0.374 21.857 1.00 97.62 720 ALA A N 1
ATOM 5615 C CA . ALA A 1 720 ? -6.915 0.539 23.003 1.00 97.62 720 ALA A CA 1
ATOM 5616 C C . ALA A 1 720 ? -7.956 1.664 22.868 1.00 97.62 720 ALA A C 1
ATOM 5618 O O . ALA A 1 720 ? -8.818 1.809 23.738 1.00 97.62 720 ALA A O 1
ATOM 5619 N N . MET A 1 721 ? -7.942 2.389 21.743 1.00 97.69 721 MET A N 1
ATOM 5620 C CA . MET A 1 721 ? -8.924 3.433 21.413 1.00 97.69 721 MET A CA 1
ATOM 5621 C C . MET A 1 721 ? -10.359 2.887 21.461 1.00 97.69 721 MET A C 1
ATOM 5623 O O . MET A 1 721 ? -11.266 3.540 21.971 1.00 97.69 721 MET A O 1
ATOM 5627 N N . THR A 1 722 ? -10.572 1.660 20.975 1.00 97.06 722 THR A N 1
ATOM 5628 C CA . THR A 1 722 ? -11.895 1.016 20.945 1.00 97.06 722 THR A CA 1
ATOM 5629 C C . THR A 1 722 ? -12.358 0.556 22.324 1.00 97.06 722 THR A C 1
ATOM 5631 O O . THR A 1 722 ? -13.543 0.706 22.630 1.00 97.06 722 THR A O 1
ATOM 5634 N N . LYS A 1 723 ? -11.453 0.041 23.173 1.00 95.31 723 LYS A N 1
ATOM 5635 C CA . LYS A 1 723 ? -11.746 -0.275 24.582 1.00 95.31 723 LYS A CA 1
ATOM 5636 C C . LYS A 1 723 ? -12.205 0.992 25.310 1.00 95.31 723 LYS A C 1
ATOM 5638 O O . LYS A 1 723 ? -13.342 1.029 25.775 1.00 95.31 723 LYS A O 1
ATOM 5643 N N . ALA A 1 724 ? -11.396 2.052 25.274 1.00 95.44 724 ALA A N 1
ATOM 5644 C CA . ALA A 1 724 ? -11.710 3.332 25.911 1.00 95.44 724 ALA A CA 1
ATOM 5645 C C . ALA A 1 724 ? -13.026 3.946 25.393 1.00 95.44 724 ALA A C 1
ATOM 5647 O O . ALA A 1 724 ? -13.905 4.281 26.183 1.00 95.44 724 ALA A O 1
ATOM 5648 N N . ARG A 1 725 ? -13.226 4.014 24.067 1.00 95.25 725 ARG A N 1
ATOM 5649 C CA . ARG A 1 725 ? -14.462 4.536 23.451 1.00 95.25 725 ARG A CA 1
ATOM 5650 C C . ARG A 1 725 ? -15.717 3.792 23.925 1.00 95.25 725 ARG A C 1
ATOM 5652 O O . ARG A 1 725 ? -16.732 4.427 24.218 1.00 95.25 725 ARG A O 1
ATOM 5659 N N . LYS A 1 726 ? -15.664 2.456 23.996 1.00 94.81 726 LYS A N 1
ATOM 5660 C CA . LYS A 1 726 ? -16.796 1.629 24.447 1.00 94.81 726 LYS A CA 1
ATOM 5661 C C . LYS A 1 726 ? -17.017 1.736 25.963 1.00 94.81 726 LYS A C 1
ATOM 5663 O O . LYS A 1 726 ? -18.167 1.735 26.391 1.00 94.81 726 LYS A O 1
ATOM 5668 N N . GLU A 1 727 ? -15.960 1.910 26.757 1.00 94.19 727 GLU A N 1
ATOM 5669 C CA . GLU A 1 727 ? -16.033 2.167 28.207 1.00 94.19 727 GLU A CA 1
ATOM 5670 C C . GLU A 1 727 ? -16.602 3.561 28.539 1.00 94.19 727 GLU A C 1
ATOM 5672 O O . GLU A 1 727 ? -17.366 3.700 29.492 1.00 94.19 727 GLU A O 1
ATOM 5677 N N . GLU A 1 728 ? -16.347 4.572 27.702 1.00 95.56 728 GLU A N 1
ATOM 5678 C CA . GLU A 1 728 ? -17.016 5.885 27.749 1.00 95.56 728 GLU A CA 1
ATOM 5679 C C . GLU A 1 728 ? -18.481 5.858 27.258 1.00 95.56 728 GLU A C 1
ATOM 5681 O O . GLU A 1 728 ? -19.174 6.876 27.310 1.00 95.56 728 GLU A O 1
ATOM 5686 N N . GLY A 1 729 ? -18.972 4.719 26.756 1.00 94.75 729 GLY A N 1
ATOM 5687 C CA . GLY A 1 729 ? -20.331 4.572 26.225 1.00 94.75 729 GLY A CA 1
ATOM 5688 C C . GLY A 1 729 ? -20.558 5.199 24.841 1.00 94.75 729 GLY A C 1
ATOM 5689 O O . GLY A 1 729 ? -21.707 5.329 24.410 1.00 94.75 729 GLY A O 1
ATOM 5690 N N . LYS A 1 730 ? -19.499 5.588 24.119 1.00 92.88 730 LYS A N 1
ATOM 5691 C CA . LYS A 1 730 ? -19.595 6.245 22.804 1.00 92.88 730 LYS A CA 1
ATOM 5692 C C . LYS A 1 730 ? -19.769 5.225 21.675 1.00 92.88 730 LYS A C 1
ATOM 5694 O O . LYS A 1 730 ? -18.881 4.420 21.395 1.00 92.88 730 LYS A O 1
ATOM 5699 N N . TYR A 1 731 ? -20.914 5.296 20.996 1.00 90.75 731 TYR A N 1
ATOM 5700 C CA . TYR A 1 731 ? -21.251 4.480 19.818 1.00 90.75 731 TYR A CA 1
ATOM 5701 C C . TYR A 1 731 ? -21.016 2.967 20.039 1.00 90.75 731 TYR A C 1
ATOM 5703 O O . TYR A 1 731 ? -20.413 2.308 19.206 1.00 90.75 731 TYR A O 1
ATOM 5711 N N . VAL A 1 732 ? -21.425 2.408 21.187 1.00 88.12 732 VAL A N 1
ATOM 5712 C CA . VAL A 1 732 ? -20.985 1.064 21.644 1.00 88.12 732 VAL A CA 1
ATOM 5713 C C . VAL A 1 732 ? -21.264 -0.071 20.641 1.00 88.12 732 VAL A C 1
ATOM 5715 O O . VAL A 1 732 ? -20.453 -0.989 20.518 1.00 88.12 732 VAL A O 1
ATOM 5718 N N . GLU A 1 733 ? -22.369 0.020 19.899 1.00 85.12 733 GLU A N 1
ATOM 5719 C CA . GLU A 1 733 ? -22.794 -0.961 18.886 1.00 85.12 733 GLU A CA 1
ATOM 5720 C C . GLU A 1 733 ? -22.130 -0.771 17.502 1.00 85.12 733 GLU A C 1
ATOM 5722 O O . GLU A 1 733 ? -22.466 -1.489 16.560 1.00 85.12 733 GLU A O 1
ATOM 5727 N N . VAL A 1 734 ? -21.209 0.194 17.377 1.00 77.62 734 VAL A N 1
ATOM 5728 C CA . VAL A 1 734 ? -20.558 0.675 16.140 1.00 77.62 734 VAL A CA 1
ATOM 5729 C C . VAL A 1 734 ? -19.035 0.611 16.291 1.00 77.62 734 VAL A C 1
ATOM 5731 O O . VAL A 1 734 ? -18.342 0.185 15.343 1.00 77.62 734 VAL A O 1
#

Secondary structure (DSSP, 8-state):
-----------------------------PPPP-------------SSHHHHTGGGPPPP---------------------------------------------------------------------------------------------------------------------------------------------------------------------------HHHHHHHHHTTS-HHHHHHHHHHHTT---------PPPHHHHHHHHHHHHHHH---HHHHHHHHHHHHHHHHHHHHSSS-SS--EEEEEES---S--EEEEEEEEE-SSEEEEEEEEEESTT-EEEEEEEEEPPTTGGGS-HHHHHHHHHHHHHHHHHHHHB-TTS-B--SSPEEEEEE--S-EE-SSTT--EE----TT---TTTTTSBHHHHHHHHHHHHT-SEEEEEEE-HHHHHHHHHHHH-TTEEEEEEESSSEEEEEEEEGGG-GGGGGG---TT-EEEEE--GGGTTTTT-TTTTTT--HHHHHHHHTSSSTTSSHHHHHHSTTTHHHHHHHHHHHHHHTT-S-TTS-GGGTTSTT-S-HHHHHHHHH---TT-HHHHHHIIIII-----HHHHHHHHHHHHHHHHHHHHHHHHHHHHHHHHTTGGGT-EEEEEESHHHHHSTTHHHHHHHHHHHHHGGGGGGEEEEEPP-IIIIIHHHHHHHHHHHHHTTTTTT-

Sequence (734 aa):
MRSISLARCYRHFSATLSSGAPASISRSLSRPQQRSFHWPLTVSLISEDLLATISLLPIPSMSFSSDKGSRRGSISLASKRRGSGTEKLESHVSAYPLSLSFFSLSSSSAHVPLLYSSQRRSACHRAQNLFLHPPSSSDTFLATDRSNIPSKQSIRAPFCKAIETPLIGCTRLSASLSTFSWSLHPLTCSSTRCIHQPSRPHLAKMTAVAHTLMPSLPVGKVSRLVGGGISYMERALLTLNSLTPDSLTKQIASWHTSSHKHEDNPHAHEEQLKQTYERFEKLFTITPQRLRMITDRFVGVLEEGLQKDGQTVPMLPAYVFGWPSGDEVGSYLALDLGGTNLRVCHVVLKGAGKFEITQSKFRLTEEQKQSEGQKLFDFCADCLATFIKDHFGDQNGDVILEEELALGFTFSYPMEQEKIDHGKLVRWTKGFGNPNTEGRDCAAMFRESLDKFKLPVKMVSIINDTTGTLIASNYVNHDTRIACIFGTGCNAAYMEHMKDIPKIKHLGLPEDEEMAINCEYGAFDSFKHEHMAEIRTKYDEYIDLHSNKPHEQSYEKMIAGLYLGEIFRLCICDLIDEGILFLGQNTYKLEKTNVFDTAFLSLMESDPTDELLTVTGLFTHFFGIDTTIEERQFFRKLAKLIGTRSARLSSCGIAALVTKMGYLDKGCGVGADGSLYSKYPGFADRLHQALEDIFGEKGRNIKTYQAEDGSGVGSAIIAAMTKARKEEGKYVEV

Organism: Pseudozyma hubeiensis (strain SY62) (NCBI:txid1305764)

Solvent-accessible surface area (backbone atoms only — not comparable to full-atom values): 45323 Å² total; per-residue (Å²): 132,86,86,90,89,84,92,87,88,87,86,89,89,85,83,88,86,89,86,87,85,89,84,91,80,91,79,93,77,80,82,81,79,81,78,81,79,83,74,83,85,82,78,84,89,73,76,65,69,69,57,62,67,61,78,74,70,82,82,82,84,82,79,87,86,83,85,89,84,82,89,82,88,79,90,78,84,88,78,90,81,88,78,88,76,88,77,90,78,90,80,83,89,81,91,85,88,84,89,80,88,86,86,87,79,89,80,90,87,89,89,86,87,84,88,80,89,80,89,80,89,82,86,89,80,89,82,89,82,90,88,89,87,86,91,84,90,85,90,88,89,84,85,89,78,91,80,81,88,85,89,84,80,90,83,83,85,85,90,83,88,82,89,85,88,88,87,89,82,91,84,91,83,90,82,84,90,88,81,89,85,90,84,86,87,90,90,81,90,80,88,81,89,88,87,81,89,87,90,84,86,90,87,89,87,86,87,84,89,82,87,84,84,84,85,85,88,83,93,77,89,86,81,88,79,84,90,72,83,78,49,74,62,59,53,50,50,57,49,56,75,68,47,50,72,69,51,50,52,49,50,55,55,50,55,75,67,61,77,72,75,79,71,87,55,59,66,60,51,64,70,58,54,48,56,50,46,54,54,48,49,73,63,49,64,77,48,50,68,53,45,38,58,39,16,62,53,46,35,56,45,55,55,53,8,24,56,38,79,94,37,74,25,44,39,37,65,49,58,42,68,58,77,68,85,22,61,57,66,50,69,24,27,12,35,25,61,51,79,57,33,37,34,43,28,43,34,38,36,66,18,85,39,40,72,49,79,49,76,52,78,46,78,60,49,75,63,58,34,56,30,53,31,64,60,45,30,38,50,53,34,53,54,47,51,50,51,48,39,78,75,48,28,50,100,87,55,57,71,76,69,98,62,64,36,40,22,8,36,18,48,67,52,58,54,53,54,90,24,20,60,36,32,24,28,67,48,78,58,79,84,44,60,34,48,89,34,67,76,35,46,52,41,55,49,34,48,57,22,35,63,74,71,64,53,73,56,40,76,56,30,41,38,43,33,43,47,13,19,32,44,27,24,22,26,63,36,80,56,36,55,35,13,36,38,35,15,69,49,39,38,35,12,36,73,40,51,41,65,74,31,54,59,58,54,85,73,69,70,59,58,86,41,40,36,29,30,35,29,56,46,19,20,37,51,34,79,75,38,84,69,47,57,94,65,60,44,78,54,52,51,49,53,31,67,73,42,102,54,57,47,49,37,42,44,22,58,66,46,14,44,65,31,56,14,38,47,51,39,49,55,54,46,55,33,41,77,69,65,42,45,58,43,92,58,76,60,74,61,64,73,39,85,70,68,42,48,36,64,57,38,32,47,38,52,62,46,86,48,95,77,32,60,58,45,49,49,52,35,39,68,77,52,63,42,87,79,54,62,62,56,48,52,49,50,25,52,50,32,46,46,53,53,45,35,15,24,38,54,59,25,28,63,54,48,15,53,35,57,74,70,60,33,55,86,81,29,35,27,31,24,33,34,41,56,38,52,77,65,32,78,64,28,54,60,40,22,50,51,32,33,26,50,55,59,41,81,52,21,71,39,54,44,74,45,80,38,45,58,10,34,42,54,7,20,21,51,52,23,50,54,47,51,52,38,43,74,72,60,53,64,67,91,59

Mean predicted aligned error: 17.78 Å

Radius of gyration: 38.05 Å; Cα contacts (8 Å, |Δi|>4): 976; chains: 1; bounding box: 119×110×112 Å